Protein AF-0000000079912126 (afdb_homodimer)

Foldseek 3Di:
DPDPPPPPDDPCVVVVVVVVVVVLVVLLVLLLVLQLVCCQVPNQPDDLCNSCVSSVHDSVSVCVNAVDPVRSLLVSLVVLVVVLCVQQVVLLPPFAFQLVSLLSNLVSNLVVCVSRVRSVVCNAQNDPVPGDHDHPSSVVVLVVQLVSQLVLQQQLCCVQQVDSPCSNVLSNVLSVVLVVLVVVVSVDPPDPDDSVNSSVVSSVVNQCSVQVVCVVRPHDGDRNHTVVVRD/DDPPPPPPDDPCVVVVVVVVVVVLVVLLVLLLVLQLVCCQVPNQPDDLCNSCVSSVHDSVSVCVNAVDPVRSLLVSLVVLVVVLCVQQVVLLVPFAFQLVSLLSNLVSNLVVCVSRVRSVVCNAQNDPVPGDHDHPSSVVVLVVQLVSQLVLQQQLCCVQQVDSPCSNVLSNVLSVVLVVLVVVVSVDPPDPDDSVNSSVVSSVVNQCSVQVVCVVRPHDGDRRHTVVVRD

InterPro domains:
  IPR001647 DNA-binding HTH domain, TetR-type [PF00440] (31-72)
  IPR001647 DNA-binding HTH domain, TetR-type [PS50977] (25-84)
  IPR009057 Homedomain-like superfamily [SSF46689] (19-97)
  IPR036271 Tetracyclin repressor-like, C-terminal domain superfamily [SSF48498] (100-211)
  IPR050109 HTH-type, TetR-like transcriptional regulator [PTHR30055] (15-212)

Structure (mmCIF, N/CA/C/O backbone):
data_AF-0000000079912126-model_v1
#
loop_
_entity.id
_entity.type
_entity.pdbx_description
1 polymer 'TetR family transcriptional regulator'
#
loop_
_atom_site.group_PDB
_atom_site.id
_atom_site.type_symbol
_atom_site.label_atom_id
_atom_site.label_alt_id
_atom_site.label_comp_id
_atom_site.label_asym_id
_atom_site.label_entity_id
_atom_site.label_seq_id
_atom_site.pdbx_PDB_ins_code
_atom_site.Cartn_x
_atom_site.Cartn_y
_atom_site.Cartn_z
_atom_site.occupancy
_atom_site.B_iso_or_equiv
_atom_site.auth_seq_id
_atom_site.auth_comp_id
_atom_site.auth_asym_id
_atom_site.auth_atom_id
_atom_site.pdbx_PDB_model_num
ATOM 1 N N . MET A 1 1 ? -16.531 -3.465 70.875 1 31.91 1 MET A N 1
ATOM 2 C CA . MET A 1 1 ? -17.312 -2.463 70.125 1 31.91 1 MET A CA 1
ATOM 3 C C . MET A 1 1 ? -16.922 -2.428 68.625 1 31.91 1 MET A C 1
ATOM 5 O O . MET A 1 1 ? -15.734 -2.371 68.312 1 31.91 1 MET A O 1
ATOM 9 N N . PRO A 1 2 ? -17.766 -3.039 67.688 1 43.19 2 PRO A N 1
ATOM 10 C CA . PRO A 1 2 ? -17.469 -3.227 66.25 1 43.19 2 PRO A CA 1
ATOM 11 C C . PRO A 1 2 ? -17.156 -1.915 65.562 1 43.19 2 PRO A C 1
ATOM 13 O O . PRO A 1 2 ? -17.703 -0.868 65.938 1 43.19 2 PRO A O 1
ATOM 16 N N . ASP A 1 3 ? -15.922 -1.628 65.188 1 40.47 3 ASP A N 1
ATOM 17 C CA . ASP A 1 3 ? -15.414 -0.479 64.438 1 40.47 3 ASP A CA 1
ATOM 18 C C . ASP A 1 3 ? -16.219 -0.249 63.188 1 40.47 3 ASP A C 1
ATOM 20 O O . ASP A 1 3 ? -16.328 -1.142 62.344 1 40.47 3 ASP A O 1
ATOM 24 N N . LYS A 1 4 ? -17.312 0.62 63.219 1 42.56 4 LYS A N 1
ATOM 25 C CA . LYS A 1 4 ? -18.094 1.101 62.094 1 42.56 4 LYS A CA 1
ATOM 26 C C . LYS A 1 4 ? -17.188 1.58 60.969 1 42.56 4 LYS A C 1
ATOM 28 O O . LYS A 1 4 ? -16.453 2.547 61.125 1 42.56 4 LYS A O 1
ATOM 33 N N . VAL A 1 5 ? -16.703 0.705 60.125 1 44.16 5 VAL A N 1
ATOM 34 C CA . VAL A 1 5 ? -16.078 1.084 58.875 1 44.16 5 VAL A CA 1
ATOM 35 C C . VAL A 1 5 ? -16.984 2.074 58.125 1 44.16 5 VAL A C 1
ATOM 37 O O . VAL A 1 5 ? -18.141 1.774 57.844 1 44.16 5 VAL A O 1
ATOM 40 N N . ASP A 1 6 ? -16.859 3.387 58.344 1 41.72 6 ASP A N 1
ATOM 41 C CA . ASP A 1 6 ? -17.484 4.469 57.594 1 41.72 6 ASP A CA 1
ATOM 42 C C . ASP A 1 6 ? -17.375 4.227 56.094 1 41.72 6 ASP A C 1
ATOM 44 O O . ASP A 1 6 ? -16.266 4.133 55.562 1 41.72 6 ASP A O 1
ATOM 48 N N . THR A 1 7 ? -18.266 3.494 55.5 1 42.75 7 THR A N 1
ATOM 49 C CA . THR A 1 7 ? -18.453 3.393 54.031 1 42.75 7 THR A CA 1
ATOM 50 C C . THR A 1 7 ? -18.469 4.777 53.406 1 42.75 7 THR A C 1
ATOM 52 O O . THR A 1 7 ? -19.469 5.488 53.469 1 42.75 7 THR A O 1
ATOM 55 N N . ALA A 1 8 ? -17.406 5.547 53.5 1 41.88 8 ALA A N 1
ATOM 56 C CA . ALA A 1 8 ? -17.266 6.793 52.75 1 41.88 8 ALA A CA 1
ATOM 57 C C . ALA A 1 8 ? -17.859 6.66 51.344 1 41.88 8 ALA A C 1
ATOM 59 O O . ALA A 1 8 ? -17.5 5.762 50.594 1 41.88 8 ALA A O 1
ATOM 60 N N . THR A 1 9 ? -19.109 7.016 51.125 1 46.88 9 THR A N 1
ATOM 61 C CA . THR A 1 9 ? -19.766 7.207 49.844 1 46.88 9 THR A CA 1
ATOM 62 C C . THR A 1 9 ? -18.844 7.953 48.875 1 46.88 9 THR A C 1
ATOM 64 O O . THR A 1 9 ? -18.266 8.984 49.25 1 46.88 9 THR A O 1
ATOM 67 N N . SER A 1 10 ? -18.297 7.34 47.906 1 52 10 SER A N 1
ATOM 68 C CA . SER A 1 10 ? -17.516 7.969 46.875 1 52 10 SER A CA 1
ATOM 69 C C . SER A 1 10 ? -18.047 9.359 46.531 1 52 10 SER A C 1
ATOM 71 O O . SER A 1 10 ? -19.266 9.555 46.406 1 52 10 SER A O 1
ATOM 73 N N . PRO A 1 11 ? -17.438 10.5 46.719 1 52.47 11 PRO A N 1
ATOM 74 C CA . PRO A 1 11 ? -17.953 11.859 46.531 1 52.47 11 PRO A CA 1
ATOM 75 C C . PRO A 1 11 ? -18.719 12.031 45.25 1 52.47 11 PRO A C 1
ATOM 77 O O . PRO A 1 11 ? -18.453 11.32 44.25 1 52.47 11 PRO A O 1
ATOM 80 N N . PRO A 1 12 ? -19.938 12.625 45.062 1 52.56 12 PRO A N 1
ATOM 81 C CA . PRO A 1 12 ? -20.781 12.953 43.906 1 52.56 12 PRO A CA 1
ATOM 82 C C . PRO A 1 12 ? -19.984 13.492 42.75 1 52.56 12 PRO A C 1
ATOM 84 O O . PRO A 1 12 ? -20.516 13.648 41.625 1 52.56 12 PRO A O 1
ATOM 87 N N . GLY A 1 13 ? -18.75 13.953 42.812 1 55.78 13 GLY A N 1
ATOM 88 C CA . GLY A 1 13 ? -17.906 14.5 41.75 1 55.78 13 GLY A CA 1
ATOM 89 C C . GLY A 1 13 ? -17.641 13.5 40.656 1 55.78 13 GLY A C 1
ATOM 90 O O . GLY A 1 13 ? -17.531 13.883 39.469 1 55.78 13 GLY A O 1
ATOM 91 N N . ASP A 1 14 ? -17.594 12.25 41 1 62.38 14 ASP A N 1
ATOM 92 C CA . ASP A 1 14 ? -17.281 11.188 40.062 1 62.38 14 ASP A CA 1
ATOM 93 C C . ASP A 1 14 ? -18.453 10.953 39.094 1 62.38 14 ASP A C 1
ATOM 95 O O . ASP A 1 14 ? -18.25 10.734 37.906 1 62.38 14 ASP A O 1
ATOM 99 N N . GLY A 1 15 ? -19.641 11.164 39.531 1 63.97 15 GLY A N 1
ATOM 100 C CA . GLY A 1 15 ? -20.828 10.938 38.719 1 63.97 15 GLY A CA 1
ATOM 101 C C . GLY A 1 15 ? -21.031 11.984 37.656 1 63.97 15 GLY A C 1
ATOM 102 O O . GLY A 1 15 ? -21.375 11.656 36.531 1 63.97 15 GLY A O 1
ATOM 103 N N . ARG A 1 16 ? -20.844 13.242 38.094 1 67.06 16 ARG A N 1
ATOM 104 C CA . ARG A 1 16 ? -21 14.336 37.156 1 67.06 16 ARG A CA 1
ATOM 105 C C . ARG A 1 16 ? -19.969 14.242 36.031 1 67.06 16 ARG A C 1
ATOM 107 O O . ARG A 1 16 ? -20.281 14.461 34.875 1 67.06 16 ARG A O 1
ATOM 114 N N . ALA A 1 17 ? -18.734 13.961 36.469 1 71.69 17 ALA A N 1
ATOM 115 C CA . ALA A 1 17 ? -17.656 13.82 35.5 1 71.69 17 ALA A CA 1
ATOM 116 C C . ALA A 1 17 ? -17.938 12.672 34.531 1 71.69 17 ALA A C 1
ATOM 118 O O . ALA A 1 17 ? -17.688 12.797 33.344 1 71.69 17 ALA A O 1
ATOM 119 N N . THR A 1 18 ? -18.422 11.641 35.094 1 74.06 18 THR A N 1
ATOM 120 C CA . THR A 1 18 ? -18.75 10.484 34.25 1 74.06 18 THR A CA 1
ATOM 121 C C . THR A 1 18 ? -19.891 10.812 33.312 1 74.06 18 THR A C 1
ATOM 123 O O . THR A 1 18 ? -19.844 10.445 32.125 1 74.06 18 THR A O 1
ATOM 126 N N . ARG A 1 19 ? -20.828 11.531 33.844 1 75.44 19 ARG A N 1
ATOM 127 C CA . ARG A 1 19 ? -21.969 11.914 33 1 75.44 19 ARG A CA 1
ATOM 128 C C . ARG A 1 19 ? -21.547 12.867 31.891 1 75.44 19 ARG A C 1
ATOM 130 O O . ARG A 1 19 ? -22.016 12.758 30.766 1 75.44 19 ARG A O 1
ATOM 137 N N . TRP A 1 20 ? -20.703 13.844 32.281 1 76.12 20 TRP A N 1
ATOM 138 C CA . TRP A 1 20 ? -20.203 14.797 31.297 1 76.12 20 TRP A CA 1
ATOM 139 C C . TRP A 1 20 ? -19.391 14.094 30.219 1 76.12 20 TRP A C 1
ATOM 141 O O . TRP A 1 20 ? -19.578 14.359 29.031 1 76.12 20 TRP A O 1
ATOM 151 N N . GLU A 1 21 ? -18.562 13.172 30.625 1 78.5 21 GLU A N 1
ATOM 152 C CA . GLU A 1 21 ? -17.781 12.398 29.672 1 78.5 21 GLU A CA 1
ATOM 153 C C . GLU A 1 21 ? -18.672 11.57 28.75 1 78.5 21 GLU A C 1
ATOM 155 O O . GLU A 1 21 ? -18.391 11.422 27.562 1 78.5 21 GLU A O 1
ATOM 160 N N . ASP A 1 22 ? -19.672 11.078 29.344 1 79.62 22 ASP A N 1
ATOM 161 C CA . ASP A 1 22 ? -20.625 10.289 28.562 1 79.62 22 ASP A CA 1
ATOM 162 C C . ASP A 1 22 ? -21.344 11.156 27.531 1 79.62 22 ASP A C 1
ATOM 164 O O . ASP A 1 22 ? -21.547 10.742 26.391 1 79.62 22 ASP A O 1
ATOM 168 N N . HIS A 1 23 ? -21.719 12.297 27.969 1 82 23 HIS A N 1
ATOM 169 C CA . HIS A 1 23 ? -22.406 13.219 27.078 1 82 23 HIS A CA 1
ATOM 170 C C . HIS A 1 23 ? -21.484 13.664 25.938 1 82 23 HIS A C 1
ATOM 172 O O . HIS A 1 23 ? -21.922 13.758 24.781 1 82 23 HIS A O 1
ATOM 178 N N . LYS A 1 24 ? -20.281 13.891 26.312 1 84.69 24 LYS A N 1
ATOM 179 C CA . LYS A 1 24 ? -19.297 14.289 25.312 1 84.69 24 LYS A CA 1
ATOM 180 C C . LYS A 1 24 ? -19.062 13.18 24.281 1 84.69 24 LYS A C 1
ATOM 182 O O . LYS A 1 24 ? -18.969 13.438 23.078 1 84.69 24 LYS A O 1
ATOM 187 N N . ALA A 1 25 ? -19 12.055 24.812 1 88.19 25 ALA A N 1
ATOM 188 C CA . ALA A 1 25 ? -18.812 10.898 23.953 1 88.19 25 ALA A CA 1
ATOM 189 C C . ALA A 1 25 ? -20 10.688 23.016 1 88.19 25 ALA A C 1
ATOM 191 O O . ALA A 1 25 ? -19.828 10.336 21.844 1 88.19 25 ALA A O 1
ATOM 192 N N . GLU A 1 26 ? -21.094 10.906 23.562 1 90.62 26 GLU A N 1
ATOM 193 C CA . GLU A 1 26 ? -22.297 10.766 22.75 1 90.62 26 GLU A CA 1
ATOM 194 C C . GLU A 1 26 ? -22.359 11.828 21.656 1 90.62 26 GLU A C 1
ATOM 196 O O . GLU A 1 26 ? -22.719 11.523 20.516 1 90.62 26 GLU A O 1
ATOM 201 N N . ARG A 1 27 ? -22.031 13.031 22.047 1 92.19 27 ARG A N 1
ATOM 202 C CA . ARG A 1 27 ? -22.031 14.117 21.078 1 92.19 27 ARG A CA 1
ATOM 203 C C . ARG A 1 27 ? -20.969 13.867 20 1 92.19 27 ARG A C 1
ATOM 205 O O . ARG A 1 27 ? -21.219 14.102 18.812 1 92.19 27 ARG A O 1
ATOM 212 N N . ARG A 1 28 ? -19.859 13.438 20.422 1 95.56 28 ARG A N 1
ATOM 213 C CA . ARG A 1 28 ? -18.797 13.109 19.484 1 95.56 28 ARG A CA 1
ATOM 214 C C . ARG A 1 28 ? -19.266 12.062 18.484 1 95.56 28 ARG A C 1
ATOM 216 O O . ARG A 1 28 ? -19.062 12.234 17.266 1 95.56 28 ARG A O 1
ATOM 223 N N . SER A 1 29 ? -19.859 11.078 19 1 95.69 29 SER A N 1
ATOM 224 C CA . SER A 1 29 ? -20.359 10.008 18.125 1 95.69 29 SER A CA 1
ATOM 225 C C . SER A 1 29 ? -21.406 10.523 17.156 1 95.69 29 SER A C 1
ATOM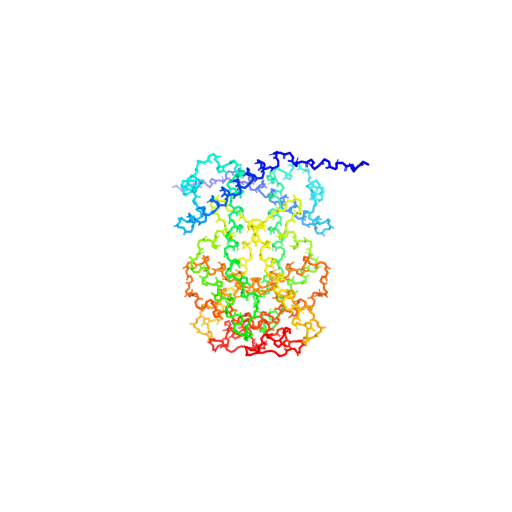 227 O O . SER A 1 29 ? -21.391 10.164 15.977 1 95.69 29 SER A O 1
ATOM 229 N N . ARG A 1 30 ? -22.219 11.383 17.609 1 96 30 ARG A N 1
ATOM 230 C CA . ARG A 1 30 ? -23.281 11.961 16.781 1 96 30 ARG A CA 1
ATOM 231 C C . ARG A 1 30 ? -22.688 12.781 15.641 1 96 30 ARG A C 1
ATOM 233 O O . ARG A 1 30 ? -23.141 12.688 14.5 1 96 30 ARG A O 1
ATOM 240 N N . ILE A 1 31 ? -21.75 13.523 15.945 1 97.44 31 ILE A N 1
ATOM 241 C CA . ILE A 1 31 ? -21.094 14.375 14.953 1 97.44 31 ILE A CA 1
ATOM 242 C C . ILE A 1 31 ? -20.375 13.508 13.922 1 97.44 31 ILE A C 1
ATOM 244 O O . ILE A 1 31 ? -20.469 13.766 12.719 1 97.44 31 ILE A O 1
ATOM 248 N N . LEU A 1 32 ? -19.703 12.508 14.375 1 97.44 32 LEU A N 1
ATOM 249 C CA . LEU A 1 32 ? -18.969 11.617 13.469 1 97.44 32 LEU A CA 1
ATOM 250 C C . LEU A 1 32 ? -19.938 10.859 12.562 1 97.44 32 LEU A C 1
ATOM 252 O O . LEU A 1 32 ? -19.672 10.68 11.375 1 97.44 32 LEU A O 1
ATOM 256 N N . ASP A 1 33 ? -21.062 10.461 13.117 1 97.44 33 ASP A N 1
ATOM 257 C CA . ASP A 1 33 ? -22.062 9.773 12.312 1 97.44 33 ASP A CA 1
ATOM 258 C C . ASP A 1 33 ? -22.656 10.711 11.25 1 97.44 33 ASP A C 1
ATOM 260 O O . ASP A 1 33 ? -22.844 10.312 10.102 1 97.44 33 ASP A O 1
ATOM 264 N N . ALA A 1 34 ? -22.859 11.914 11.625 1 97.75 34 ALA A N 1
ATOM 265 C CA . ALA A 1 34 ? -23.375 12.914 10.695 1 97.75 34 ALA A CA 1
ATOM 266 C C . ALA A 1 34 ? -22.359 13.211 9.594 1 97.75 34 ALA A C 1
ATOM 268 O O . ALA A 1 34 ? -22.719 13.359 8.43 1 97.75 34 ALA A O 1
ATOM 269 N N . ALA A 1 35 ? -21.172 13.32 10.016 1 96.69 35 ALA A N 1
ATOM 270 C CA . ALA A 1 35 ? -20.109 13.555 9.047 1 96.69 35 ALA A CA 1
ATOM 271 C C . ALA A 1 35 ? -20.016 12.414 8.039 1 96.69 35 ALA A C 1
ATOM 273 O O . ALA A 1 35 ? -19.875 12.656 6.836 1 96.69 35 ALA A O 1
ATOM 274 N N . MET A 1 36 ? -20.047 11.211 8.523 1 96.56 36 MET A N 1
ATOM 275 C CA . MET A 1 36 ? -20 10.039 7.656 1 96.56 36 MET A CA 1
ATOM 276 C C . MET A 1 36 ? -21.141 10.047 6.648 1 96.56 36 MET A C 1
ATOM 278 O O . MET A 1 36 ? -20.922 9.805 5.461 1 96.56 36 MET A O 1
ATOM 282 N N . ASP A 1 37 ? -22.297 10.391 7.121 1 96.88 37 ASP A N 1
ATOM 283 C CA . ASP A 1 37 ? -23.469 10.469 6.258 1 96.88 37 ASP A CA 1
ATOM 284 C C . ASP A 1 37 ? -23.328 11.578 5.219 1 96.88 37 ASP A C 1
ATOM 286 O O . ASP A 1 37 ? -23.672 11.391 4.051 1 96.88 37 ASP A O 1
ATOM 290 N N . ALA A 1 38 ? -22.844 12.656 5.66 1 96.25 38 ALA A N 1
ATOM 291 C CA . ALA A 1 38 ? -22.656 13.797 4.766 1 96.25 38 ALA A CA 1
ATOM 292 C C . ALA A 1 38 ? -21.656 13.469 3.66 1 96.25 38 ALA A C 1
ATOM 294 O O . ALA A 1 38 ? -21.906 13.766 2.486 1 96.25 38 ALA A O 1
ATOM 295 N N . ILE A 1 39 ? -20.609 12.859 3.998 1 94.12 39 ILE A N 1
ATOM 296 C CA . ILE A 1 39 ? -19.578 12.484 3.027 1 94.12 39 ILE A CA 1
ATOM 297 C C . ILE A 1 39 ? -20.141 11.445 2.057 1 94.12 39 ILE A C 1
ATOM 299 O O . ILE A 1 39 ? -19.906 11.523 0.85 1 94.12 39 ILE A O 1
ATOM 303 N N . ASN A 1 40 ? -20.828 10.5 2.621 1 94.81 40 ASN A N 1
ATOM 304 C CA . ASN A 1 40 ? -21.422 9.461 1.79 1 94.81 40 ASN A CA 1
ATOM 305 C C . ASN A 1 40 ? -22.391 10.039 0.761 1 94.81 40 ASN A C 1
ATOM 307 O O . ASN A 1 40 ? -22.438 9.578 -0.38 1 94.81 40 ASN A O 1
ATOM 311 N N . GLU A 1 41 ? -23.078 11.102 1.11 1 94.62 41 GLU A N 1
ATOM 312 C CA . GLU A 1 41 ? -24.125 11.664 0.262 1 94.62 41 GLU A CA 1
ATOM 313 C C . GLU A 1 41 ? -23.578 12.766 -0.635 1 94.62 41 GLU A C 1
ATOM 315 O O . GLU A 1 41 ? -23.938 12.844 -1.814 1 94.62 41 GLU A O 1
ATOM 320 N N . ASP A 1 42 ? -22.625 13.594 -0.053 1 92.31 42 ASP A N 1
ATOM 321 C CA . ASP A 1 42 ? -22.281 14.828 -0.748 1 92.31 42 ASP A CA 1
ATOM 322 C C . ASP A 1 42 ? -20.812 14.844 -1.159 1 92.31 42 ASP A C 1
ATOM 324 O O . ASP A 1 42 ? -20.359 15.75 -1.865 1 92.31 42 ASP A O 1
ATOM 328 N N . GLY A 1 43 ? -20.094 13.898 -0.718 1 89.06 43 GLY A N 1
ATOM 329 C CA . GLY A 1 43 ? -18.688 13.82 -1.111 1 89.06 43 GLY A CA 1
ATOM 330 C C . GLY A 1 43 ? -17.75 14.352 -0.05 1 89.06 43 GLY A C 1
ATOM 331 O O . GLY A 1 43 ? -18.188 14.852 0.987 1 89.06 43 GLY A O 1
ATOM 332 N N . PRO A 1 44 ? -16.516 14.266 -0.224 1 85.81 44 PRO A N 1
ATOM 333 C CA . PRO A 1 44 ? -15.492 14.516 0.793 1 85.81 44 PRO A CA 1
ATOM 334 C C . PRO A 1 44 ? -15.305 16 1.09 1 85.81 44 PRO A C 1
ATOM 336 O O . PRO A 1 44 ? -14.695 16.359 2.098 1 85.81 44 PRO A O 1
ATOM 339 N N . ASP A 1 45 ? -15.844 16.875 0.332 1 87 45 ASP A N 1
ATOM 340 C CA . ASP A 1 45 ? -15.578 18.297 0.496 1 87 45 ASP A CA 1
ATOM 341 C C . ASP A 1 45 ? -16.641 18.953 1.375 1 87 45 ASP A C 1
ATOM 343 O O . ASP A 1 45 ? -16.656 20.172 1.529 1 87 45 ASP A O 1
ATOM 347 N N . VAL A 1 46 ? -17.406 18.156 1.981 1 91.31 46 VAL A N 1
ATOM 348 C CA . VAL A 1 46 ? -18.438 18.688 2.863 1 91.31 46 VAL A CA 1
ATOM 349 C C . VAL A 1 46 ? -17.797 19.531 3.965 1 91.31 46 VAL A C 1
ATOM 351 O O . VAL A 1 46 ? -16.766 19.156 4.52 1 91.31 46 VAL A O 1
ATOM 354 N N . GLY A 1 47 ? -18.422 20.625 4.238 1 92.06 47 GLY A N 1
ATOM 355 C CA . GLY A 1 47 ? -17.891 21.547 5.23 1 92.06 47 GLY A CA 1
ATOM 356 C C . GLY A 1 47 ? -18.391 21.266 6.637 1 92.06 47 GLY A C 1
ATOM 357 O O . GLY A 1 47 ? -19.328 20.5 6.824 1 92.06 47 GLY A O 1
ATOM 358 N N . VAL A 1 48 ? -17.781 21.891 7.555 1 94 48 VAL A N 1
ATOM 359 C CA . VAL A 1 48 ? -18.109 21.688 8.961 1 94 48 VAL A CA 1
ATOM 360 C C . VAL A 1 48 ? -19.516 22.203 9.25 1 94 48 VAL A C 1
ATOM 362 O O . VAL A 1 48 ? -20.234 21.625 10.062 1 94 48 VAL A O 1
ATOM 365 N N . GLN A 1 49 ? -19.906 23.266 8.648 1 95.06 49 GLN A N 1
ATOM 366 C CA . GLN A 1 49 ? -21.234 23.812 8.867 1 95.06 49 GLN A CA 1
ATOM 367 C C . GLN A 1 49 ? -22.312 22.797 8.484 1 95.06 49 GLN A C 1
ATOM 369 O O . GLN A 1 49 ? -23.297 22.625 9.211 1 95.06 49 GLN A O 1
ATOM 374 N N . GLN A 1 50 ? -22.156 22.172 7.395 1 96 50 GLN A N 1
ATOM 375 C CA . GLN A 1 50 ? -23.109 21.156 6.934 1 96 50 GLN A CA 1
ATOM 376 C C . GLN A 1 50 ? -23.156 19.969 7.891 1 96 50 GLN A C 1
ATOM 378 O O . GLN A 1 50 ? -24.234 19.438 8.172 1 96 50 GLN A O 1
ATOM 383 N N . ILE A 1 51 ? -22.031 19.531 8.383 1 97 51 ILE A N 1
ATOM 384 C CA . ILE A 1 51 ? -21.922 18.422 9.328 1 97 51 ILE A CA 1
ATOM 385 C C . ILE A 1 51 ? -22.641 18.797 10.625 1 97 51 ILE A C 1
ATOM 387 O O . ILE A 1 51 ? -23.422 18 11.164 1 97 51 ILE A O 1
ATOM 391 N N . ALA A 1 52 ? -22.422 20.031 11.062 1 97.31 52 ALA A N 1
ATOM 392 C CA . ALA A 1 52 ? -23.062 20.516 12.289 1 97.31 52 ALA A CA 1
ATOM 393 C C . ALA A 1 52 ? -24.578 20.516 12.148 1 97.31 52 ALA A C 1
ATOM 395 O O . ALA A 1 52 ? -25.297 20.062 13.047 1 97.31 52 ALA A O 1
ATOM 396 N N . GLN A 1 53 ? -25.047 20.969 11.062 1 97.06 53 GLN A N 1
ATOM 397 C CA . GLN A 1 53 ? -26.484 21.016 10.789 1 97.06 53 GLN A CA 1
ATOM 398 C C . GLN A 1 53 ? -27.094 19.625 10.781 1 97.06 53 GLN A C 1
ATOM 400 O O . GLN A 1 53 ? -28.141 19.391 11.391 1 97.06 53 GLN A O 1
ATOM 405 N N . ARG A 1 54 ? -26.406 18.703 10.203 1 96.62 54 ARG A N 1
ATOM 406 C CA . ARG A 1 54 ? -26.875 17.328 10.117 1 96.62 54 ARG A CA 1
ATOM 407 C C . ARG A 1 54 ? -26.891 16.656 11.492 1 96.62 54 ARG A C 1
ATOM 409 O O . ARG A 1 54 ? -27.766 15.836 11.781 1 96.62 54 ARG A O 1
ATOM 416 N N . ALA A 1 55 ? -25.953 17.031 12.305 1 97.06 55 ALA A N 1
ATOM 417 C CA . ALA A 1 55 ? -25.844 16.469 13.648 1 97.06 55 ALA A CA 1
ATOM 418 C C . ALA A 1 55 ? -26.766 17.203 14.617 1 97.06 55 ALA A C 1
ATOM 420 O O . ALA A 1 55 ? -26.906 16.797 15.773 1 97.06 55 ALA A O 1
ATOM 421 N N . ASP A 1 56 ? -27.312 18.281 14.141 1 96.62 56 ASP A N 1
ATOM 422 C CA . ASP A 1 56 ? -28.188 19.109 14.953 1 96.62 56 ASP A CA 1
ATOM 423 C C . ASP A 1 56 ? -27.469 19.656 16.188 1 96.62 56 ASP A C 1
ATOM 425 O O . ASP A 1 56 ? -27.938 19.5 17.312 1 96.62 56 ASP A O 1
ATOM 429 N N . VAL A 1 57 ? -26.328 20.156 15.945 1 96.12 57 VAL A N 1
ATOM 430 C CA . VAL A 1 57 ? -25.547 20.844 16.984 1 96.12 57 VAL A CA 1
ATOM 431 C C . VAL A 1 57 ? -24.984 22.141 16.422 1 96.12 57 VAL A C 1
ATOM 433 O O . VAL A 1 57 ? -24.766 22.266 15.203 1 96.12 57 VAL A O 1
ATOM 436 N N . PRO A 1 58 ? -24.844 23.156 17.297 1 94.88 58 PRO A N 1
ATOM 437 C CA . PRO A 1 58 ? -24.156 24.359 16.844 1 94.88 58 PRO A CA 1
ATOM 438 C C . PRO A 1 58 ? -22.703 24.078 16.422 1 94.88 58 PRO A C 1
ATOM 440 O O . PRO A 1 58 ? -22.062 23.188 16.969 1 94.88 58 PRO A O 1
ATOM 443 N N . ARG A 1 59 ? -22.266 24.875 15.477 1 94.31 59 ARG A N 1
ATOM 444 C CA . ARG A 1 59 ? -20.906 24.734 14.969 1 94.31 59 ARG A CA 1
ATOM 445 C C . ARG A 1 59 ? -19.891 24.891 16.094 1 94.31 59 ARG A C 1
ATOM 447 O O . ARG A 1 59 ? -18.844 24.219 16.078 1 94.31 59 ARG A O 1
ATOM 454 N N . SER A 1 60 ? -20.172 25.625 17.125 1 94.25 60 SER A N 1
ATOM 455 C CA . SER A 1 60 ? -19.25 25.859 18.25 1 94.25 60 SER A CA 1
ATOM 456 C C . SER A 1 60 ? -19.031 24.578 19.047 1 94.25 60 SER A C 1
ATOM 458 O O . SER A 1 60 ? -17.953 24.375 19.609 1 94.25 60 SER A O 1
ATOM 460 N N . VAL A 1 61 ? -20 23.828 19.078 1 94.62 61 VAL A N 1
ATOM 461 C CA . VAL A 1 61 ? -19.922 22.562 19.797 1 94.62 61 VAL A CA 1
ATOM 462 C C . VAL A 1 61 ? -18.953 21.625 19.078 1 94.62 61 VAL A C 1
ATOM 464 O O . VAL A 1 61 ? -18.172 20.922 19.719 1 94.62 61 VAL A O 1
ATOM 467 N N . VAL A 1 62 ? -18.938 21.641 17.719 1 95.88 62 VAL A N 1
ATOM 468 C CA . VAL A 1 62 ? -18.031 20.812 16.922 1 95.88 62 VAL A CA 1
ATOM 469 C C . VAL A 1 62 ? -16.594 21.188 17.234 1 95.88 62 VAL A C 1
ATOM 471 O O . VAL A 1 62 ? -15.75 20.312 17.484 1 95.88 62 VAL A O 1
ATOM 474 N N . TYR A 1 63 ? -16.406 22.438 17.375 1 92.56 63 TYR A N 1
ATOM 475 C CA . TYR A 1 63 ? -15.031 22.906 17.531 1 92.56 63 TYR A CA 1
ATOM 476 C C . TYR A 1 63 ? -14.578 22.781 18.984 1 92.56 63 TYR A C 1
ATOM 478 O O . TYR A 1 63 ? -13.391 22.891 19.281 1 92.56 63 TYR A O 1
ATOM 486 N N . ARG A 1 64 ? -15.539 22.609 19.953 1 93.94 64 ARG A N 1
ATOM 487 C CA . ARG A 1 64 ? -15.188 22.281 21.328 1 93.94 64 ARG A CA 1
ATOM 488 C C . ARG A 1 64 ? -14.734 20.828 21.453 1 93.94 64 ARG A C 1
ATOM 490 O O . ARG A 1 64 ? -13.906 20.5 22.312 1 93.94 64 ARG A O 1
ATOM 497 N N . ILE A 1 65 ? -15.242 20.094 20.594 1 94.75 65 ILE A N 1
ATOM 498 C CA . ILE A 1 65 ? -14.992 18.656 20.672 1 94.75 65 ILE A CA 1
ATOM 499 C C . ILE A 1 65 ? -13.773 18.312 19.812 1 94.75 65 ILE A C 1
ATOM 501 O O . ILE A 1 65 ? -12.938 17.484 20.219 1 94.75 65 ILE A O 1
ATOM 505 N N . PHE A 1 66 ? -13.703 18.984 18.609 1 95.19 66 PHE A N 1
ATOM 506 C CA . PHE A 1 66 ? -12.586 18.75 17.703 1 95.19 66 PHE A CA 1
ATOM 507 C C . PHE A 1 66 ? -11.711 19.984 17.594 1 95.19 66 PHE A C 1
ATOM 509 O O . PHE A 1 66 ? -12.211 21.094 17.422 1 95.19 66 PHE A O 1
ATOM 516 N N . THR A 1 67 ? -10.438 19.781 17.625 1 92.06 67 THR A N 1
ATOM 517 C CA . THR A 1 67 ? -9.484 20.875 17.625 1 92.06 67 THR A CA 1
ATOM 518 C C . THR A 1 67 ? -9.555 21.672 16.328 1 92.06 67 THR A C 1
ATOM 520 O O . THR A 1 67 ? -9.453 22.891 16.328 1 92.06 67 THR A O 1
ATOM 523 N N . ASP A 1 68 ? -9.703 20.953 15.188 1 89.94 68 ASP A N 1
ATOM 524 C CA . ASP A 1 68 ? -9.828 21.531 13.859 1 89.94 68 ASP A CA 1
ATOM 525 C C . ASP A 1 68 ? -10.391 20.516 12.867 1 89.94 68 ASP A C 1
ATOM 527 O O . ASP A 1 68 ? -10.75 19.406 13.25 1 89.94 68 ASP A O 1
ATOM 531 N N . ARG A 1 69 ? -10.438 20.922 11.664 1 88.88 69 ARG A N 1
ATOM 532 C CA . ARG A 1 69 ? -11 20.047 10.641 1 88.88 69 ARG A CA 1
ATOM 533 C C . ARG A 1 69 ? -10.141 18.797 10.461 1 88.88 69 ARG A C 1
ATOM 535 O O . ARG A 1 69 ? -10.664 17.719 10.188 1 88.88 69 ARG A O 1
ATOM 542 N N . GLY A 1 70 ? -8.828 18.906 10.594 1 86.62 70 GLY A N 1
ATOM 543 C CA . GLY A 1 70 ? -7.941 17.766 10.508 1 86.62 70 GLY A CA 1
ATOM 544 C C . GLY A 1 70 ? -8.219 16.719 11.57 1 86.62 70 GLY A C 1
ATOM 545 O O . GLY A 1 70 ? -8.227 15.516 11.273 1 86.62 70 GLY A O 1
ATOM 546 N N . ASP A 1 71 ? -8.375 17.234 12.688 1 89.88 71 ASP A N 1
ATOM 547 C CA . ASP A 1 71 ? -8.703 16.344 13.797 1 89.88 71 ASP A CA 1
ATOM 548 C C . ASP A 1 71 ? -10.039 15.633 13.562 1 89.88 71 ASP A C 1
ATOM 550 O O . ASP A 1 71 ? -10.156 14.422 13.766 1 89.88 71 ASP A O 1
ATOM 554 N N . LEU A 1 72 ? -11.031 16.391 13.156 1 92.69 72 LEU A N 1
ATOM 555 C CA . LEU A 1 72 ? -12.328 15.82 12.828 1 92.69 72 LEU A CA 1
ATOM 556 C C . LEU A 1 72 ? -12.188 14.75 11.742 1 92.69 72 LEU A C 1
ATOM 558 O O . LEU A 1 72 ? -12.727 13.648 11.875 1 92.69 72 LEU A O 1
ATOM 562 N N . ASP A 1 73 ? -11.414 15.008 10.773 1 91.31 73 ASP A N 1
ATOM 563 C CA . ASP A 1 73 ? -11.227 14.086 9.656 1 91.31 73 ASP A CA 1
ATOM 564 C C . ASP A 1 73 ? -10.539 12.805 10.109 1 91.31 73 ASP A C 1
ATOM 566 O O . ASP A 1 73 ? -10.898 11.711 9.672 1 91.31 73 ASP A O 1
ATOM 570 N N . GLU A 1 74 ? -9.539 12.961 10.945 1 90.56 74 GLU A N 1
ATOM 571 C CA . GLU A 1 74 ? -8.82 11.789 11.43 1 90.56 74 GLU A CA 1
ATOM 572 C C . GLU A 1 74 ? -9.727 10.883 12.258 1 90.56 74 GLU A C 1
ATOM 574 O O . GLU A 1 74 ? -9.711 9.664 12.086 1 90.56 74 GLU A O 1
ATOM 579 N N . GLN A 1 75 ? -10.484 11.492 13.07 1 93.19 75 GLN A N 1
ATOM 580 C CA . GLN A 1 75 ? -11.406 10.695 13.883 1 93.19 75 GLN A CA 1
ATOM 581 C C . GLN A 1 75 ? -12.523 10.102 13.023 1 93.19 75 GLN A C 1
ATOM 583 O O . GLN A 1 75 ? -13.008 9 13.297 1 93.19 75 GLN A O 1
ATOM 588 N N . LEU A 1 76 ? -12.93 10.805 12.031 1 94.12 76 LEU A N 1
ATOM 589 C CA . LEU A 1 76 ? -13.906 10.289 11.078 1 94.12 76 LEU A CA 1
ATOM 590 C C . LEU A 1 76 ? -13.375 9.062 10.359 1 94.12 76 LEU A C 1
ATOM 592 O O . LEU A 1 76 ? -14.102 8.086 10.156 1 94.12 76 LEU A O 1
ATOM 596 N N . ARG A 1 77 ? -12.117 9.062 9.977 1 93.19 77 ARG A N 1
ATOM 597 C CA . ARG A 1 77 ? -11.508 7.883 9.383 1 93.19 77 ARG A CA 1
ATOM 598 C C . ARG A 1 77 ? -11.617 6.676 10.305 1 93.19 77 ARG A C 1
ATOM 600 O O . ARG A 1 77 ? -11.914 5.57 9.859 1 93.19 77 ARG A O 1
ATOM 607 N N . GLY A 1 78 ? -11.383 6.949 11.539 1 93.56 78 GLY A N 1
ATOM 608 C CA . GLY A 1 78 ? -11.547 5.883 12.508 1 93.56 78 GLY A CA 1
ATOM 609 C C . GLY A 1 78 ? -12.945 5.312 12.547 1 93.56 78 GLY A C 1
ATOM 610 O O . GLY A 1 78 ? -13.125 4.094 12.594 1 93.56 78 GLY A O 1
ATOM 611 N N . ARG A 1 79 ? -13.898 6.188 12.484 1 94.88 79 ARG A N 1
ATOM 612 C CA . ARG A 1 79 ? -15.297 5.773 12.5 1 94.88 79 ARG A CA 1
ATOM 613 C C . ARG A 1 79 ? -15.648 4.984 11.242 1 94.88 79 ARG A C 1
ATOM 615 O O . ARG A 1 79 ? -16.359 3.98 11.312 1 94.88 79 ARG A O 1
ATOM 622 N N . ILE A 1 80 ? -15.18 5.375 10.125 1 95.12 80 ILE A N 1
ATOM 623 C CA . ILE A 1 80 ? -15.414 4.688 8.859 1 95.12 80 ILE A CA 1
ATOM 624 C C . ILE A 1 80 ? -14.805 3.287 8.906 1 95.12 80 ILE A C 1
ATOM 626 O O . ILE A 1 80 ? -15.438 2.314 8.492 1 95.12 80 ILE A O 1
ATOM 630 N N . ILE A 1 81 ? -13.633 3.215 9.461 1 95.38 81 ILE A N 1
ATOM 631 C CA . ILE A 1 81 ? -12.938 1.938 9.578 1 95.38 81 ILE A CA 1
ATOM 632 C C . ILE A 1 81 ? -13.727 1.003 10.492 1 95.38 81 ILE A C 1
ATOM 634 O O . ILE A 1 81 ? -13.836 -0.197 10.227 1 95.38 81 ILE A O 1
ATOM 638 N N . GLU A 1 82 ? -14.242 1.562 11.531 1 95 82 GLU A N 1
ATOM 639 C CA . GLU A 1 82 ? -15.07 0.762 12.422 1 95 82 GLU A CA 1
ATOM 640 C C . GLU A 1 82 ? -16.25 0.153 11.68 1 95 82 GLU A C 1
ATOM 642 O O . GLU A 1 82 ? -16.594 -1.018 11.875 1 95 82 GLU A O 1
ATOM 647 N N . ARG A 1 83 ? -16.875 0.92 10.891 1 94.5 83 ARG A N 1
ATOM 648 C CA . ARG A 1 83 ? -18 0.439 10.102 1 94.5 83 ARG A CA 1
ATOM 649 C C . ARG A 1 83 ? -17.562 -0.64 9.117 1 94.5 83 ARG A C 1
ATOM 651 O O . ARG A 1 83 ? -18.234 -1.661 8.961 1 94.5 83 ARG A O 1
ATOM 658 N N . LEU A 1 84 ? -16.453 -0.464 8.469 1 95.25 84 LEU A N 1
ATOM 659 C CA . LEU A 1 84 ? -15.898 -1.448 7.543 1 95.25 84 LEU A CA 1
ATOM 660 C C . LEU A 1 84 ? -15.578 -2.752 8.266 1 95.25 84 LEU A C 1
ATOM 662 O O . LEU A 1 84 ? -15.961 -3.832 7.805 1 95.25 84 LEU A O 1
ATOM 666 N N . MET A 1 85 ? -14.953 -2.629 9.414 1 95.06 85 MET A N 1
ATOM 667 C CA . MET A 1 85 ? -14.484 -3.799 10.148 1 95.06 85 MET A CA 1
ATOM 668 C C . MET A 1 85 ? -15.656 -4.582 10.727 1 95.06 85 MET A C 1
ATOM 670 O O . MET A 1 85 ? -15.562 -5.797 10.914 1 95.06 85 MET A O 1
ATOM 674 N N . ALA A 1 86 ? -16.75 -3.861 10.992 1 94.94 86 ALA A N 1
ATOM 675 C CA . ALA A 1 86 ? -17.953 -4.555 11.445 1 94.94 86 ALA A CA 1
ATOM 676 C C . ALA A 1 86 ? -18.406 -5.602 10.43 1 94.94 86 ALA A C 1
ATOM 678 O O . ALA A 1 86 ? -18.875 -6.676 10.812 1 94.94 86 ALA A O 1
ATOM 679 N N . ASP A 1 87 ? -18.203 -5.367 9.156 1 95 87 ASP A N 1
ATOM 680 C CA . ASP A 1 87 ? -18.578 -6.285 8.086 1 95 87 ASP A CA 1
ATOM 681 C C . ASP A 1 87 ? -17.453 -7.254 7.762 1 95 87 ASP A C 1
ATOM 683 O O . ASP A 1 87 ? -17.688 -8.43 7.473 1 95 87 ASP A O 1
ATOM 687 N N . LEU A 1 88 ? -16.203 -6.801 7.887 1 95.06 88 LEU A N 1
ATOM 688 C CA . LEU A 1 88 ? -15.062 -7.555 7.371 1 95.06 88 LEU A CA 1
ATOM 689 C C . LEU A 1 88 ? -14.531 -8.516 8.43 1 95.06 88 LEU A C 1
ATOM 691 O O . LEU A 1 88 ? -14.07 -9.617 8.094 1 95.06 88 LEU A O 1
ATOM 695 N N . ALA A 1 89 ? -14.602 -8.172 9.703 1 92.94 89 ALA A N 1
ATOM 696 C CA . ALA A 1 89 ? -13.969 -8.914 10.789 1 92.94 89 ALA A CA 1
ATOM 697 C C . ALA A 1 89 ? -14.453 -10.359 10.828 1 92.94 89 ALA A C 1
ATOM 699 O O . ALA A 1 89 ? -13.648 -11.289 10.922 1 92.94 89 ALA A O 1
ATOM 700 N N . PRO A 1 90 ? -15.742 -10.578 10.648 1 93.06 90 PRO A N 1
ATOM 701 C CA . PRO A 1 90 ? -16.234 -11.961 10.68 1 93.06 90 PRO A CA 1
ATOM 702 C C . PRO A 1 90 ? -15.648 -12.82 9.562 1 93.06 90 PRO A C 1
ATOM 704 O O . PRO A 1 90 ? -15.539 -14.039 9.711 1 93.06 90 PRO A O 1
ATOM 707 N N . THR A 1 91 ? -15.297 -12.203 8.469 1 93.62 91 THR A N 1
ATOM 708 C CA . THR A 1 91 ? -14.773 -12.953 7.324 1 93.62 91 THR A CA 1
ATOM 709 C C . THR A 1 91 ? -13.312 -13.32 7.539 1 93.62 91 THR A C 1
ATOM 711 O O . THR A 1 91 ? -12.773 -14.18 6.836 1 93.62 91 THR A O 1
ATOM 714 N N . LEU A 1 92 ? -12.648 -12.672 8.531 1 90.31 92 LEU A N 1
ATOM 715 C CA . LEU A 1 92 ? -11.25 -12.953 8.82 1 90.31 92 LEU A CA 1
ATOM 716 C C . LEU A 1 92 ? -11.117 -14.117 9.797 1 90.31 92 LEU A C 1
ATOM 718 O O . LEU A 1 92 ? -10.008 -14.477 10.203 1 90.31 92 LEU A O 1
ATOM 722 N N . THR A 1 93 ? -12.148 -14.688 10.234 1 89.19 93 THR A N 1
ATOM 723 C CA . THR A 1 93 ? -12.242 -15.992 10.875 1 89.19 93 THR A CA 1
ATOM 724 C C . THR A 1 93 ? -12.844 -17.016 9.93 1 89.19 93 THR A C 1
ATOM 726 O O . THR A 1 93 ? -14.039 -17.312 10 1 89.19 93 THR A O 1
ATOM 729 N N . PRO A 1 94 ? -11.945 -17.547 9.148 1 86.5 94 PRO A N 1
ATOM 730 C CA . PRO A 1 94 ? -12.43 -18.297 7.984 1 86.5 94 PRO A CA 1
ATOM 731 C C . PRO A 1 94 ? -13.148 -19.578 8.375 1 86.5 94 PRO A C 1
ATOM 733 O O . PRO A 1 94 ? -12.766 -20.234 9.344 1 86.5 94 PRO A O 1
ATOM 736 N N . GLU A 1 95 ? -14.242 -19.797 7.625 1 90.69 95 GLU A N 1
ATOM 737 C CA . GLU A 1 95 ? -15.023 -21.031 7.703 1 90.69 95 GLU A CA 1
ATOM 738 C C . GLU A 1 95 ? -15.227 -21.641 6.32 1 90.69 95 GLU A C 1
ATOM 740 O O . GLU A 1 95 ? -14.969 -20.984 5.305 1 90.69 95 GLU A O 1
ATOM 745 N N . GLY A 1 96 ? -15.578 -22.875 6.34 1 95.06 96 GLY A N 1
ATOM 746 C CA . GLY A 1 96 ? -15.766 -23.562 5.066 1 95.06 96 GLY A CA 1
ATOM 747 C C . GLY A 1 96 ? -14.461 -23.984 4.418 1 95.06 96 GLY A C 1
ATOM 748 O O . GLY A 1 96 ? -13.539 -24.438 5.102 1 95.06 96 GLY A O 1
ATOM 749 N N . THR A 1 97 ? -14.445 -23.938 3.068 1 96.81 97 THR A N 1
ATOM 750 C CA . THR A 1 97 ? -13.234 -24.297 2.344 1 96.81 97 THR A CA 1
ATOM 751 C C . THR A 1 97 ? -12.336 -23.078 2.145 1 96.81 97 THR A C 1
ATOM 753 O O . THR A 1 97 ? -12.773 -21.953 2.344 1 96.81 97 THR A O 1
ATOM 756 N N . VAL A 1 98 ? -11.102 -23.344 1.785 1 95.75 98 VAL A N 1
ATOM 757 C CA . VAL A 1 98 ? -10.133 -22.281 1.519 1 95.75 98 VAL A CA 1
ATOM 758 C C . VAL A 1 98 ? -10.695 -21.328 0.462 1 95.75 98 VAL A C 1
ATOM 760 O O . VAL A 1 98 ? -10.664 -20.109 0.641 1 95.75 98 VAL A O 1
ATOM 763 N N . GLY A 1 99 ? -11.273 -21.859 -0.567 1 97.38 99 GLY A N 1
ATOM 764 C CA . GLY A 1 99 ? -11.859 -21.047 -1.624 1 97.38 99 GLY A CA 1
ATOM 765 C C . GLY A 1 99 ? -13.016 -20.188 -1.149 1 97.38 99 GLY A C 1
ATOM 766 O O . GLY A 1 99 ? -13.102 -19.016 -1.493 1 97.38 99 GLY A O 1
ATOM 767 N N . GLU A 1 100 ? -13.875 -20.766 -0.36 1 97.38 100 GLU A N 1
ATOM 768 C CA . GLU A 1 100 ? -15.031 -20.047 0.176 1 97.38 100 GLU A CA 1
ATOM 769 C C . GLU A 1 100 ? -14.594 -18.938 1.113 1 97.38 100 GLU A C 1
ATOM 771 O O . GLU A 1 100 ? -15.188 -17.859 1.117 1 97.38 100 GLU A O 1
ATOM 776 N N . ALA A 1 101 ? -13.594 -19.266 1.889 1 96.44 101 ALA A N 1
ATOM 777 C CA . ALA A 1 101 ? -13.086 -18.266 2.83 1 96.44 101 ALA A CA 1
ATOM 778 C C . ALA A 1 101 ? -12.523 -17.047 2.098 1 96.44 101 ALA A C 1
ATOM 780 O O . ALA A 1 101 ? -12.812 -15.906 2.463 1 96.44 101 ALA A O 1
ATOM 781 N N . ILE A 1 102 ? -11.75 -17.281 1.047 1 97.69 102 ILE A N 1
ATOM 782 C CA . ILE A 1 102 ? -11.18 -16.203 0.241 1 97.69 102 ILE A CA 1
ATOM 783 C C . ILE A 1 102 ? -12.297 -15.406 -0.421 1 97.69 102 ILE A C 1
ATOM 785 O O . ILE A 1 102 ? -12.32 -14.18 -0.343 1 97.69 102 ILE A O 1
ATOM 789 N N . ALA A 1 103 ? -13.25 -16.078 -0.995 1 98.06 103 ALA A N 1
ATOM 790 C CA . ALA A 1 103 ? -14.352 -15.422 -1.698 1 98.06 103 ALA A CA 1
ATOM 791 C C . ALA A 1 103 ? -15.18 -14.57 -0.744 1 98.06 103 ALA A C 1
ATOM 793 O O . ALA A 1 103 ? -15.539 -13.43 -1.064 1 98.06 103 ALA A O 1
ATOM 794 N N . ARG A 1 104 ? -15.461 -15.094 0.401 1 97.56 104 ARG A N 1
ATOM 795 C CA . ARG A 1 104 ? -16.281 -14.383 1.373 1 97.56 104 ARG A CA 1
ATOM 796 C C . ARG A 1 104 ? -15.625 -13.086 1.812 1 97.56 104 ARG A C 1
ATOM 798 O O . ARG A 1 104 ? -16.281 -12.039 1.884 1 97.56 104 ARG A O 1
ATOM 805 N N . ALA A 1 105 ? -14.352 -13.148 2.123 1 97.44 105 ALA A N 1
ATOM 806 C CA . ALA A 1 105 ? -13.625 -11.953 2.555 1 97.44 105 ALA A CA 1
ATOM 807 C C . ALA A 1 105 ? -13.594 -10.906 1.447 1 97.44 105 ALA A C 1
ATOM 809 O O . ALA A 1 105 ? -13.914 -9.742 1.678 1 97.44 105 ALA A O 1
ATOM 810 N N . VAL A 1 106 ? -13.281 -11.328 0.221 1 98.31 106 VAL A N 1
ATOM 811 C CA . VAL A 1 106 ? -13.141 -10.43 -0.917 1 98.31 106 VAL A CA 1
ATOM 812 C C . VAL A 1 106 ? -14.5 -9.828 -1.275 1 98.31 106 VAL A C 1
ATOM 814 O O . VAL A 1 106 ? -14.633 -8.617 -1.437 1 98.31 106 VAL A O 1
ATOM 817 N N . GLU A 1 107 ? -15.484 -10.633 -1.329 1 98 107 GLU A N 1
ATOM 818 C CA . GLU A 1 107 ? -16.812 -10.18 -1.74 1 98 107 GLU A CA 1
ATOM 819 C C . GLU A 1 107 ? -17.422 -9.25 -0.7 1 98 107 GLU A C 1
ATOM 821 O O . GLU A 1 107 ? -18.109 -8.281 -1.051 1 98 107 GLU A O 1
ATOM 826 N N . THR A 1 108 ? -17.219 -9.578 0.545 1 97.81 108 THR A N 1
ATOM 827 C CA . THR A 1 108 ? -17.703 -8.703 1.599 1 97.81 108 THR A CA 1
ATOM 828 C C . THR A 1 108 ? -17.078 -7.316 1.49 1 97.81 108 THR A C 1
ATOM 830 O O . THR A 1 108 ? -17.766 -6.301 1.564 1 97.81 108 THR A O 1
ATOM 833 N N . TYR A 1 109 ? -15.805 -7.285 1.295 1 97.62 109 TYR A N 1
ATOM 834 C CA . TYR A 1 109 ? -15.086 -6.023 1.177 1 97.62 109 TYR A CA 1
ATOM 835 C C . TYR A 1 109 ? -15.562 -5.23 -0.032 1 97.62 109 TYR A C 1
ATOM 837 O O . TYR A 1 109 ? -15.883 -4.043 0.081 1 97.62 109 TYR A O 1
ATOM 845 N N . LEU A 1 110 ? -15.688 -5.855 -1.175 1 97.31 110 LEU A N 1
ATOM 846 C CA . LEU A 1 110 ? -16.078 -5.16 -2.396 1 97.31 110 LEU A CA 1
ATOM 847 C C . LEU A 1 110 ? -17.531 -4.711 -2.328 1 97.31 110 LEU A C 1
ATOM 849 O O . LEU A 1 110 ? -17.891 -3.658 -2.861 1 97.31 110 LEU A O 1
ATOM 853 N N . ALA A 1 111 ? -18.375 -5.543 -1.723 1 97.19 111 ALA A N 1
ATOM 854 C CA . ALA A 1 111 ? -19.766 -5.129 -1.537 1 97.19 111 ALA A CA 1
ATOM 855 C C . ALA A 1 111 ? -19.844 -3.848 -0.714 1 97.19 111 ALA A C 1
ATOM 857 O O . ALA A 1 111 ? -20.641 -2.961 -1.017 1 97.19 111 ALA A O 1
ATOM 858 N N . TRP A 1 112 ? -19.016 -3.799 0.272 1 96.81 112 TRP A N 1
ATOM 859 C CA . TRP A 1 112 ? -18.969 -2.592 1.092 1 96.81 112 TRP A CA 1
ATOM 860 C C . TRP A 1 112 ? -18.5 -1.395 0.269 1 96.81 112 TRP A C 1
ATOM 862 O O . TRP A 1 112 ? -19.062 -0.301 0.387 1 96.81 112 TRP A O 1
ATOM 872 N N . ILE A 1 113 ? -17.562 -1.578 -0.541 1 94.62 113 ILE A N 1
ATOM 873 C CA . ILE A 1 113 ? -17 -0.51 -1.362 1 94.62 113 ILE A CA 1
ATOM 874 C C . ILE A 1 113 ? -18.062 -0.019 -2.355 1 94.62 113 ILE A C 1
ATOM 876 O O . ILE A 1 113 ? -18.188 1.186 -2.59 1 94.62 113 ILE A O 1
ATOM 880 N N . VAL A 1 114 ? -18.766 -0.946 -2.961 1 93.81 114 VAL A N 1
ATOM 881 C CA . VAL A 1 114 ? -19.812 -0.593 -3.914 1 93.81 114 VAL A CA 1
ATOM 882 C C . VAL A 1 114 ? -20.891 0.219 -3.211 1 93.81 114 VAL A C 1
ATOM 884 O O . VAL A 1 114 ? -21.422 1.179 -3.777 1 93.81 114 VAL A O 1
ATOM 887 N N . GLU A 1 115 ? -21.125 -0.123 -2.004 1 94.94 115 GLU A N 1
ATOM 888 C CA . GLU A 1 115 ? -22.156 0.564 -1.232 1 94.94 115 GLU A CA 1
ATOM 889 C C . GLU A 1 115 ? -21.656 1.925 -0.746 1 94.94 115 GLU A C 1
ATOM 891 O O . GLU A 1 115 ? -22.438 2.887 -0.696 1 94.94 115 GLU A O 1
ATOM 896 N N . PHE A 1 116 ? -20.359 2.006 -0.392 1 94.75 116 PHE A N 1
ATOM 897 C CA . PHE A 1 116 ? -19.844 3.219 0.219 1 94.75 116 PHE A CA 1
ATOM 898 C C . PHE A 1 116 ? -18.578 3.682 -0.5 1 94.75 116 PHE A C 1
ATOM 900 O O . PHE A 1 116 ? -17.531 3.873 0.127 1 94.75 116 PHE A O 1
ATOM 907 N N . PRO A 1 117 ? -18.594 3.959 -1.792 1 91.12 117 PRO A N 1
ATOM 908 C CA . PRO A 1 117 ? -17.391 4.324 -2.543 1 91.12 117 PRO A CA 1
ATOM 909 C C . PRO A 1 117 ? -16.781 5.641 -2.07 1 91.12 117 PRO A C 1
ATOM 911 O O . PRO A 1 117 ? -15.555 5.781 -2.045 1 91.12 117 PRO A O 1
ATOM 914 N N . ARG A 1 118 ? -17.578 6.562 -1.599 1 91.38 118 ARG A N 1
ATOM 915 C CA . ARG A 1 118 ? -17.078 7.871 -1.177 1 91.38 118 ARG A CA 1
ATOM 916 C C . ARG A 1 118 ? -16.391 7.785 0.179 1 91.38 118 ARG A C 1
ATOM 918 O O . ARG A 1 118 ? -15.414 8.5 0.432 1 91.38 118 ARG A O 1
ATOM 925 N N . LEU A 1 119 ? -16.891 6.914 1.015 1 93.56 119 LEU A N 1
ATOM 926 C CA . LEU A 1 119 ? -16.234 6.715 2.303 1 93.56 119 LEU A CA 1
ATOM 927 C C . LEU A 1 119 ? -14.867 6.07 2.121 1 93.56 119 LEU A C 1
ATOM 929 O O . LEU A 1 119 ? -13.906 6.445 2.797 1 93.56 119 LEU A O 1
ATOM 933 N N . HIS A 1 120 ? -14.82 5.129 1.22 1 91.5 120 HIS A N 1
ATOM 934 C CA . HIS A 1 120 ? -13.531 4.504 0.95 1 91.5 120 HIS A CA 1
ATOM 935 C C . HIS A 1 120 ? -12.547 5.508 0.362 1 91.5 120 HIS A C 1
ATOM 937 O O . HIS A 1 120 ? -11.367 5.508 0.721 1 91.5 120 HIS A O 1
ATOM 943 N N . GLN A 1 121 ? -13.023 6.309 -0.502 1 87 121 GLN A N 1
ATOM 944 C CA . GLN A 1 121 ? -12.18 7.34 -1.095 1 87 121 GLN A CA 1
ATOM 945 C C . GLN A 1 121 ? -11.656 8.305 -0.03 1 87 121 GLN A C 1
ATOM 947 O O . GLN A 1 121 ? -10.5 8.719 -0.079 1 87 121 GLN A O 1
ATOM 952 N N . PHE A 1 122 ? -12.477 8.617 0.89 1 89.56 122 PHE A N 1
ATOM 953 C CA . PHE A 1 122 ? -12.102 9.523 1.97 1 89.56 122 PHE A CA 1
ATOM 954 C C . PHE A 1 122 ? -11 8.922 2.83 1 89.56 122 PHE A C 1
ATOM 956 O O . PHE A 1 122 ? -10.133 9.641 3.328 1 89.56 122 PHE A O 1
ATOM 963 N N . LEU A 1 123 ? -10.922 7.57 3 1 88.31 123 LEU A N 1
ATOM 964 C CA . LEU A 1 123 ? -9.883 6.898 3.773 1 88.31 123 LEU A CA 1
ATOM 965 C C . LEU A 1 123 ? -8.516 7.113 3.145 1 88.31 123 LEU A C 1
ATOM 967 O O . LEU A 1 123 ? -7.516 7.27 3.854 1 88.31 123 LEU A O 1
ATOM 971 N N . GLY A 1 124 ? -8.406 7.141 1.881 1 77.25 124 GLY A N 1
ATOM 972 C CA . GLY A 1 124 ? -7.152 7.258 1.156 1 77.25 124 GLY A CA 1
ATOM 973 C C . GLY A 1 124 ? -6.699 8.695 0.974 1 77.25 124 GLY A C 1
ATOM 974 O O . GLY A 1 124 ? -5.738 9.133 1.613 1 77.25 124 GLY A O 1
ATOM 975 N N . THR A 1 125 ? -7.348 9.477 0.137 1 65.19 125 THR A N 1
ATOM 976 C CA . THR A 1 125 ? -6.891 10.773 -0.344 1 65.19 125 THR A CA 1
ATOM 977 C C . THR A 1 125 ? -7.48 11.898 0.5 1 65.19 125 THR A C 1
ATOM 979 O O . THR A 1 125 ? -6.98 13.023 0.472 1 65.19 125 THR A O 1
ATOM 982 N N . GLY A 1 126 ? -8.141 11.594 1.446 1 58.88 126 GLY A N 1
ATOM 983 C CA . GLY A 1 126 ? -8.82 12.664 2.164 1 58.88 126 GLY A CA 1
ATOM 984 C C . GLY A 1 126 ? -9.602 13.586 1.254 1 58.88 126 GLY A C 1
ATOM 985 O O . GLY A 1 126 ? -10.125 13.156 0.223 1 58.88 126 GLY A O 1
ATOM 986 N N . SER A 1 127 ? -9.859 14.766 1.787 1 57.12 127 SER A N 1
ATOM 987 C CA . SER A 1 127 ? -10.523 15.789 0.989 1 57.12 127 SER A CA 1
ATOM 988 C C . SER A 1 127 ? -9.539 16.469 0.034 1 57.12 127 SER A C 1
ATOM 990 O O . SER A 1 127 ? -8.391 16.719 0.39 1 57.12 127 SER A O 1
ATOM 992 N N . PRO A 1 128 ? -9.875 16.469 -1.158 1 51.97 128 PRO A N 1
ATOM 993 C CA . PRO A 1 128 ? -9.008 17.156 -2.111 1 51.97 128 PRO A CA 1
ATOM 994 C C . PRO A 1 128 ? -8.445 18.469 -1.558 1 51.97 128 PRO A C 1
ATOM 996 O O . PRO A 1 128 ? -7.289 18.812 -1.82 1 51.97 128 PRO A O 1
ATOM 999 N N . SER A 1 129 ? -9.281 19.188 -0.897 1 49.25 129 SER A N 1
ATOM 1000 C CA . SER A 1 129 ? -8.875 20.5 -0.412 1 49.25 129 SER A CA 1
ATOM 1001 C C . SER A 1 129 ? -7.902 20.375 0.757 1 49.25 129 SER A C 1
ATOM 1003 O O . SER A 1 129 ? -7.188 21.328 1.079 1 49.25 129 SER A O 1
ATOM 1005 N N . ARG A 1 130 ? -7.902 19.234 1.343 1 57.22 130 ARG A N 1
ATOM 1006 C CA . ARG A 1 130 ? -7.047 19.031 2.506 1 57.22 130 ARG A CA 1
ATOM 1007 C C . ARG A 1 130 ? -6.27 17.734 2.387 1 57.22 130 ARG A C 1
ATOM 1009 O O . ARG A 1 130 ? -6.102 17 3.371 1 57.22 130 ARG A O 1
ATOM 1016 N N . ARG A 1 131 ? -5.777 17.672 1.165 1 55.47 131 ARG A N 1
ATOM 1017 C CA . ARG A 1 131 ? -5.125 16.406 0.829 1 55.47 131 ARG A CA 1
ATOM 1018 C C . ARG A 1 131 ? -4.078 16.031 1.874 1 55.47 131 ARG A C 1
ATOM 1020 O O . ARG A 1 131 ? -3.268 16.875 2.271 1 55.47 131 ARG A O 1
ATOM 1027 N N . THR A 1 132 ? -4.504 15.258 2.785 1 55.84 132 THR A N 1
ATOM 1028 C CA . THR A 1 132 ? -3.525 14.656 3.682 1 55.84 132 THR A CA 1
ATOM 1029 C C . THR A 1 132 ? -2.943 13.383 3.068 1 55.84 132 THR A C 1
ATOM 1031 O O . THR A 1 132 ? -3.627 12.68 2.328 1 55.84 132 THR A O 1
ATOM 1034 N N . THR A 1 133 ? -1.615 13.586 2.613 1 55.91 133 THR A N 1
ATOM 1035 C CA . THR A 1 133 ? -0.945 12.359 2.182 1 55.91 133 THR A CA 1
ATOM 1036 C C . THR A 1 133 ? -0.667 11.445 3.373 1 55.91 133 THR A C 1
ATOM 1038 O O . THR A 1 133 ? 0.086 11.812 4.277 1 55.91 133 THR A O 1
ATOM 1041 N N . GLY A 1 134 ? -1.598 10.406 3.576 1 63.81 134 GLY A N 1
ATOM 1042 C CA . GLY A 1 134 ? -1.289 9.359 4.539 1 63.81 134 GLY A CA 1
ATOM 1043 C C . GLY A 1 134 ? -1.997 9.547 5.871 1 63.81 134 GLY A C 1
ATOM 1044 O O . GLY A 1 134 ? -2.264 10.68 6.281 1 63.81 134 GLY A O 1
ATOM 1045 N N . SER A 1 135 ? -2.828 8.82 6.367 1 77.56 135 SER A N 1
ATOM 1046 C CA . SER A 1 135 ? -3.52 8.734 7.652 1 77.56 135 SER A CA 1
ATOM 1047 C C . SER A 1 135 ? -2.912 7.648 8.539 1 77.56 135 SER A C 1
ATOM 1049 O O . SER A 1 135 ? -2.797 6.496 8.125 1 77.56 135 SER A O 1
ATOM 1051 N N . ARG A 1 136 ? -2.48 8.141 9.703 1 80.62 136 ARG A N 1
ATOM 1052 C CA . ARG A 1 136 ? -1.934 7.184 10.656 1 80.62 136 ARG A CA 1
ATOM 1053 C C . ARG A 1 136 ? -2.967 6.125 11.023 1 80.62 136 ARG A C 1
ATOM 1055 O O . ARG A 1 136 ? -2.625 4.957 11.219 1 80.62 136 ARG A O 1
ATOM 1062 N N . VAL A 1 137 ? -4.172 6.578 11.047 1 84.75 137 VAL A N 1
ATOM 1063 C CA . VAL A 1 137 ? -5.246 5.672 11.43 1 84.75 137 VAL A CA 1
ATOM 1064 C C . VAL A 1 137 ? -5.457 4.629 10.336 1 84.75 137 VAL A C 1
ATOM 1066 O O . VAL A 1 137 ? -5.605 3.438 10.625 1 84.75 137 VAL A O 1
ATOM 1069 N N . VAL A 1 138 ? -5.359 5.035 9.133 1 88.69 138 VAL A N 1
ATOM 1070 C CA . VAL A 1 138 ? -5.57 4.121 8.016 1 88.69 138 VAL A CA 1
ATOM 1071 C C . VAL A 1 138 ? -4.395 3.154 7.91 1 88.69 138 VAL A C 1
ATOM 1073 O O . VAL A 1 138 ? -4.59 1.941 7.797 1 88.69 138 VAL A O 1
ATOM 1076 N N . THR A 1 139 ? -3.227 3.709 7.996 1 87.31 139 THR A N 1
ATOM 1077 C CA . THR A 1 139 ? -2.029 2.875 7.938 1 87.31 139 THR A CA 1
ATOM 1078 C C . THR A 1 139 ? -2.01 1.877 9.094 1 87.31 139 THR A C 1
ATOM 1080 O O . THR A 1 139 ? -1.682 0.704 8.898 1 87.31 139 THR A O 1
ATOM 1083 N N . GLY A 1 140 ? -2.379 2.336 10.281 1 87.81 140 GLY A N 1
ATOM 1084 C CA . GLY A 1 140 ? -2.436 1.467 11.445 1 87.81 140 GLY A CA 1
ATOM 1085 C C . GLY A 1 140 ? -3.457 0.353 11.305 1 87.81 140 GLY A C 1
ATOM 1086 O O . GLY A 1 140 ? -3.211 -0.777 11.734 1 87.81 140 GLY A O 1
ATOM 1087 N N . THR A 1 141 ? -4.535 0.666 10.68 1 90.06 141 THR A N 1
ATOM 1088 C CA . THR A 1 141 ? -5.578 -0.334 10.492 1 90.06 141 THR A CA 1
ATOM 1089 C C . THR A 1 141 ? -5.148 -1.387 9.477 1 90.06 141 THR A C 1
ATOM 1091 O O . THR A 1 141 ? -5.371 -2.582 9.68 1 90.06 141 THR A O 1
ATOM 1094 N N . LYS A 1 142 ? -4.578 -0.987 8.383 1 93.12 142 LYS A N 1
ATOM 1095 C CA . LYS A 1 142 ? -4.055 -1.939 7.406 1 93.12 142 LYS A CA 1
ATOM 1096 C C . LYS A 1 142 ? -3.035 -2.877 8.047 1 93.12 142 LYS A C 1
ATOM 1098 O O . LYS A 1 142 ? -3.051 -4.082 7.801 1 93.12 142 LYS A O 1
ATOM 1103 N N . THR A 1 143 ? -2.246 -2.273 8.898 1 92.56 143 THR A N 1
ATOM 1104 C CA . THR A 1 143 ? -1.264 -3.068 9.633 1 92.56 143 THR A CA 1
ATOM 1105 C C . THR A 1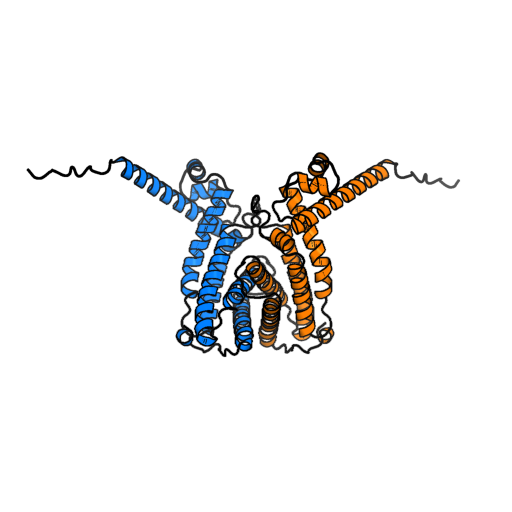 143 ? -1.956 -4.062 10.562 1 92.56 143 THR A C 1
ATOM 1107 O O . THR A 1 143 ? -1.573 -5.23 10.625 1 92.56 143 THR A O 1
ATOM 1110 N N . ALA A 1 144 ? -2.971 -3.592 11.211 1 92.19 144 ALA A N 1
ATOM 1111 C CA . ALA A 1 144 ? -3.695 -4.449 12.141 1 92.19 144 ALA A CA 1
ATOM 1112 C C . ALA A 1 144 ? -4.367 -5.609 11.414 1 92.19 144 ALA A C 1
ATOM 1114 O O . ALA A 1 144 ? -4.363 -6.742 11.898 1 92.19 144 ALA A O 1
ATOM 1115 N N . ILE A 1 145 ? -4.902 -5.332 10.258 1 94.88 145 ILE A N 1
ATOM 1116 C CA . ILE A 1 145 ? -5.527 -6.367 9.438 1 94.88 145 ILE A CA 1
ATOM 1117 C C . ILE A 1 145 ? -4.469 -7.375 8.992 1 94.88 145 ILE A C 1
ATOM 1119 O O . ILE A 1 145 ? -4.676 -8.586 9.094 1 94.88 145 ILE A O 1
ATOM 1123 N N . ALA A 1 146 ? -3.389 -6.891 8.555 1 96.75 146 ALA A N 1
ATOM 1124 C CA . ALA A 1 146 ? -2.303 -7.75 8.094 1 96.75 146 ALA A CA 1
ATOM 1125 C C . ALA A 1 146 ? -1.769 -8.617 9.234 1 96.75 146 ALA A C 1
ATOM 1127 O O . ALA A 1 146 ? -1.478 -9.797 9.039 1 96.75 146 ALA A O 1
ATOM 1128 N N . LEU A 1 147 ? -1.67 -8.023 10.414 1 94.62 147 LEU A N 1
ATOM 1129 C CA . LEU A 1 147 ? -1.18 -8.773 11.562 1 94.62 147 LEU A CA 1
ATOM 1130 C C . LEU A 1 147 ? -2.182 -9.844 11.984 1 94.62 147 LEU A C 1
ATOM 1132 O O . LEU A 1 147 ? -1.792 -10.938 12.391 1 94.62 147 LEU A O 1
ATOM 1136 N N . GLN A 1 148 ? -3.43 -9.492 11.945 1 94.12 148 GLN A N 1
ATOM 1137 C CA . GLN A 1 148 ? -4.449 -10.5 12.227 1 94.12 148 GLN A CA 1
ATOM 1138 C C . GLN A 1 148 ? -4.363 -11.664 11.242 1 94.12 148 GLN A C 1
ATOM 1140 O O . GLN A 1 148 ? -4.406 -12.828 11.641 1 94.12 148 GLN A O 1
ATOM 1145 N N . LEU A 1 149 ? -4.266 -11.367 9.984 1 96.19 149 LEU A N 1
ATOM 1146 C CA . LEU A 1 149 ? -4.125 -12.391 8.953 1 96.19 149 LEU A CA 1
ATOM 1147 C C . LEU A 1 149 ? -2.84 -13.188 9.148 1 96.19 149 LEU A C 1
ATOM 1149 O O . LEU A 1 149 ? -2.83 -14.406 8.984 1 96.19 149 LEU A O 1
ATOM 1153 N N . ALA A 1 150 ? -1.783 -12.5 9.539 1 96.31 150 ALA A N 1
ATOM 1154 C CA . ALA A 1 150 ? -0.511 -13.164 9.797 1 96.31 150 ALA A CA 1
ATOM 1155 C C . ALA A 1 150 ? -0.648 -14.172 10.938 1 96.31 150 ALA A C 1
ATOM 1157 O O . ALA A 1 150 ? -0.069 -15.266 10.875 1 96.31 150 ALA A O 1
ATOM 1158 N N . GLY A 1 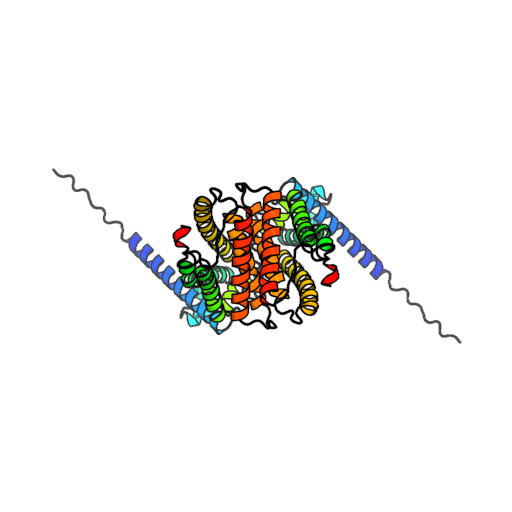151 ? -1.345 -13.75 11.969 1 94.75 151 GLY A N 1
ATOM 1159 C CA . GLY A 1 151 ? -1.593 -14.68 13.062 1 94.75 151 GLY A CA 1
ATOM 1160 C C . GLY A 1 151 ? -2.33 -15.93 12.625 1 94.75 151 GLY A C 1
ATOM 1161 O O . GLY A 1 151 ? -1.965 -17.031 13.023 1 94.75 151 GLY A O 1
ATOM 1162 N N . LEU A 1 152 ? -3.314 -15.789 11.797 1 93.31 152 LEU A N 1
ATOM 1163 C CA . LEU A 1 152 ? -4.078 -16.906 11.266 1 93.31 152 LEU A CA 1
ATOM 1164 C C . LEU A 1 152 ? -3.191 -17.812 10.422 1 93.31 152 LEU A C 1
ATOM 1166 O O . LEU A 1 152 ? -3.207 -19.031 10.586 1 93.31 152 LEU A O 1
ATOM 1170 N N . LEU A 1 153 ? -2.432 -17.266 9.555 1 95.06 153 LEU A N 1
ATOM 1171 C CA . LEU A 1 153 ? -1.557 -18.031 8.672 1 95.06 153 LEU A CA 1
ATOM 1172 C C . LEU A 1 153 ? -0.453 -18.719 9.461 1 95.06 153 LEU A C 1
ATOM 1174 O O . LEU A 1 153 ? -0.056 -19.844 9.125 1 95.06 153 LEU A O 1
ATOM 1178 N N . ALA A 1 154 ? 0.016 -18.016 10.492 1 95.12 154 ALA A N 1
ATOM 1179 C CA . ALA A 1 154 ? 1.051 -18.609 11.336 1 95.12 154 ALA A CA 1
ATOM 1180 C C . ALA A 1 154 ? 0.544 -19.875 12.023 1 95.12 154 ALA A C 1
ATOM 1182 O O . ALA A 1 154 ? 1.258 -20.891 12.094 1 95.12 154 ALA A O 1
ATOM 1183 N N . ALA A 1 155 ? -0.639 -19.828 12.531 1 92.62 155 ALA A N 1
ATOM 1184 C CA . ALA A 1 155 ? -1.235 -21 13.172 1 92.62 155 ALA A CA 1
ATOM 1185 C C . ALA A 1 155 ? -1.354 -22.156 12.188 1 92.62 155 ALA A C 1
ATOM 1187 O O . ALA A 1 155 ? -1.033 -23.297 12.531 1 92.62 155 ALA A O 1
ATOM 1188 N N . VAL A 1 156 ? -1.726 -21.844 10.992 1 91.44 156 VAL A N 1
ATOM 1189 C CA . VAL A 1 156 ? -1.887 -22.875 9.961 1 91.44 156 VAL A CA 1
ATOM 1190 C C . VAL A 1 156 ? -0.522 -23.438 9.578 1 91.44 156 VAL A C 1
ATOM 1192 O O . VAL A 1 156 ? -0.338 -24.656 9.547 1 91.44 156 VAL A O 1
ATOM 1195 N N . LEU A 1 157 ? 0.435 -22.594 9.367 1 94.06 157 LEU A N 1
ATOM 1196 C CA . LEU A 1 157 ? 1.751 -23 8.891 1 94.06 157 LEU A CA 1
ATOM 1197 C C . LEU A 1 157 ? 2.5 -23.781 9.961 1 94.06 157 LEU A C 1
ATOM 1199 O O . LEU A 1 157 ? 3.248 -24.719 9.641 1 94.06 157 LEU A O 1
ATOM 1203 N N . GLU A 1 158 ? 2.279 -23.391 11.164 1 93.88 158 GLU A N 1
ATOM 1204 C CA . GLU A 1 158 ? 2.879 -24.156 12.25 1 93.88 158 GLU A CA 1
ATOM 1205 C C . GLU A 1 158 ? 2.348 -25.594 12.281 1 93.88 158 GLU A C 1
ATOM 1207 O O . GLU A 1 158 ? 3.104 -26.531 12.516 1 93.88 158 GLU A O 1
ATOM 1212 N N . LYS A 1 159 ? 1.153 -25.719 12.023 1 91.25 159 LYS A N 1
ATOM 1213 C CA . LYS A 1 159 ? 0.5 -27.031 12.055 1 91.25 159 LYS A CA 1
ATOM 1214 C C . LYS A 1 159 ? 0.91 -27.875 10.859 1 91.25 159 LYS A C 1
ATOM 1216 O O . LYS A 1 159 ? 1.203 -29.062 11.008 1 91.25 159 LYS A O 1
ATOM 1221 N N . VAL A 1 160 ? 1.076 -27.297 9.711 1 89.88 160 VAL A N 1
ATOM 1222 C CA . VAL A 1 160 ? 1.186 -28.109 8.5 1 89.88 160 VAL A CA 1
ATOM 1223 C C . VAL A 1 160 ? 2.643 -28.156 8.047 1 89.88 160 VAL A C 1
ATOM 1225 O O . VAL A 1 160 ? 3.027 -29.047 7.285 1 89.88 160 VAL A O 1
ATOM 1228 N N . ALA A 1 161 ? 3.451 -27.203 8.453 1 91.31 161 ALA A N 1
ATOM 1229 C CA . ALA A 1 161 ? 4.824 -27.141 7.957 1 91.31 161 ALA A CA 1
ATOM 1230 C C . ALA A 1 161 ? 5.816 -26.969 9.102 1 91.31 161 ALA A C 1
ATOM 1232 O O . ALA A 1 161 ? 7.031 -26.984 8.891 1 91.31 161 ALA A O 1
ATOM 1233 N N . ASP A 1 162 ? 5.383 -26.766 10.258 1 92.12 162 ASP A N 1
ATOM 1234 C CA . ASP A 1 162 ? 6.203 -26.516 11.445 1 92.12 162 ASP A CA 1
ATOM 1235 C C . ASP A 1 162 ? 7.152 -25.344 11.227 1 92.12 162 ASP A C 1
ATOM 1237 O O . ASP A 1 162 ? 8.32 -25.406 11.602 1 92.12 162 ASP A O 1
ATOM 1241 N N . ASN A 1 163 ? 6.68 -24.422 10.445 1 92.06 163 ASN A N 1
ATOM 1242 C CA . ASN A 1 163 ? 7.445 -23.219 10.117 1 92.06 163 ASN A CA 1
ATOM 1243 C C . ASN A 1 163 ? 6.531 -22.062 9.727 1 92.06 163 ASN A C 1
ATOM 1245 O O . ASN A 1 163 ? 5.914 -22.094 8.664 1 92.06 163 ASN A O 1
ATOM 1249 N N . ALA A 1 164 ? 6.516 -21 10.531 1 93.12 164 ALA A N 1
ATOM 1250 C CA . ALA A 1 164 ? 5.57 -19.906 10.312 1 93.12 164 ALA A CA 1
ATOM 1251 C C . ALA A 1 164 ? 6.258 -18.719 9.672 1 93.12 164 ALA A C 1
ATOM 1253 O O . ALA A 1 164 ? 5.695 -17.609 9.625 1 93.12 164 ALA A O 1
ATOM 1254 N N . ASP A 1 165 ? 7.422 -18.938 9.07 1 92.94 165 ASP A N 1
ATOM 1255 C CA . ASP A 1 165 ? 8.25 -17.844 8.586 1 92.94 165 ASP A CA 1
ATOM 1256 C C . ASP A 1 165 ? 7.543 -17.062 7.484 1 92.94 165 ASP A C 1
ATOM 1258 O O . ASP A 1 165 ? 7.703 -15.844 7.379 1 92.94 165 ASP A O 1
ATOM 1262 N N . LEU A 1 166 ? 6.695 -17.75 6.73 1 95.06 166 LEU A N 1
ATOM 1263 C CA . LEU A 1 166 ? 6.086 -17.125 5.562 1 95.06 166 LEU A CA 1
ATOM 1264 C C . LEU A 1 166 ? 4.793 -16.406 5.941 1 95.06 166 LEU A C 1
ATOM 1266 O O . LEU A 1 166 ? 4.199 -15.703 5.117 1 95.06 166 LEU A O 1
ATOM 1270 N N . ALA A 1 167 ? 4.352 -16.516 7.219 1 95.94 167 ALA A N 1
ATOM 1271 C CA . ALA A 1 167 ? 3.045 -16.016 7.617 1 95.94 167 ALA A CA 1
ATOM 1272 C C . ALA A 1 167 ? 2.959 -14.5 7.41 1 95.94 167 ALA A C 1
ATOM 1274 O O . ALA A 1 167 ? 2.01 -14 6.797 1 95.94 167 ALA A O 1
ATOM 1275 N N . GLU A 1 168 ? 3.939 -13.797 7.852 1 95.88 168 GLU A N 1
ATOM 1276 C CA . GLU A 1 168 ? 3.883 -12.344 7.789 1 95.88 168 GLU A CA 1
ATOM 1277 C C . GLU A 1 168 ? 4.062 -11.844 6.359 1 95.88 168 GLU A C 1
ATOM 1279 O O . GLU A 1 168 ? 3.289 -11.008 5.883 1 95.88 168 GLU A O 1
ATOM 1284 N N . PRO A 1 169 ? 5.055 -12.375 5.598 1 96.75 169 PRO A N 1
ATOM 1285 C CA . PRO A 1 169 ? 5.152 -11.953 4.199 1 96.75 169 PRO A CA 1
ATOM 1286 C C . PRO A 1 169 ? 3.871 -12.219 3.412 1 96.75 169 PRO A C 1
ATOM 1288 O O . PRO A 1 169 ? 3.438 -11.375 2.623 1 96.75 169 PRO A O 1
ATOM 1291 N N . LEU A 1 170 ? 3.266 -13.328 3.674 1 97.81 170 LEU A N 1
ATOM 1292 C CA . LEU A 1 170 ? 2.016 -13.656 3.002 1 97.81 170 LEU A CA 1
ATOM 1293 C C . LEU A 1 170 ? 0.918 -12.672 3.371 1 97.81 170 LEU A C 1
ATOM 1295 O O . LEU A 1 170 ? 0.261 -12.109 2.492 1 97.81 170 LEU A O 1
ATOM 1299 N N . ALA A 1 171 ? 0.763 -12.469 4.652 1 98 171 ALA A N 1
ATOM 1300 C CA . ALA A 1 171 ? -0.314 -11.609 5.141 1 98 171 ALA A CA 1
ATOM 1301 C C . ALA A 1 171 ? -0.162 -10.188 4.613 1 98 171 ALA A C 1
ATOM 1303 O O . ALA A 1 171 ? -1.099 -9.625 4.039 1 98 171 ALA A O 1
ATOM 1304 N N . PHE A 1 172 ? 1.036 -9.609 4.746 1 97.69 172 PHE A N 1
ATOM 1305 C CA . PHE A 1 172 ? 1.271 -8.234 4.332 1 97.69 172 PHE A CA 1
ATOM 1306 C C . PHE A 1 172 ? 1.251 -8.117 2.811 1 97.69 172 PHE A C 1
ATOM 1308 O O . PHE A 1 172 ? 0.702 -7.156 2.264 1 97.69 172 PHE A O 1
ATOM 1315 N N . GLY A 1 173 ? 1.826 -9.086 2.137 1 98.5 173 GLY A N 1
ATOM 1316 C CA . GLY A 1 173 ? 1.771 -9.086 0.684 1 98.5 173 GLY A CA 1
ATOM 1317 C C . GLY A 1 173 ? 0.356 -9.125 0.14 1 98.5 173 GLY A C 1
ATOM 1318 O O . GLY A 1 173 ? 0.025 -8.383 -0.791 1 98.5 173 GLY A O 1
ATOM 1319 N N . LEU A 1 174 ? -0.491 -9.938 0.736 1 98.62 174 LEU A N 1
ATOM 1320 C CA . LEU A 1 174 ? -1.875 -10.07 0.292 1 98.62 174 LEU A CA 1
ATOM 1321 C C . LEU A 1 174 ? -2.658 -8.789 0.571 1 98.62 174 LEU A C 1
ATOM 1323 O O . LEU A 1 174 ? -3.416 -8.32 -0.282 1 98.62 174 LEU A O 1
ATOM 1327 N N . VAL A 1 175 ? -2.475 -8.242 1.723 1 98 175 VAL A N 1
ATOM 1328 C CA . VAL A 1 175 ? -3.156 -6.996 2.064 1 98 175 VAL A CA 1
ATOM 1329 C C . VAL A 1 175 ? -2.688 -5.879 1.138 1 98 175 VAL A C 1
ATOM 1331 O O . VAL A 1 175 ? -3.496 -5.074 0.668 1 98 175 VAL A O 1
ATOM 1334 N N . GLY A 1 176 ? -1.36 -5.836 0.837 1 97.75 176 GLY A N 1
ATOM 1335 C CA . GLY A 1 176 ? -0.832 -4.852 -0.094 1 97.75 176 GLY A CA 1
ATOM 1336 C C . GLY A 1 176 ? -1.396 -4.996 -1.495 1 97.75 176 GLY A C 1
ATOM 1337 O O . GLY A 1 176 ? -1.742 -3.998 -2.135 1 97.75 176 GLY A O 1
ATOM 1338 N N . LEU A 1 177 ? -1.495 -6.195 -1.95 1 98.5 177 LEU A N 1
ATOM 1339 C CA . LEU A 1 177 ? -2.062 -6.504 -3.26 1 98.5 177 LEU A CA 1
ATOM 1340 C C . LEU A 1 177 ? -3.498 -6 -3.361 1 98.5 177 LEU A C 1
ATOM 1342 O O . LEU A 1 177 ? -3.85 -5.305 -4.316 1 98.5 177 LEU A O 1
ATOM 1346 N N . VAL A 1 178 ? -4.305 -6.309 -2.375 1 98.19 178 VAL A N 1
ATOM 1347 C CA . VAL A 1 178 ? -5.719 -5.938 -2.365 1 98.19 178 VAL A CA 1
ATOM 1348 C C . VAL A 1 178 ? -5.848 -4.418 -2.291 1 98.19 178 VAL A C 1
ATOM 1350 O O . VAL A 1 178 ? -6.598 -3.814 -3.062 1 98.19 178 VAL A O 1
ATOM 1353 N N . ASP A 1 179 ? -5.09 -3.859 -1.425 1 95.62 179 ASP A N 1
ATOM 1354 C CA . ASP A 1 179 ? -5.164 -2.42 -1.198 1 95.62 179 ASP A CA 1
ATOM 1355 C C . ASP A 1 179 ? -4.836 -1.646 -2.473 1 95.62 179 ASP A C 1
ATOM 1357 O O . ASP A 1 179 ? -5.621 -0.802 -2.91 1 95.62 179 ASP A O 1
ATOM 1361 N N . ALA A 1 180 ? -3.732 -1.923 -3.102 1 95.75 180 ALA A N 1
ATOM 1362 C CA . ALA A 1 180 ? -3.283 -1.182 -4.277 1 95.75 180 ALA A CA 1
ATOM 1363 C C . ALA A 1 180 ? -4.227 -1.402 -5.457 1 95.75 180 ALA A C 1
ATOM 1365 O O . ALA A 1 180 ? -4.539 -0.463 -6.191 1 95.75 180 ALA A O 1
ATOM 1366 N N . SER A 1 181 ? -4.719 -2.611 -5.652 1 96.69 181 SER A N 1
ATOM 1367 C CA . SER A 1 181 ? -5.617 -2.924 -6.762 1 96.69 181 SER A CA 1
ATOM 1368 C C . SER A 1 181 ? -6.953 -2.203 -6.609 1 96.69 181 SER A C 1
ATOM 1370 O O . SER A 1 181 ? -7.449 -1.604 -7.566 1 96.69 181 SER A O 1
ATOM 1372 N N . VAL A 1 182 ? -7.48 -2.219 -5.438 1 95.25 182 VAL A N 1
ATOM 1373 C CA . VAL A 1 182 ? -8.797 -1.641 -5.195 1 95.25 182 VAL A CA 1
ATOM 1374 C C . VAL A 1 182 ? -8.719 -0.118 -5.273 1 95.25 182 VAL A C 1
ATOM 1376 O O . VAL A 1 182 ? -9.594 0.526 -5.855 1 95.25 182 VAL A O 1
ATOM 1379 N N . ASN A 1 183 ? -7.656 0.423 -4.699 1 92.31 183 ASN A N 1
ATOM 1380 C CA . ASN A 1 183 ? -7.492 1.871 -4.773 1 92.31 183 ASN A CA 1
ATOM 1381 C C . ASN A 1 183 ? -7.359 2.346 -6.215 1 92.31 183 ASN A C 1
ATOM 1383 O O . ASN A 1 183 ? -7.918 3.381 -6.586 1 92.31 183 ASN A O 1
ATOM 1387 N N . ARG A 1 184 ? -6.633 1.594 -6.965 1 93.44 184 ARG A N 1
ATOM 1388 C CA . ARG A 1 184 ? -6.5 1.974 -8.367 1 93.44 184 ARG A CA 1
ATOM 1389 C C . ARG A 1 184 ? -7.84 1.864 -9.094 1 93.44 184 ARG A C 1
ATOM 1391 O O . ARG A 1 184 ? -8.203 2.75 -9.867 1 93.44 184 ARG A O 1
ATOM 1398 N N . TRP A 1 185 ? -8.547 0.788 -8.828 1 93.88 185 TRP A N 1
ATOM 1399 C CA . TRP A 1 185 ? -9.859 0.571 -9.422 1 93.88 185 TRP A CA 1
ATOM 1400 C C . TRP A 1 185 ? -10.797 1.732 -9.109 1 93.88 185 TRP A C 1
ATOM 1402 O O . TRP A 1 185 ? -11.461 2.264 -10 1 93.88 185 TRP A O 1
ATOM 1412 N N . LEU A 1 186 ? -10.797 2.205 -7.93 1 89.69 186 LEU A N 1
ATOM 1413 C CA . LEU A 1 186 ? -11.703 3.262 -7.484 1 89.69 186 LEU A CA 1
ATOM 1414 C C . LEU A 1 186 ? -11.266 4.617 -8.023 1 89.69 186 LEU A C 1
ATOM 1416 O O . LEU A 1 186 ? -12.094 5.504 -8.234 1 89.69 186 LEU A O 1
ATOM 1420 N N . SER A 1 187 ? -10 4.766 -8.242 1 86.38 187 SER A N 1
ATOM 1421 C CA . SER A 1 187 ? -9.469 6.066 -8.648 1 86.38 187 SER A CA 1
ATOM 1422 C C . SER A 1 187 ? -9.539 6.246 -10.164 1 86.38 187 SER A C 1
ATOM 1424 O O . SER A 1 187 ? -9.344 7.352 -10.672 1 86.38 187 SER A O 1
ATOM 1426 N N . ASN A 1 188 ? -9.75 5.18 -10.812 1 85.25 188 ASN A N 1
ATOM 1427 C CA . ASN A 1 188 ? -9.773 5.242 -12.273 1 85.25 188 ASN A CA 1
ATOM 1428 C C . ASN A 1 188 ? -11.195 5.262 -12.812 1 85.25 188 ASN A C 1
ATOM 1430 O O . ASN A 1 188 ? -11.82 4.211 -12.984 1 85.25 188 ASN A O 1
ATOM 1434 N N . PRO A 1 189 ? -11.672 6.352 -13.18 1 77 189 PRO A N 1
ATOM 1435 C CA . PRO A 1 189 ? -13.039 6.445 -13.688 1 77 189 PRO A CA 1
ATOM 1436 C C . PRO A 1 189 ? -13.227 5.723 -15.016 1 77 189 PRO A C 1
ATOM 1438 O O . PRO A 1 189 ? -14.359 5.398 -15.391 1 77 189 PRO A O 1
ATOM 1441 N N . GLN A 1 190 ? -12.141 5.477 -15.656 1 75.62 190 GLN A N 1
ATOM 1442 C CA . GLN A 1 190 ? -12.234 4.871 -16.984 1 75.62 190 GLN A CA 1
ATOM 1443 C C . GLN A 1 190 ? -12.086 3.355 -16.906 1 75.62 190 GLN A C 1
ATOM 1445 O O . GLN A 1 190 ? -12.055 2.676 -17.938 1 75.62 190 GLN A O 1
ATOM 1450 N N . SER A 1 191 ? -12.055 2.934 -15.68 1 81.06 191 SER A N 1
ATOM 1451 C CA . SER A 1 191 ? -11.898 1.485 -15.578 1 81.06 191 SER A CA 1
ATOM 1452 C C . SER A 1 191 ? -13.086 0.757 -16.203 1 81.06 191 SER A C 1
ATOM 1454 O O . SER A 1 191 ? -14.242 1.136 -15.977 1 81.06 191 SER A O 1
ATOM 1456 N N . THR A 1 192 ? -12.773 -0.258 -16.969 1 81.62 192 THR A N 1
ATOM 1457 C CA . THR A 1 192 ? -13.805 -1.057 -17.609 1 81.62 192 THR A CA 1
ATOM 1458 C C . THR A 1 192 ? -14.203 -2.248 -16.75 1 81.62 192 THR A C 1
ATOM 1460 O O . THR A 1 192 ? -15.156 -2.959 -17.062 1 81.62 192 THR A O 1
ATOM 1463 N N . LEU A 1 193 ? -13.531 -2.344 -15.68 1 91.44 193 LEU A N 1
ATOM 1464 C CA . LEU A 1 193 ? -13.812 -3.516 -14.852 1 91.44 193 LEU A CA 1
ATOM 1465 C C . LEU A 1 193 ? -14.906 -3.217 -13.844 1 91.44 193 LEU A C 1
ATOM 1467 O O . LEU A 1 193 ? -14.852 -2.207 -13.133 1 91.44 193 LEU A O 1
ATOM 1471 N N . GLY A 1 194 ? -15.922 -4.121 -13.828 1 93.5 194 GLY A N 1
ATOM 1472 C CA . GLY A 1 194 ? -16.906 -4.09 -12.758 1 93.5 194 GLY A CA 1
ATOM 1473 C C . GLY A 1 194 ? -16.406 -4.742 -11.477 1 93.5 194 GLY A C 1
ATOM 1474 O O . GLY A 1 194 ? -15.32 -5.324 -11.445 1 93.5 194 GLY A O 1
ATOM 1475 N N . SER A 1 195 ? -17.234 -4.629 -10.469 1 94.38 195 SER A N 1
ATOM 1476 C CA . SER A 1 195 ? -16.875 -5.156 -9.164 1 94.38 195 SER A CA 1
ATOM 1477 C C . SER A 1 195 ? -16.688 -6.668 -9.211 1 94.38 195 SER A C 1
ATOM 1479 O O . SER A 1 195 ? -15.82 -7.215 -8.516 1 94.38 195 SER A O 1
ATOM 1481 N N . ASP A 1 196 ? -17.422 -7.34 -10.062 1 95.75 196 ASP A N 1
ATOM 1482 C CA . ASP A 1 196 ? -17.297 -8.789 -10.18 1 95.75 196 ASP A CA 1
ATOM 1483 C C . ASP A 1 196 ? -15.945 -9.195 -10.758 1 95.75 196 ASP A C 1
ATOM 1485 O O . ASP A 1 196 ? -15.336 -10.164 -10.305 1 95.75 196 ASP A O 1
ATOM 1489 N N . ALA A 1 197 ? -15.539 -8.461 -11.734 1 95.69 197 ALA A N 1
ATOM 1490 C CA . ALA A 1 197 ? -14.242 -8.742 -12.352 1 95.69 197 ALA A CA 1
ATOM 1491 C C . ALA A 1 197 ? -13.102 -8.477 -11.383 1 95.69 197 ALA A C 1
ATOM 1493 O O . ALA A 1 197 ? -12.117 -9.219 -11.352 1 95.69 197 ALA A O 1
ATOM 1494 N N . VAL A 1 198 ? -13.242 -7.445 -10.602 1 97.12 198 VAL A N 1
ATOM 1495 C CA . VAL A 1 198 ? -12.227 -7.129 -9.594 1 97.12 198 VAL A CA 1
ATOM 1496 C C . VAL A 1 198 ? -12.188 -8.227 -8.539 1 97.12 198 VAL A C 1
ATOM 1498 O O . VAL A 1 198 ? -11.109 -8.656 -8.117 1 97.12 198 VAL A O 1
ATOM 1501 N N . ALA A 1 199 ? -13.367 -8.695 -8.18 1 98 199 ALA A N 1
ATOM 1502 C CA . ALA A 1 199 ? -13.438 -9.781 -7.207 1 98 199 ALA A CA 1
ATOM 1503 C C . ALA A 1 199 ? -12.734 -11.031 -7.73 1 98 199 ALA A C 1
ATOM 1505 O O . ALA A 1 199 ? -11.953 -11.656 -7.012 1 98 199 ALA A O 1
ATOM 1506 N N . GLN A 1 200 ? -13.023 -11.344 -8.906 1 97.5 200 GLN A N 1
ATOM 1507 C CA . GLN A 1 200 ? -12.414 -12.523 -9.516 1 97.5 200 GLN A CA 1
ATOM 1508 C C . GLN A 1 200 ? -10.891 -12.391 -9.562 1 97.5 200 GLN A C 1
ATOM 1510 O O . GLN A 1 200 ? -10.172 -13.328 -9.234 1 97.5 200 GLN A O 1
ATOM 1515 N N . PHE A 1 201 ? -10.445 -11.258 -9.953 1 98 201 PHE A N 1
ATOM 1516 C CA . PHE A 1 201 ? -9.008 -10.992 -9.992 1 98 201 PHE A CA 1
ATOM 1517 C C . PHE A 1 201 ? -8.375 -11.195 -8.625 1 98 201 PHE A C 1
ATOM 1519 O O . PHE A 1 201 ? -7.348 -11.859 -8.5 1 98 201 PHE A O 1
ATOM 1526 N N . LEU A 1 202 ? -8.992 -10.57 -7.625 1 98.75 202 LEU A N 1
ATOM 1527 C CA . LEU A 1 202 ? -8.438 -10.633 -6.273 1 98.75 202 LEU A CA 1
ATOM 1528 C C . LEU A 1 202 ? -8.461 -12.062 -5.746 1 98.75 202 LEU A C 1
ATOM 1530 O O . LEU A 1 202 ? -7.488 -12.531 -5.148 1 98.75 202 LEU A O 1
ATOM 1534 N N . GLU A 1 203 ? -9.562 -12.758 -5.953 1 98.62 203 GLU A N 1
ATOM 1535 C CA . GLU A 1 203 ? -9.695 -14.125 -5.465 1 98.62 203 GLU A CA 1
ATOM 1536 C C . GLU A 1 203 ? -8.648 -15.039 -6.098 1 98.62 203 GLU A C 1
ATOM 1538 O O . GLU A 1 203 ? -7.996 -15.82 -5.402 1 98.62 203 GLU A O 1
ATOM 1543 N N . VAL A 1 204 ? -8.492 -14.906 -7.406 1 98.44 204 VAL A N 1
ATOM 1544 C CA . VAL A 1 204 ? -7.492 -15.703 -8.117 1 98.44 204 VAL A CA 1
ATOM 1545 C C . VAL A 1 204 ? -6.098 -15.352 -7.609 1 98.44 204 VAL A C 1
ATOM 1547 O O . VAL A 1 204 ? -5.293 -16.234 -7.32 1 98.44 204 VAL A O 1
ATOM 1550 N N . SER A 1 205 ? -5.773 -14.094 -7.461 1 98.75 205 SER A N 1
ATOM 1551 C CA . SER A 1 205 ? -4.449 -13.633 -7.059 1 98.75 205 SER A CA 1
ATOM 1552 C C . SER A 1 205 ? -4.109 -14.086 -5.645 1 98.75 205 SER A C 1
ATOM 1554 O O . SER A 1 205 ? -3 -14.555 -5.387 1 98.75 205 SER A O 1
ATOM 1556 N N . ILE A 1 206 ? -5.09 -13.906 -4.719 1 98.69 206 ILE A N 1
ATOM 1557 C CA . ILE A 1 206 ? -4.891 -14.32 -3.33 1 98.69 206 ILE A CA 1
ATOM 1558 C C . ILE A 1 206 ? -4.598 -15.812 -3.27 1 98.69 206 ILE A C 1
ATOM 1560 O O . ILE A 1 206 ? -3.633 -16.234 -2.631 1 98.69 206 ILE A O 1
ATOM 1564 N N . TRP A 1 207 ? -5.375 -16.578 -3.98 1 98.19 207 TRP A N 1
ATOM 1565 C CA . TRP A 1 207 ? -5.188 -18.016 -4.004 1 98.19 207 TRP A CA 1
ATOM 1566 C C . TRP A 1 207 ? -3.822 -18.391 -4.578 1 98.19 207 TRP A C 1
ATOM 1568 O O . TRP A 1 207 ? -3.111 -19.219 -4.02 1 98.19 207 TRP A O 1
ATOM 1578 N N . GLN A 1 208 ? -3.494 -17.766 -5.664 1 97.81 208 GLN A N 1
ATOM 1579 C CA . GLN A 1 208 ? -2.248 -18.094 -6.348 1 97.81 208 GLN A CA 1
ATOM 1580 C C . GLN A 1 208 ? -1.04 -17.781 -5.473 1 97.81 208 GLN A C 1
ATOM 1582 O O . GLN A 1 208 ? -0.07 -18.547 -5.441 1 97.81 208 GLN A O 1
ATOM 1587 N N . VAL A 1 209 ? -1.065 -16.672 -4.762 1 98.5 209 VAL A N 1
ATOM 1588 C CA . VAL A 1 209 ? 0.028 -16.312 -3.861 1 98.5 209 VAL A CA 1
ATOM 1589 C C . VAL A 1 209 ? 0.136 -17.344 -2.744 1 98.5 209 VAL A C 1
ATOM 1591 O O . VAL A 1 209 ? 1.229 -17.828 -2.439 1 98.5 209 VAL A O 1
ATOM 1594 N N . LEU A 1 210 ? -1.03 -17.719 -2.154 1 97.25 210 LEU A N 1
ATOM 1595 C CA . LEU A 1 210 ? -1.033 -18.734 -1.095 1 97.25 210 LEU A CA 1
ATOM 1596 C C . LEU A 1 210 ? -0.54 -20.078 -1.62 1 97.25 210 LEU A C 1
ATOM 1598 O O . LEU A 1 210 ? 0.41 -20.641 -1.08 1 97.25 210 LEU A O 1
ATOM 1602 N N . HIS A 1 211 ? -1.134 -20.5 -2.686 1 95.88 211 HIS A N 1
ATOM 1603 C CA . HIS A 1 211 ? -0.844 -21.812 -3.242 1 95.88 211 HIS A CA 1
ATOM 1604 C C . HIS A 1 211 ? 0.615 -21.922 -3.674 1 95.88 211 HIS A C 1
ATOM 1606 O O . HIS A 1 211 ? 1.303 -22.875 -3.318 1 95.88 211 HIS A O 1
ATOM 1612 N N . GLY A 1 212 ? 1.092 -20.938 -4.383 1 96.06 212 GLY A N 1
ATOM 1613 C CA . GLY A 1 212 ? 2.453 -20.984 -4.895 1 96.06 212 GLY A CA 1
ATOM 1614 C C . GLY A 1 212 ? 3.502 -21.031 -3.799 1 96.06 212 GLY A C 1
ATOM 1615 O O . GLY A 1 212 ? 4.473 -21.781 -3.887 1 96.06 212 GLY A O 1
ATOM 1616 N N . ASN A 1 213 ? 3.322 -20.203 -2.811 1 96.94 213 ASN A N 1
ATOM 1617 C CA . ASN A 1 213 ? 4.316 -20.141 -1.742 1 96.94 213 ASN A CA 1
ATOM 1618 C C . ASN A 1 213 ? 4.223 -21.359 -0.816 1 96.94 213 ASN A C 1
ATOM 1620 O O . ASN A 1 213 ? 5.242 -21.859 -0.345 1 96.94 213 ASN A O 1
ATOM 1624 N N . LEU A 1 214 ? 3.025 -21.891 -0.576 1 94.69 214 LEU A N 1
ATOM 1625 C CA . LEU A 1 214 ? 2.859 -23.062 0.284 1 94.69 214 LEU A CA 1
ATOM 1626 C C . LEU A 1 214 ? 3.389 -24.312 -0.397 1 94.69 214 LEU A C 1
ATOM 1628 O O . LEU A 1 214 ? 4.008 -25.156 0.248 1 94.69 214 LEU A O 1
ATOM 1632 N N . GLN A 1 215 ? 3.199 -24.391 -1.687 1 93.81 215 GLN A N 1
ATOM 1633 C CA . GLN A 1 215 ? 3.76 -25.5 -2.438 1 93.81 215 GLN A CA 1
ATOM 1634 C C . GLN A 1 215 ? 5.281 -25.516 -2.346 1 93.81 215 GLN A C 1
ATOM 1636 O O . GLN A 1 215 ? 5.895 -26.594 -2.287 1 93.81 215 GLN A O 1
ATOM 1641 N N . GLY A 1 216 ? 5.848 -24.375 -2.305 1 92.12 216 GLY A N 1
ATOM 1642 C CA . GLY A 1 216 ? 7.297 -24.25 -2.252 1 92.12 216 GLY A CA 1
ATOM 1643 C C . GLY A 1 216 ? 7.898 -24.797 -0.971 1 92.12 216 GLY A C 1
ATOM 1644 O O . GLY A 1 216 ? 9.086 -25.125 -0.926 1 92.12 216 GLY A O 1
ATOM 1645 N N . ILE A 1 217 ? 7.07 -24.938 0.047 1 92.75 217 ILE A N 1
ATOM 1646 C CA . ILE A 1 217 ? 7.586 -25.453 1.312 1 92.75 217 ILE A CA 1
ATOM 1647 C C . ILE A 1 217 ? 6.949 -26.797 1.621 1 92.75 217 ILE A C 1
ATOM 1649 O O . ILE A 1 217 ? 6.941 -27.25 2.773 1 92.75 217 ILE A O 1
ATOM 1653 N N . GLY A 1 218 ? 6.305 -27.406 0.643 1 92.06 218 GLY A N 1
ATOM 1654 C CA . GLY A 1 218 ? 5.824 -28.781 0.734 1 92.06 218 GLY A CA 1
ATOM 1655 C C . GLY A 1 218 ? 4.418 -28.875 1.294 1 92.06 218 GLY A C 1
ATOM 1656 O O . GLY A 1 218 ? 3.975 -29.953 1.682 1 92.06 218 GLY A O 1
ATOM 1657 N N . VAL A 1 219 ? 3.744 -27.766 1.396 1 91.81 219 VAL A N 1
ATOM 1658 C CA . VAL A 1 219 ? 2.367 -27.781 1.88 1 91.81 219 VAL A CA 1
ATOM 1659 C C . VAL A 1 219 ? 1.403 -27.812 0.696 1 91.81 219 VAL A C 1
ATOM 1661 O O . VAL A 1 219 ? 1.457 -26.953 -0.187 1 91.81 219 VAL A O 1
ATOM 1664 N N . HIS A 1 220 ? 0.587 -28.812 0.76 1 91 220 HIS A N 1
ATOM 1665 C CA . HIS A 1 220 ? -0.348 -28.984 -0.345 1 91 220 HIS A CA 1
ATOM 1666 C C . HIS A 1 220 ? -1.784 -28.734 0.103 1 91 220 HIS A C 1
ATOM 1668 O O . HIS A 1 220 ? -2.352 -29.531 0.855 1 91 220 HIS A O 1
ATOM 1674 N N . ILE A 1 221 ? -2.285 -27.594 -0.285 1 90.5 221 ILE A N 1
ATOM 1675 C CA . ILE A 1 221 ? -3.686 -27.266 -0.052 1 90.5 221 ILE A CA 1
ATOM 1676 C C . ILE A 1 221 ? -4.348 -26.875 -1.372 1 90.5 221 ILE A C 1
ATOM 1678 O O . ILE A 1 221 ? -3.676 -26.453 -2.312 1 90.5 221 ILE A O 1
ATOM 1682 N N . ASP A 1 222 ? -5.664 -27.141 -1.392 1 93.19 222 ASP A N 1
ATOM 1683 C CA . ASP A 1 222 ? -6.418 -26.688 -2.559 1 93.19 222 ASP A CA 1
ATOM 1684 C C . ASP A 1 222 ? -7.668 -25.906 -2.143 1 93.19 222 ASP A C 1
ATOM 1686 O O . ASP A 1 222 ? -7.895 -25.688 -0.954 1 93.19 222 ASP A O 1
ATOM 1690 N N . LEU A 1 223 ? -8.398 -25.469 -3.131 1 94.62 223 LEU A N 1
ATOM 1691 C CA . LEU A 1 223 ? -9.531 -24.578 -2.898 1 94.62 223 LEU A CA 1
ATOM 1692 C C . LEU A 1 223 ? -10.641 -25.297 -2.137 1 94.62 223 LEU A C 1
ATOM 1694 O O . LEU A 1 223 ? -11.469 -24.656 -1.483 1 94.62 223 LEU A O 1
ATOM 1698 N N . THR A 1 224 ? -10.664 -26.609 -2.188 1 95.31 224 THR A N 1
ATOM 1699 C CA . THR A 1 224 ? -11.727 -27.391 -1.561 1 95.31 224 THR A CA 1
ATOM 1700 C C . THR A 1 224 ? -11.305 -27.859 -0.172 1 95.31 224 THR A C 1
ATOM 1702 O O . THR A 1 224 ? -12.109 -28.422 0.572 1 95.31 224 THR A O 1
ATOM 1705 N N . THR A 1 225 ? -10.07 -27.641 0.231 1 93.81 225 THR A N 1
ATOM 1706 C CA . THR A 1 225 ? -9.594 -28 1.562 1 93.81 225 THR A CA 1
ATOM 1707 C C . THR A 1 225 ? -10.391 -27.266 2.637 1 93.81 225 THR A C 1
ATOM 1709 O O . THR A 1 225 ? -10.516 -26.047 2.604 1 93.81 225 THR A O 1
ATOM 1712 N N . PRO A 1 226 ? -10.984 -28.016 3.6 1 93.62 226 PRO A N 1
ATOM 1713 C CA . PRO A 1 226 ? -11.68 -27.359 4.703 1 93.62 226 PRO A CA 1
ATOM 1714 C C . PRO A 1 226 ? -10.734 -26.562 5.605 1 93.62 226 PRO A C 1
ATOM 1716 O O . PRO A 1 226 ? -9.664 -27.062 5.977 1 93.62 226 PRO A O 1
ATOM 1719 N N . VAL A 1 227 ? -11.109 -25.406 5.969 1 91.56 227 VAL A N 1
ATOM 1720 C CA . VAL A 1 227 ? -10.297 -24.562 6.84 1 91.56 227 VAL A CA 1
ATOM 1721 C C . VAL A 1 227 ? -10.133 -25.234 8.203 1 91.56 227 VAL A C 1
ATOM 1723 O O . VAL A 1 227 ? -9.102 -25.078 8.852 1 91.56 227 VAL A O 1
ATOM 1726 N N . SER A 1 228 ? -11.094 -26.031 8.594 1 88.19 228 SER A N 1
ATOM 1727 C CA . SER A 1 228 ? -11.078 -26.719 9.875 1 88.19 228 SER A CA 1
ATOM 1728 C C . SER A 1 228 ? -9.914 -27.719 9.945 1 88.19 228 SER A C 1
ATOM 1730 O O . SER A 1 228 ? -9.438 -28.031 11.039 1 88.19 228 SER A O 1
ATOM 1732 N N . GLU A 1 229 ? -9.422 -28.203 8.82 1 87.5 229 GLU A N 1
ATOM 1733 C CA . GLU A 1 229 ? -8.297 -29.141 8.773 1 87.5 229 GLU A CA 1
ATOM 1734 C C . GLU A 1 229 ? -6.969 -28.406 8.961 1 87.5 229 GLU A C 1
ATOM 1736 O O . GLU A 1 229 ? -5.945 -29.047 9.234 1 87.5 229 GLU A O 1
ATOM 1741 N N . LEU A 1 230 ? -7.062 -27.125 8.828 1 84.19 230 LEU A N 1
ATOM 1742 C CA . LEU A 1 230 ? -5.84 -26.328 8.859 1 84.19 230 LEU A CA 1
ATOM 1743 C C . LEU A 1 230 ? -5.684 -25.625 10.195 1 84.19 230 LEU A C 1
ATOM 1745 O O . LEU A 1 230 ? -4.633 -25.031 10.477 1 84.19 230 LEU A O 1
ATOM 1749 N N . GLN A 1 231 ? -6.711 -25.5 10.938 1 76.06 231 GLN A N 1
ATOM 1750 C CA . GLN A 1 231 ? -6.699 -24.828 12.234 1 76.06 231 GLN A CA 1
ATOM 1751 C C . GLN A 1 231 ? -6.441 -25.812 13.367 1 76.06 231 GLN A C 1
ATOM 1753 O O . GLN A 1 231 ? -6.785 -27 13.258 1 76.06 231 GLN A O 1
ATOM 1758 N N . MET B 1 1 ? 18.953 49.094 -51.375 1 31.12 1 MET B N 1
ATOM 1759 C CA . MET B 1 1 ? 19.688 49.281 -50.125 1 31.12 1 MET B CA 1
ATOM 1760 C C . MET B 1 1 ? 19.266 48.219 -49.094 1 31.12 1 MET B C 1
ATOM 1762 O O . MET B 1 1 ? 18.078 48.062 -48.812 1 31.12 1 MET B O 1
ATOM 1766 N N . PRO B 1 2 ? 20.078 47.094 -48.875 1 44.03 2 PRO B N 1
ATOM 1767 C CA . PRO B 1 2 ? 19.75 45.938 -48.031 1 44.03 2 PRO B CA 1
ATOM 1768 C C . PRO B 1 2 ? 19.469 46.312 -46.594 1 44.03 2 PRO B C 1
ATOM 1770 O O . PRO B 1 2 ? 20.078 47.219 -46.062 1 44.03 2 PRO B O 1
ATOM 1773 N N . ASP B 1 3 ? 18.25 46.25 -46.094 1 40.34 3 ASP B N 1
ATOM 1774 C CA . ASP B 1 3 ? 17.766 46.531 -44.719 1 40.34 3 ASP B CA 1
ATOM 1775 C C . ASP B 1 3 ? 18.547 45.688 -43.688 1 40.34 3 ASP B C 1
ATOM 1777 O O . ASP B 1 3 ? 18.594 44.469 -43.781 1 40.34 3 ASP B O 1
ATOM 1781 N N . LYS B 1 4 ? 19.609 46.281 -43.031 1 42.81 4 LYS B N 1
ATOM 1782 C CA . LYS B 1 4 ? 20.375 45.75 -41.906 1 42.81 4 LYS B CA 1
ATOM 1783 C C . LYS B 1 4 ? 19.469 45.25 -40.781 1 42.81 4 LYS B C 1
ATOM 1785 O O . LYS B 1 4 ? 18.75 46.062 -40.188 1 42.81 4 LYS B O 1
ATOM 1790 N N . VAL B 1 5 ? 18.922 44.062 -40.844 1 44.62 5 VAL B N 1
ATOM 1791 C CA . VAL B 1 5 ? 18.266 43.438 -39.719 1 44.62 5 VAL B CA 1
ATOM 1792 C C . VAL B 1 5 ? 19.188 43.5 -38.5 1 44.62 5 VAL B C 1
ATOM 1794 O O . VAL B 1 5 ? 20.312 43.031 -38.531 1 44.62 5 VAL B O 1
ATOM 1797 N N . ASP B 1 6 ? 19.094 44.531 -37.625 1 41.5 6 ASP B N 1
ATOM 1798 C CA . ASP B 1 6 ? 19.734 44.688 -36.312 1 41.5 6 ASP B CA 1
ATOM 1799 C C . ASP B 1 6 ? 19.578 43.406 -35.5 1 41.5 6 ASP B C 1
ATOM 1801 O O . ASP B 1 6 ? 18.469 43 -35.188 1 41.5 6 ASP B O 1
ATOM 1805 N N . THR B 1 7 ? 20.438 42.406 -35.562 1 42.47 7 THR B N 1
ATOM 1806 C CA . THR B 1 7 ? 20.578 41.281 -34.688 1 42.47 7 THR B CA 1
ATOM 1807 C C . THR B 1 7 ? 20.625 41.719 -33.219 1 42.47 7 THR B C 1
ATOM 1809 O O . THR B 1 7 ? 21.672 42.219 -32.75 1 42.47 7 THR B O 1
ATOM 1812 N N . ALA B 1 8 ? 19.609 42.375 -32.688 1 42.03 8 ALA B N 1
ATOM 1813 C CA . ALA B 1 8 ? 19.484 42.656 -31.25 1 42.03 8 ALA B CA 1
ATOM 1814 C C . ALA B 1 8 ? 20.031 41.5 -30.406 1 42.03 8 ALA B C 1
ATOM 1816 O O . ALA B 1 8 ? 19.594 40.344 -30.547 1 42.03 8 ALA B O 1
ATOM 1817 N N . THR B 1 9 ? 21.281 41.5 -29.969 1 46.62 9 THR B N 1
ATOM 1818 C CA . THR B 1 9 ? 21.906 40.656 -28.969 1 46.62 9 THR B CA 1
ATOM 1819 C C . THR B 1 9 ? 21 40.5 -27.75 1 46.62 9 THR B C 1
ATOM 1821 O O . THR B 1 9 ? 20.484 41.5 -27.219 1 46.62 9 THR B O 1
ATOM 1824 N N . SER B 1 10 ? 20.422 39.406 -27.547 1 51.81 10 SER B N 1
ATOM 1825 C CA . SER B 1 10 ? 19.641 39.094 -26.344 1 51.81 10 SER B CA 1
ATOM 1826 C C . SER B 1 10 ? 20.219 39.781 -25.109 1 51.81 10 SER B C 1
ATOM 1828 O O . SER B 1 10 ? 21.438 39.781 -24.906 1 51.81 10 SER B O 1
ATOM 1830 N N . PRO B 1 11 ? 19.656 40.688 -24.391 1 52.34 11 PRO B N 1
ATOM 1831 C CA . PRO B 1 11 ? 20.219 41.469 -23.281 1 52.34 11 PRO B CA 1
ATOM 1832 C C . PRO B 1 11 ? 20.969 40.594 -22.266 1 52.34 11 PRO B C 1
ATOM 1834 O O . PRO B 1 11 ? 20.656 39.406 -22.125 1 52.34 11 PRO B O 1
ATOM 1837 N N . PRO B 1 12 ? 22.203 40.812 -21.734 1 52.41 12 PRO B N 1
ATOM 1838 C CA . PRO B 1 12 ? 23.047 40.156 -20.734 1 52.41 12 PRO B CA 1
ATOM 1839 C C . PRO B 1 12 ? 22.25 39.688 -19.516 1 52.41 12 PRO B C 1
ATOM 1841 O O . PRO B 1 12 ? 22.781 38.969 -18.672 1 52.41 12 PRO B O 1
ATOM 1844 N N . GLY B 1 13 ? 21.031 40.125 -19.188 1 55.38 13 GLY B N 1
ATOM 1845 C CA . GLY B 1 13 ? 20.203 39.75 -18.047 1 55.38 13 GLY B CA 1
ATOM 1846 C C . GLY B 1 13 ? 19.859 38.25 -18.016 1 55.38 13 GLY B C 1
ATOM 1847 O O . GLY B 1 13 ? 19.75 37.656 -16.953 1 55.38 13 GLY B O 1
ATOM 1848 N N . ASP B 1 14 ? 19.766 37.688 -19.172 1 62.5 14 ASP B N 1
ATOM 1849 C CA . ASP B 1 14 ? 19.391 36.281 -19.312 1 62.5 14 ASP B CA 1
ATOM 1850 C C . ASP B 1 14 ? 20.516 35.344 -18.859 1 62.5 14 ASP B C 1
ATOM 1852 O O . ASP B 1 14 ? 20.281 34.344 -18.203 1 62.5 14 ASP B O 1
ATOM 1856 N N . GLY B 1 15 ? 21.719 35.75 -19.016 1 64.44 15 GLY B N 1
ATOM 1857 C CA . GLY B 1 15 ? 22.875 34.938 -18.672 1 64.44 15 GLY B CA 1
ATOM 1858 C C . GLY B 1 15 ? 23.109 34.844 -17.188 1 64.44 15 GLY B C 1
ATOM 1859 O O . GLY B 1 15 ? 23.406 33.781 -16.672 1 64.44 15 GLY B O 1
ATOM 1860 N N . ARG B 1 16 ? 23 36.062 -16.547 1 66.88 16 ARG B N 1
ATOM 1861 C CA . ARG B 1 16 ? 23.188 36.062 -15.094 1 66.88 16 ARG B CA 1
ATOM 1862 C C . ARG B 1 16 ? 22.109 35.25 -14.391 1 66.88 16 ARG B C 1
ATOM 1864 O O . ARG B 1 16 ? 22.422 34.5 -13.453 1 66.88 16 ARG B O 1
ATOM 1871 N N . ALA B 1 17 ? 20.891 35.438 -14.867 1 71.88 17 ALA B N 1
ATOM 1872 C CA . ALA B 1 17 ? 19.781 34.688 -14.297 1 71.88 17 ALA B CA 1
ATOM 1873 C C . ALA B 1 17 ? 19.969 33.188 -14.492 1 71.88 17 ALA B C 1
ATOM 1875 O O . ALA B 1 17 ? 19.703 32.375 -13.594 1 71.88 17 ALA B O 1
ATOM 1876 N N . THR B 1 18 ? 20.438 32.875 -15.648 1 74.25 18 THR B N 1
ATOM 1877 C CA . THR B 1 18 ? 20.688 31.469 -15.945 1 74.25 18 THR B CA 1
ATOM 1878 C C . THR B 1 18 ? 21.812 30.922 -15.078 1 74.25 18 THR B C 1
ATOM 1880 O O . THR B 1 18 ? 21.719 29.812 -14.562 1 74.25 18 THR B O 1
ATOM 1883 N N . ARG B 1 19 ? 22.812 31.734 -14.922 1 75.56 19 ARG B N 1
ATOM 1884 C CA . ARG B 1 19 ? 23.953 31.328 -14.109 1 75.56 19 ARG B CA 1
ATOM 1885 C C . ARG B 1 19 ? 23.547 31.172 -12.648 1 75.56 19 ARG B C 1
ATOM 1887 O O . ARG B 1 19 ? 23.984 30.234 -11.969 1 75.56 19 ARG B O 1
ATOM 1894 N N . TRP B 1 20 ? 22.75 32.156 -12.164 1 76.12 20 TRP B N 1
ATOM 1895 C CA . TRP B 1 20 ? 22.281 32.094 -10.789 1 76.12 20 TRP B CA 1
ATOM 1896 C C . TRP B 1 20 ? 21.406 30.859 -10.562 1 76.12 20 TRP B C 1
ATOM 1898 O O . TRP B 1 20 ? 21.578 30.156 -9.57 1 76.12 20 TRP B O 1
ATOM 1908 N N . GLU B 1 21 ? 20.547 30.594 -11.5 1 78.44 21 GLU B N 1
ATOM 1909 C CA . GLU B 1 21 ? 19.703 29.406 -11.414 1 78.44 21 GLU B CA 1
ATOM 1910 C C . GLU B 1 21 ? 20.531 28.125 -11.43 1 78.44 21 GLU B C 1
ATOM 1912 O O . GLU B 1 21 ? 20.219 27.172 -10.734 1 78.44 21 GLU B O 1
ATOM 1917 N N . ASP B 1 22 ? 21.516 28.188 -12.219 1 79.75 22 ASP B N 1
ATOM 1918 C CA . ASP B 1 22 ? 22.406 27.031 -12.297 1 79.75 22 ASP B CA 1
ATOM 1919 C C . ASP B 1 22 ? 23.141 26.812 -10.977 1 79.75 22 ASP B C 1
ATOM 1921 O O . ASP B 1 22 ? 23.297 25.688 -10.516 1 79.75 22 ASP B O 1
ATOM 1925 N N . HIS B 1 23 ? 23.594 27.875 -10.438 1 82 23 HIS B N 1
ATOM 1926 C CA . HIS B 1 23 ? 24.297 27.797 -9.164 1 82 23 HIS B CA 1
ATOM 1927 C C . HIS B 1 23 ? 23.375 27.312 -8.055 1 82 23 HIS B C 1
ATOM 1929 O O . HIS B 1 23 ? 23.781 26.5 -7.219 1 82 23 HIS B O 1
ATOM 1935 N N . LYS B 1 24 ? 22.188 27.797 -8.109 1 84.62 24 LYS B N 1
ATOM 1936 C CA . LYS B 1 24 ? 21.203 27.375 -7.117 1 84.62 24 LYS B CA 1
ATOM 1937 C C . LYS B 1 24 ? 20.891 25.891 -7.246 1 84.62 24 LYS B C 1
ATOM 1939 O O . LYS B 1 24 ? 20.781 25.172 -6.242 1 84.62 24 LYS B O 1
ATOM 1944 N N . ALA B 1 25 ? 20.797 25.531 -8.43 1 88.06 25 ALA B N 1
ATOM 1945 C CA . ALA B 1 25 ? 20.516 24.125 -8.703 1 88.06 25 ALA B CA 1
ATOM 1946 C C . ALA B 1 25 ? 21.672 23.234 -8.25 1 88.06 25 ALA B C 1
ATOM 1948 O O . ALA B 1 25 ? 21.469 22.156 -7.719 1 88.06 25 ALA B O 1
ATOM 1949 N N . GLU B 1 26 ? 22.797 23.719 -8.461 1 90.62 26 GLU B N 1
ATOM 1950 C CA . GLU B 1 26 ? 23.984 22.969 -8.055 1 90.62 26 GLU B CA 1
ATOM 1951 C C . GLU B 1 26 ? 24.062 22.875 -6.531 1 90.62 26 GLU B C 1
ATOM 1953 O O . GLU B 1 26 ? 24.375 21.812 -5.992 1 90.62 26 GLU B O 1
ATOM 1958 N N . ARG B 1 27 ? 23.797 23.984 -5.902 1 92.19 27 ARG B N 1
ATOM 1959 C CA . ARG B 1 27 ? 23.828 23.984 -4.441 1 92.19 27 ARG B CA 1
ATOM 1960 C C . ARG B 1 27 ? 22.734 23.094 -3.879 1 92.19 27 ARG B C 1
ATOM 1962 O O . ARG B 1 27 ? 22.953 22.359 -2.912 1 92.19 27 ARG B O 1
ATOM 1969 N N . ARG B 1 28 ? 21.609 23.172 -4.465 1 95.5 28 ARG B N 1
ATOM 1970 C CA . ARG B 1 28 ? 20.516 22.312 -4.059 1 95.5 28 ARG B CA 1
ATOM 1971 C C . ARG B 1 28 ? 20.891 20.844 -4.152 1 95.5 28 ARG B C 1
ATOM 1973 O O . ARG B 1 28 ? 20.672 20.078 -3.213 1 95.5 28 ARG B O 1
ATOM 1980 N N . SER B 1 29 ? 21.469 20.531 -5.246 1 95.62 29 SER B N 1
ATOM 1981 C CA . SER B 1 29 ? 21.875 19.156 -5.461 1 95.62 29 SER B CA 1
ATOM 1982 C C . SER B 1 29 ? 22.938 18.719 -4.445 1 95.62 29 SER B C 1
ATOM 1984 O O . SER B 1 29 ? 22.875 17.609 -3.912 1 95.62 29 SER B O 1
ATOM 1986 N N . ARG B 1 30 ? 23.797 19.594 -4.129 1 95.94 30 ARG B N 1
ATOM 1987 C CA . ARG B 1 30 ? 24.859 19.312 -3.164 1 95.94 30 ARG B CA 1
ATOM 1988 C C . ARG B 1 30 ? 24.281 19.047 -1.776 1 95.94 30 ARG B C 1
ATOM 1990 O O . ARG B 1 30 ? 24.703 18.125 -1.085 1 95.94 30 ARG B O 1
ATOM 1997 N N . ILE B 1 31 ? 23.391 19.828 -1.417 1 97.38 31 ILE B N 1
ATOM 1998 C CA . ILE B 1 31 ? 22.766 19.703 -0.103 1 97.38 31 ILE B CA 1
ATOM 1999 C C . ILE B 1 31 ? 21.969 18.391 -0.029 1 97.38 31 ILE B C 1
ATOM 2001 O O . ILE B 1 31 ? 22.047 17.672 0.97 1 97.38 31 ILE B O 1
ATOM 2005 N N . LEU B 1 32 ? 21.266 18.078 -1.065 1 97.44 32 LEU B N 1
ATOM 2006 C CA . LEU B 1 32 ? 20.469 16.859 -1.095 1 97.44 32 LEU B CA 1
ATOM 2007 C C . LEU B 1 32 ? 21.375 15.625 -1.066 1 97.44 32 LEU B C 1
ATOM 2009 O O . LEU B 1 32 ? 21.062 14.641 -0.391 1 97.44 32 LEU B O 1
ATOM 2013 N N . ASP B 1 33 ? 22.484 15.711 -1.757 1 97.44 33 ASP B N 1
ATOM 2014 C CA . ASP B 1 33 ? 23.438 14.602 -1.738 1 97.44 33 ASP B CA 1
ATOM 2015 C C . ASP B 1 33 ? 24.047 14.422 -0.348 1 97.44 33 ASP B C 1
ATOM 2017 O O . ASP B 1 33 ? 24.188 13.297 0.134 1 97.44 33 ASP B O 1
ATOM 2021 N N . ALA B 1 34 ? 24.328 15.492 0.279 1 97.75 34 ALA B N 1
ATOM 2022 C CA . ALA B 1 34 ? 24.859 15.453 1.638 1 97.75 34 ALA B CA 1
ATOM 2023 C C . ALA B 1 34 ? 23.828 14.891 2.617 1 97.75 34 ALA B C 1
ATOM 2025 O O . ALA B 1 34 ? 24.172 14.109 3.504 1 97.75 34 ALA B O 1
ATOM 2026 N N . ALA B 1 35 ? 22.672 15.336 2.436 1 96.69 35 ALA B N 1
ATOM 2027 C CA . ALA B 1 35 ? 21.594 14.836 3.283 1 96.69 35 ALA B CA 1
ATOM 2028 C C . ALA B 1 35 ? 21.422 13.328 3.125 1 96.69 35 ALA B C 1
ATOM 2030 O O . ALA B 1 35 ? 21.25 12.609 4.113 1 96.69 35 ALA B O 1
ATOM 2031 N N . MET B 1 36 ? 21.406 12.883 1.91 1 96.56 36 MET B N 1
ATOM 2032 C CA . MET B 1 36 ? 21.266 11.453 1.627 1 96.56 36 MET B CA 1
ATOM 2033 C C . MET B 1 36 ? 22.391 10.656 2.289 1 96.56 36 MET B C 1
ATOM 2035 O O . MET B 1 36 ? 22.141 9.625 2.918 1 96.56 36 MET B O 1
ATOM 2039 N N . ASP B 1 37 ? 23.578 11.18 2.201 1 96.88 37 ASP B N 1
ATOM 2040 C CA . ASP B 1 37 ? 24.734 10.531 2.812 1 96.88 37 ASP B CA 1
ATOM 2041 C C . ASP B 1 37 ? 24.609 10.516 4.336 1 96.88 37 ASP B C 1
ATOM 2043 O O . ASP B 1 37 ? 24.922 9.508 4.977 1 96.88 37 ASP B O 1
ATOM 2047 N N . ALA B 1 38 ? 24.203 11.586 4.852 1 96.25 38 ALA B N 1
ATOM 2048 C CA . ALA B 1 38 ? 24.047 11.703 6.301 1 96.25 38 ALA B CA 1
ATOM 2049 C C . ALA B 1 38 ? 23 10.719 6.824 1 96.25 38 ALA B C 1
ATOM 2051 O O . ALA B 1 38 ? 23.234 10.039 7.828 1 96.25 38 ALA B O 1
ATOM 2052 N N . ILE B 1 39 ? 21.938 10.609 6.16 1 94.12 39 ILE B N 1
ATOM 2053 C CA . ILE B 1 39 ? 20.875 9.695 6.559 1 94.12 39 ILE B CA 1
ATOM 2054 C C . ILE B 1 39 ? 21.359 8.258 6.438 1 94.12 39 ILE B C 1
ATOM 2056 O O . ILE B 1 39 ? 21.094 7.43 7.316 1 94.12 39 ILE B O 1
ATOM 2060 N N . ASN B 1 40 ? 22.016 8 5.344 1 94.81 40 ASN B N 1
ATOM 2061 C CA . ASN B 1 40 ? 22.516 6.652 5.121 1 94.81 40 ASN B CA 1
ATOM 2062 C C . ASN B 1 40 ? 23.5 6.234 6.223 1 94.81 40 ASN B C 1
ATOM 2064 O O . ASN B 1 40 ? 23.5 5.082 6.652 1 94.81 40 ASN B O 1
ATOM 2068 N N . GLU B 1 41 ? 24.25 7.172 6.75 1 94.69 41 GLU B N 1
ATOM 2069 C CA . GLU B 1 41 ? 25.297 6.871 7.715 1 94.69 41 GLU B CA 1
ATOM 2070 C C . GLU B 1 41 ? 24.781 6.977 9.148 1 94.69 41 GLU B C 1
ATOM 2072 O O . GLU B 1 41 ? 25.109 6.141 9.992 1 94.69 41 GLU B O 1
ATOM 2077 N N . ASP B 1 42 ? 23.891 8.008 9.391 1 92.31 42 ASP B N 1
ATOM 2078 C CA . ASP B 1 42 ? 23.594 8.344 10.781 1 92.31 42 ASP B CA 1
ATOM 2079 C C . ASP B 1 42 ? 22.109 8.125 11.094 1 92.31 42 ASP B C 1
ATOM 2081 O O . ASP B 1 42 ? 21.688 8.234 12.25 1 92.31 42 ASP B O 1
ATOM 2085 N N . GLY B 1 43 ? 21.344 7.859 10.117 1 89 43 GLY B N 1
ATOM 2086 C CA . GLY B 1 43 ? 19.938 7.594 10.352 1 89 43 GLY B CA 1
ATOM 2087 C C . GLY B 1 43 ? 19.047 8.781 10.047 1 89 43 GLY B C 1
ATOM 2088 O O . GLY B 1 43 ? 19.531 9.859 9.711 1 89 43 GLY B O 1
ATOM 2089 N N . PRO B 1 44 ? 17.797 8.656 10.133 1 85.88 44 PRO B N 1
ATOM 2090 C CA . PRO B 1 44 ? 16.812 9.625 9.656 1 85.88 44 PRO B CA 1
ATOM 2091 C C . PRO B 1 44 ? 16.719 10.859 10.555 1 85.88 44 PRO B C 1
ATOM 2093 O O . PRO B 1 44 ? 16.141 11.875 10.156 1 85.88 44 PRO B O 1
ATOM 2096 N N . ASP B 1 45 ? 17.281 10.852 11.688 1 86.94 45 ASP B N 1
ATOM 2097 C CA . ASP B 1 45 ? 17.094 11.945 12.633 1 86.94 45 ASP B CA 1
ATOM 2098 C C . ASP B 1 45 ? 18.219 12.977 12.5 1 86.94 45 ASP B C 1
ATOM 2100 O O . ASP B 1 45 ? 18.297 13.914 13.297 1 86.94 45 ASP B O 1
ATOM 2104 N N . VAL B 1 46 ? 18.953 12.859 11.5 1 91.38 46 VAL B N 1
ATOM 2105 C CA . VAL B 1 46 ? 20.031 13.812 11.273 1 91.38 46 VAL B CA 1
ATOM 2106 C C . VAL B 1 46 ? 19.469 15.227 11.172 1 91.38 46 VAL B C 1
ATOM 2108 O O . VAL B 1 46 ? 18.422 15.438 10.531 1 91.38 46 VAL B O 1
ATOM 2111 N N . GLY B 1 47 ? 20.172 16.125 11.773 1 92.12 47 GLY B N 1
ATOM 2112 C CA . GLY B 1 47 ? 19.703 17.5 11.797 1 92.12 47 GLY B CA 1
ATOM 2113 C C . GLY B 1 47 ? 20.219 18.328 10.641 1 92.12 47 GLY B C 1
ATOM 2114 O O . GLY B 1 47 ? 21.125 17.891 9.922 1 92.12 47 GLY B O 1
ATOM 2115 N N . VAL B 1 48 ? 19.672 19.453 10.5 1 94 48 VAL B N 1
ATOM 2116 C CA . VAL B 1 48 ? 20.016 20.344 9.398 1 94 48 VAL B CA 1
ATOM 2117 C C . VAL B 1 48 ? 21.453 20.828 9.555 1 94 48 VAL B C 1
ATOM 2119 O O . VAL B 1 48 ? 22.172 21 8.562 1 94 48 VAL B O 1
ATOM 2122 N N . GLN B 1 49 ? 21.875 21.078 10.727 1 95.06 49 GLN B N 1
ATOM 2123 C CA . GLN B 1 49 ? 23.25 21.531 10.961 1 95.06 49 GLN B CA 1
ATOM 2124 C C . GLN B 1 49 ? 24.266 20.516 10.445 1 95.06 49 GLN B C 1
ATOM 2126 O O . GLN B 1 49 ? 25.25 20.891 9.797 1 95.06 49 GLN B O 1
ATOM 2131 N N . GLN B 1 50 ? 24.047 19.297 10.719 1 96.06 50 GLN B N 1
ATOM 2132 C CA . GLN B 1 50 ? 24.938 18.234 10.266 1 96.06 50 GLN B CA 1
ATOM 2133 C C . GLN B 1 50 ? 24.938 18.141 8.742 1 96.06 50 GLN B C 1
ATOM 2135 O O . GLN B 1 50 ? 25.984 17.922 8.133 1 96.06 50 GLN B O 1
ATOM 2140 N N . ILE B 1 51 ? 23.812 18.281 8.102 1 97.06 51 ILE B N 1
ATOM 2141 C CA . ILE B 1 51 ? 23.672 18.234 6.652 1 97.06 51 ILE B CA 1
ATOM 2142 C C . ILE B 1 51 ? 24.438 19.406 6.031 1 97.06 51 ILE B C 1
ATOM 2144 O O . ILE B 1 51 ? 25.188 19.219 5.062 1 97.06 51 ILE B O 1
ATOM 2148 N N . ALA B 1 52 ? 24.281 20.562 6.652 1 97.31 52 ALA B N 1
ATOM 2149 C CA . ALA B 1 52 ? 24.969 21.766 6.176 1 97.31 52 ALA B CA 1
ATOM 2150 C C . ALA B 1 52 ? 26.484 21.578 6.238 1 97.31 52 ALA B C 1
ATOM 2152 O O . ALA B 1 52 ? 27.203 21.906 5.281 1 97.31 52 ALA B O 1
ATOM 2153 N N . GLN B 1 53 ? 26.953 21.062 7.285 1 97.06 53 GLN B N 1
ATOM 2154 C CA . GLN B 1 53 ? 28.375 20.812 7.473 1 97.06 53 GLN B CA 1
ATOM 2155 C C . GLN B 1 53 ? 28.922 19.844 6.434 1 97.06 53 GLN B C 1
ATOM 2157 O O . GLN B 1 53 ? 29.969 20.078 5.824 1 97.06 53 GLN B O 1
ATOM 2162 N N . ARG B 1 54 ? 28.156 18.828 6.16 1 96.69 54 ARG B N 1
ATOM 2163 C CA . ARG B 1 54 ? 28.562 17.812 5.191 1 96.69 54 ARG B CA 1
ATOM 2164 C C . ARG B 1 54 ? 28.578 18.391 3.775 1 96.69 54 ARG B C 1
ATOM 2166 O O . ARG B 1 54 ? 29.406 18 2.953 1 96.69 54 ARG B O 1
ATOM 2173 N N . ALA B 1 55 ? 27.672 19.281 3.525 1 97.12 55 ALA B N 1
ATOM 2174 C CA . ALA B 1 55 ? 27.578 19.906 2.211 1 97.12 55 ALA B CA 1
ATOM 2175 C C . ALA B 1 55 ? 28.562 21.062 2.074 1 97.12 55 ALA B C 1
ATOM 2177 O O . ALA B 1 55 ? 28.719 21.641 0.995 1 97.12 55 ALA B O 1
ATOM 2178 N N . ASP B 1 56 ? 29.141 21.406 3.189 1 96.62 56 ASP B N 1
ATOM 2179 C CA . ASP B 1 56 ? 30.094 22.516 3.242 1 96.62 56 ASP B CA 1
ATOM 2180 C C . ASP B 1 56 ? 29.422 23.828 2.83 1 96.62 56 ASP B C 1
ATOM 2182 O O . ASP B 1 56 ? 29.922 24.547 1.955 1 96.62 56 ASP B O 1
ATOM 2186 N N . VAL B 1 57 ? 28.297 24.062 3.373 1 96.12 57 VAL B N 1
ATOM 2187 C CA . VAL B 1 57 ? 27.594 25.312 3.203 1 96.12 57 VAL B CA 1
ATOM 2188 C C . VAL B 1 57 ? 27.078 25.812 4.555 1 96.12 57 VAL B C 1
ATOM 2190 O O . VAL B 1 57 ? 26.828 25 5.461 1 96.12 57 VAL B O 1
ATOM 2193 N N . PRO B 1 58 ? 27.016 27.156 4.695 1 94.88 58 PRO B N 1
ATOM 2194 C CA . PRO B 1 58 ? 26.375 27.656 5.914 1 94.88 58 PRO B CA 1
ATOM 2195 C C . PRO B 1 58 ? 24.906 27.234 6.027 1 94.88 58 PRO B C 1
ATOM 2197 O O . PRO B 1 58 ? 24.219 27.078 5.012 1 94.88 58 PRO B O 1
ATOM 2200 N N . ARG B 1 59 ? 24.484 27.094 7.254 1 94.31 59 ARG B N 1
ATOM 2201 C CA . ARG B 1 59 ? 23.109 26.703 7.523 1 94.31 59 ARG B CA 1
ATOM 2202 C C . ARG B 1 59 ? 22.125 27.688 6.895 1 94.31 59 ARG B C 1
ATOM 2204 O O . ARG B 1 59 ? 21.047 27.281 6.434 1 94.31 59 ARG B O 1
ATOM 2211 N N . SER B 1 60 ? 22.469 28.938 6.742 1 94.25 60 SER B N 1
ATOM 2212 C CA . SER B 1 60 ? 21.594 29.953 6.18 1 94.25 60 SER B CA 1
ATOM 2213 C C . SER B 1 60 ? 21.328 29.703 4.699 1 94.25 60 SER B C 1
ATOM 2215 O O . SER B 1 60 ? 20.25 30.031 4.191 1 94.25 60 SER B O 1
ATOM 2217 N N . VAL B 1 61 ? 22.266 29.172 4.098 1 94.5 61 VAL B N 1
ATOM 2218 C CA . VAL B 1 61 ? 22.125 28.859 2.678 1 94.5 61 VAL B CA 1
ATOM 2219 C C . VAL B 1 61 ? 21.094 27.734 2.496 1 94.5 61 VAL B C 1
ATOM 2221 O O . VAL B 1 61 ? 20.297 27.781 1.562 1 94.5 61 VAL B O 1
ATOM 2224 N N . VAL B 1 62 ? 21.047 26.75 3.445 1 95.88 62 VAL B N 1
ATOM 2225 C CA . VAL B 1 62 ? 20.078 25.656 3.379 1 95.88 62 VAL B CA 1
ATOM 2226 C C . VAL B 1 62 ? 18.656 26.219 3.475 1 95.88 62 VAL B C 1
ATOM 2228 O O . VAL B 1 62 ? 17.781 25.844 2.688 1 95.88 62 VAL B O 1
ATOM 2231 N N . TYR B 1 63 ? 18.562 27.156 4.309 1 92.5 63 TYR B N 1
ATOM 2232 C CA . TYR B 1 63 ? 17.219 27.656 4.57 1 92.5 63 TYR B CA 1
ATOM 2233 C C . TYR B 1 63 ? 16.797 28.672 3.514 1 92.5 63 TYR B C 1
ATOM 2235 O O . TYR B 1 63 ? 15.617 29.016 3.408 1 92.5 63 TYR B O 1
ATOM 2243 N N . ARG B 1 64 ? 17.75 29.219 2.719 1 93.81 64 ARG B N 1
ATOM 2244 C CA . ARG B 1 64 ? 17.422 30.031 1.559 1 93.81 64 ARG B CA 1
ATOM 2245 C C . ARG B 1 64 ? 16.906 29.188 0.411 1 93.81 64 ARG B C 1
ATOM 2247 O O . ARG B 1 64 ? 16.078 29.625 -0.386 1 93.81 64 ARG B O 1
ATOM 2254 N N . ILE B 1 65 ? 17.344 28 0.429 1 94.69 65 ILE B N 1
ATOM 2255 C CA . ILE B 1 65 ? 17.016 27.109 -0.676 1 94.69 65 ILE B CA 1
ATOM 2256 C C . ILE B 1 65 ? 15.766 26.312 -0.334 1 94.69 65 ILE B C 1
ATOM 2258 O O . ILE B 1 65 ? 14.898 26.094 -1.189 1 94.69 65 ILE B O 1
ATOM 2262 N N . PHE B 1 66 ? 15.695 25.891 0.977 1 95.19 66 PHE B N 1
ATOM 2263 C CA . PHE B 1 66 ? 14.555 25.109 1.444 1 95.19 66 PHE B CA 1
ATOM 2264 C C . PHE B 1 66 ? 13.734 25.906 2.451 1 95.19 66 PHE B C 1
ATOM 2266 O O . PHE B 1 66 ? 14.289 26.516 3.373 1 95.19 66 PHE B O 1
ATOM 2273 N N . THR B 1 67 ? 12.453 25.844 2.291 1 92 67 THR B N 1
ATOM 2274 C CA . THR B 1 67 ? 11.555 26.641 3.123 1 92 67 THR B CA 1
ATOM 2275 C C . THR B 1 67 ? 11.641 26.203 4.582 1 92 67 THR B C 1
ATOM 2277 O O . THR B 1 67 ? 11.594 27.031 5.488 1 92 67 THR B O 1
ATOM 2280 N N . ASP B 1 68 ? 11.719 24.875 4.809 1 90 68 ASP B N 1
ATOM 2281 C CA . ASP B 1 68 ? 11.844 24.281 6.133 1 90 68 ASP B CA 1
ATOM 2282 C C . ASP B 1 68 ? 12.328 22.844 6.039 1 90 68 ASP B C 1
ATOM 2284 O O . ASP B 1 68 ? 12.648 22.359 4.949 1 90 68 ASP B O 1
ATOM 2288 N N . ARG B 1 69 ? 12.375 22.234 7.156 1 89 69 ARG B N 1
ATOM 2289 C CA . ARG B 1 69 ? 12.867 20.859 7.184 1 89 69 ARG B CA 1
ATOM 2290 C C . ARG B 1 69 ? 11.938 19.922 6.406 1 89 69 ARG B C 1
ATOM 2292 O O . ARG B 1 69 ? 12.398 18.969 5.777 1 89 69 ARG B O 1
ATOM 2299 N N . GLY B 1 70 ? 10.641 20.172 6.43 1 86.62 70 GLY B N 1
ATOM 2300 C CA . GLY B 1 70 ? 9.688 19.375 5.656 1 86.62 70 GLY B CA 1
ATOM 2301 C C . GLY B 1 70 ? 9.938 19.438 4.16 1 86.62 70 GLY B C 1
ATOM 2302 O O . GLY B 1 70 ? 9.883 18.422 3.473 1 86.62 70 GLY B O 1
ATOM 2303 N N . ASP B 1 71 ? 10.148 20.609 3.785 1 89.88 71 ASP B N 1
ATOM 2304 C CA . ASP B 1 71 ? 10.461 20.812 2.373 1 89.88 71 ASP B CA 1
ATOM 2305 C C . ASP B 1 71 ? 11.75 20.094 1.987 1 89.88 71 ASP B C 1
ATOM 2307 O O . ASP B 1 71 ? 11.812 19.422 0.955 1 89.88 71 ASP B O 1
ATOM 2311 N N . LEU B 1 72 ? 12.766 20.25 2.795 1 92.69 72 LEU B N 1
ATOM 2312 C CA . LEU B 1 72 ? 14.023 19.562 2.564 1 92.69 72 LEU B CA 1
ATOM 2313 C C . LEU B 1 72 ? 13.805 18.047 2.51 1 92.69 72 LEU B C 1
ATOM 2315 O O . LEU B 1 72 ? 14.297 17.375 1.595 1 92.69 72 LEU B O 1
ATOM 2319 N N . ASP B 1 73 ? 13.031 17.547 3.365 1 91.31 73 ASP B N 1
ATOM 2320 C CA . ASP B 1 73 ? 12.766 16.109 3.445 1 91.31 73 ASP B CA 1
ATOM 2321 C C . ASP B 1 73 ? 12.023 15.609 2.207 1 91.31 73 ASP B C 1
ATOM 2323 O O . ASP B 1 73 ? 12.32 14.531 1.688 1 91.31 73 ASP B O 1
ATOM 2327 N N . GLU B 1 74 ? 11.055 16.391 1.785 1 90.5 74 GLU B N 1
ATOM 2328 C CA . GLU B 1 74 ? 10.289 15.992 0.608 1 90.5 74 GLU B CA 1
ATOM 2329 C C . GLU B 1 74 ? 11.172 15.945 -0.637 1 90.5 74 GLU B C 1
ATOM 2331 O O . GLU B 1 74 ? 11.094 15 -1.424 1 90.5 74 GLU B O 1
ATOM 2336 N N . GLN B 1 75 ? 11.977 16.922 -0.752 1 93.12 75 GLN B N 1
ATOM 2337 C CA . GLN B 1 75 ? 12.875 16.938 -1.901 1 93.12 75 GLN B CA 1
ATOM 2338 C C . GLN B 1 75 ? 13.938 15.844 -1.785 1 93.12 75 GLN B C 1
ATOM 2340 O O . GLN B 1 75 ? 14.375 15.281 -2.793 1 93.12 75 GLN B O 1
ATOM 2345 N N . LEU B 1 76 ? 14.352 15.555 -0.604 1 94.19 76 LEU B N 1
ATOM 2346 C CA . LEU B 1 76 ? 15.281 14.461 -0.362 1 94.19 76 LEU B CA 1
ATOM 2347 C C . LEU B 1 76 ? 14.672 13.125 -0.773 1 94.19 76 LEU B C 1
ATOM 2349 O O . LEU B 1 76 ? 15.344 12.289 -1.371 1 94.19 76 LEU B O 1
ATOM 2353 N N . ARG B 1 77 ? 13.414 12.922 -0.497 1 93.19 77 ARG B N 1
ATOM 2354 C CA . ARG B 1 77 ? 12.727 11.719 -0.952 1 93.19 77 ARG B CA 1
ATOM 2355 C C . ARG B 1 77 ? 12.805 11.586 -2.469 1 93.19 77 ARG B C 1
ATOM 2357 O O . ARG B 1 77 ? 13.039 10.492 -2.992 1 93.19 77 ARG B O 1
ATOM 2364 N N . GLY B 1 78 ? 12.609 12.688 -3.094 1 93.5 78 GLY B N 1
ATOM 2365 C CA . GLY B 1 78 ? 12.734 12.68 -4.543 1 93.5 78 GLY B CA 1
ATOM 2366 C C . GLY B 1 78 ? 14.109 12.25 -5.016 1 93.5 78 GLY B C 1
ATOM 2367 O O . GLY B 1 78 ? 14.234 11.453 -5.949 1 93.5 78 GLY B O 1
ATOM 2368 N N . ARG B 1 79 ? 15.094 12.742 -4.344 1 94.81 79 ARG B N 1
ATOM 2369 C CA . ARG B 1 79 ? 16.469 12.398 -4.688 1 94.81 79 ARG B CA 1
ATOM 2370 C C . ARG B 1 79 ? 16.75 10.922 -4.438 1 94.81 79 ARG B C 1
ATOM 2372 O O . ARG B 1 79 ? 17.406 10.266 -5.238 1 94.81 79 ARG B O 1
ATOM 2379 N N . ILE B 1 80 ? 16.281 10.383 -3.387 1 95.19 80 ILE B N 1
ATOM 2380 C CA . ILE B 1 80 ? 16.438 8.977 -3.045 1 95.19 80 ILE B CA 1
ATOM 2381 C C . ILE B 1 80 ? 15.773 8.109 -4.105 1 95.19 80 ILE B C 1
ATOM 2383 O O . ILE B 1 80 ? 16.344 7.113 -4.555 1 95.19 80 ILE B O 1
ATOM 2387 N N . ILE B 1 81 ? 14.617 8.531 -4.504 1 95.38 81 ILE B N 1
ATOM 2388 C CA . ILE B 1 81 ? 13.859 7.797 -5.516 1 95.38 81 ILE B CA 1
ATOM 2389 C C . ILE B 1 81 ? 14.625 7.801 -6.836 1 95.38 81 ILE B C 1
ATOM 2391 O O . ILE B 1 81 ? 14.664 6.793 -7.543 1 95.38 81 ILE B O 1
ATOM 2395 N N . GLU B 1 82 ? 15.188 8.922 -7.137 1 95 82 GLU B N 1
ATOM 2396 C CA . GLU B 1 82 ? 16 9 -8.344 1 95 82 GLU B CA 1
ATOM 2397 C C . GLU B 1 82 ? 17.141 7.973 -8.312 1 95 82 GLU B C 1
ATOM 2399 O O . GLU B 1 82 ? 17.406 7.316 -9.32 1 95 82 GLU B O 1
ATOM 2404 N N . ARG B 1 83 ? 17.766 7.875 -7.23 1 94.5 83 ARG B N 1
ATOM 2405 C CA . ARG B 1 83 ? 18.844 6.91 -7.074 1 94.5 83 ARG B CA 1
ATOM 2406 C C . ARG B 1 83 ? 18.328 5.48 -7.203 1 94.5 83 ARG B C 1
ATOM 2408 O O . ARG B 1 83 ? 18.953 4.648 -7.871 1 94.5 83 ARG B O 1
ATOM 2415 N N . LEU B 1 84 ? 17.219 5.176 -6.613 1 95.25 84 LEU B N 1
ATOM 2416 C CA . LEU B 1 84 ? 16.594 3.859 -6.707 1 95.25 84 LEU B CA 1
ATOM 2417 C C . LEU B 1 84 ? 16.234 3.533 -8.148 1 95.25 84 LEU B C 1
ATOM 2419 O O . LEU B 1 84 ? 16.547 2.449 -8.648 1 95.25 84 LEU B O 1
ATOM 2423 N N . MET B 1 85 ? 15.641 4.496 -8.812 1 95.06 85 MET B N 1
ATOM 2424 C CA . MET B 1 85 ? 15.125 4.277 -10.164 1 95.06 85 MET B CA 1
ATOM 2425 C C . MET B 1 85 ? 16.266 4.125 -11.164 1 95.06 85 MET B C 1
ATOM 2427 O O . MET B 1 85 ? 16.125 3.453 -12.188 1 95.06 85 MET B O 1
ATOM 2431 N N . ALA B 1 86 ? 17.406 4.742 -10.836 1 94.94 86 ALA B N 1
ATOM 2432 C CA . ALA B 1 86 ? 18.578 4.555 -11.68 1 94.94 86 ALA B CA 1
ATOM 2433 C C . ALA B 1 86 ? 18.953 3.078 -11.781 1 94.94 86 ALA B C 1
ATOM 2435 O O . ALA B 1 86 ? 19.375 2.611 -12.836 1 94.94 86 ALA B O 1
ATOM 2436 N N . ASP B 1 87 ? 18.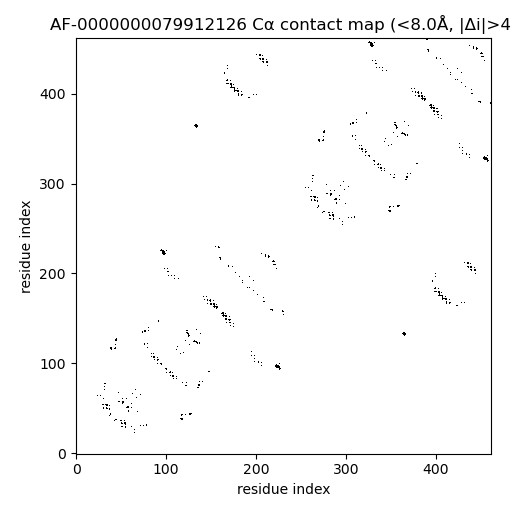734 2.305 -10.734 1 95.06 87 ASP B N 1
ATOM 2437 C CA . ASP B 1 87 ? 19.047 0.878 -10.703 1 95.06 87 ASP B CA 1
ATOM 2438 C C . ASP B 1 87 ? 17.844 0.048 -11.172 1 95.06 87 ASP B C 1
ATOM 2440 O O . ASP B 1 87 ? 18.016 -0.967 -11.852 1 95.06 87 ASP B O 1
ATOM 2444 N N . LEU B 1 88 ? 16.641 0.5 -10.898 1 95.12 88 LEU B N 1
ATOM 2445 C CA . LEU B 1 88 ? 15.445 -0.33 -11.078 1 95.12 88 LEU B CA 1
ATOM 2446 C C . LEU B 1 88 ? 14.883 -0.167 -12.484 1 95.12 88 LEU B C 1
ATOM 2448 O O . LEU B 1 88 ? 14.367 -1.124 -13.07 1 95.12 88 LEU B O 1
ATOM 2452 N N . ALA B 1 89 ? 15 1.007 -13.094 1 92.94 89 ALA B N 1
ATOM 2453 C CA . ALA B 1 89 ? 14.344 1.345 -14.352 1 92.94 89 ALA B CA 1
ATOM 2454 C C . ALA B 1 89 ? 14.758 0.378 -15.461 1 92.94 89 ALA B C 1
ATOM 2456 O O . ALA B 1 89 ? 13.906 -0.135 -16.188 1 92.94 89 ALA B O 1
ATOM 2457 N N . PRO B 1 90 ? 16.031 0.037 -15.531 1 93.06 90 PRO B N 1
ATOM 2458 C CA . PRO B 1 90 ? 16.453 -0.886 -16.594 1 93.06 90 PRO B CA 1
ATOM 2459 C C . PRO B 1 90 ? 15.797 -2.262 -16.469 1 93.06 90 PRO B C 1
ATOM 2461 O O . PRO B 1 90 ? 15.625 -2.963 -17.469 1 93.06 90 PRO B O 1
ATOM 2464 N N . THR B 1 91 ? 15.453 -2.65 -15.266 1 93.69 91 THR B N 1
ATOM 2465 C CA . THR B 1 91 ? 14.867 -3.969 -15.039 1 93.69 91 THR B CA 1
ATOM 2466 C C . THR B 1 91 ? 13.391 -3.982 -15.422 1 93.69 91 THR B C 1
ATOM 2468 O O . THR B 1 91 ? 12.797 -5.051 -15.57 1 93.69 91 THR B O 1
ATOM 2471 N N . LEU B 1 92 ? 12.789 -2.781 -15.602 1 90.38 92 LEU B N 1
ATOM 2472 C CA . LEU B 1 92 ? 11.383 -2.678 -15.969 1 90.38 92 LEU B CA 1
ATOM 2473 C C . LEU B 1 92 ? 11.211 -2.721 -17.484 1 90.38 92 LEU B C 1
ATOM 2475 O O . LEU B 1 92 ? 10.094 -2.594 -18 1 90.38 92 LEU B O 1
ATOM 2479 N N . THR B 1 93 ? 12.219 -2.838 -18.219 1 89.31 93 THR B N 1
ATOM 2480 C CA . THR B 1 93 ? 12.258 -3.236 -19.625 1 89.31 93 THR B CA 1
ATOM 2481 C C . THR B 1 93 ? 12.789 -4.66 -19.766 1 89.31 93 THR B C 1
ATOM 2483 O O . THR B 1 93 ? 13.969 -4.859 -20.062 1 89.31 93 THR B O 1
ATOM 2486 N N . PRO B 1 94 ? 11.852 -5.543 -19.594 1 86.38 94 PRO B N 1
ATOM 2487 C CA . PRO B 1 94 ? 12.281 -6.93 -19.375 1 86.38 94 PRO B CA 1
ATOM 2488 C C . PRO B 1 94 ? 12.93 -7.547 -20.609 1 86.38 94 PRO B C 1
ATOM 2490 O O . PRO B 1 94 ? 12.523 -7.254 -21.734 1 86.38 94 PRO B O 1
ATOM 2493 N N . GLU B 1 95 ? 14 -8.305 -20.297 1 90.69 95 GLU B N 1
ATOM 2494 C CA . GLU B 1 95 ? 14.711 -9.117 -21.281 1 90.69 95 GLU B CA 1
ATOM 2495 C C . GLU B 1 95 ? 14.852 -10.555 -20.812 1 90.69 95 GLU B C 1
ATOM 2497 O O . GLU B 1 95 ? 14.609 -10.859 -19.641 1 90.69 95 GLU B O 1
ATOM 2502 N N . GLY B 1 96 ? 15.141 -11.398 -21.75 1 95.06 96 GLY B N 1
ATOM 2503 C CA . GLY B 1 96 ? 15.273 -12.797 -21.391 1 95.06 96 GLY B CA 1
ATOM 2504 C C . GLY B 1 96 ? 13.938 -13.5 -21.234 1 95.06 96 GLY B C 1
ATOM 2505 O O . GLY B 1 96 ? 13 -13.25 -22 1 95.06 96 GLY B O 1
ATOM 2506 N N . THR B 1 97 ? 13.898 -14.469 -20.281 1 96.81 97 THR B N 1
ATOM 2507 C CA . THR B 1 97 ? 12.656 -15.188 -20.047 1 96.81 97 THR B CA 1
ATOM 2508 C C . THR B 1 97 ? 11.812 -14.477 -18.984 1 96.81 97 THR B C 1
ATOM 2510 O O . THR B 1 97 ? 12.312 -13.586 -18.281 1 96.81 97 THR B O 1
ATOM 2513 N N . VAL B 1 98 ? 10.555 -14.852 -18.906 1 95.81 98 VAL B N 1
ATOM 2514 C CA . VAL B 1 98 ? 9.641 -14.289 -17.922 1 95.81 98 VAL B CA 1
ATOM 2515 C C . VAL B 1 98 ? 10.219 -14.453 -16.516 1 95.81 98 VAL B C 1
ATOM 2517 O O . VAL B 1 98 ? 10.258 -13.5 -15.734 1 95.81 98 VAL B O 1
ATOM 2520 N N . GLY B 1 99 ? 10.766 -15.609 -16.25 1 97.38 99 GLY B N 1
ATOM 2521 C CA . GLY B 1 99 ? 11.359 -15.867 -14.945 1 97.38 99 GLY B CA 1
ATOM 2522 C C . GLY B 1 99 ? 12.57 -15 -14.656 1 97.38 99 GLY B C 1
ATOM 2523 O O . GLY B 1 99 ? 12.711 -14.461 -13.555 1 97.38 99 GLY B O 1
ATOM 2524 N N . GLU B 1 100 ? 13.414 -14.844 -15.633 1 97.38 100 GLU B N 1
ATOM 2525 C CA . GLU B 1 100 ? 14.617 -14.023 -15.492 1 97.38 100 GLU B CA 1
ATOM 2526 C C . GLU B 1 100 ? 14.258 -12.555 -15.281 1 97.38 100 GLU B C 1
ATOM 2528 O O . GLU B 1 100 ? 14.906 -11.852 -14.5 1 97.38 100 GLU B O 1
ATOM 2533 N N . ALA B 1 101 ? 13.258 -12.156 -16.016 1 96.5 101 ALA B N 1
ATOM 2534 C CA . ALA B 1 101 ? 12.82 -10.766 -15.906 1 96.5 101 ALA B CA 1
ATOM 2535 C C . ALA B 1 101 ? 12.305 -10.469 -14.5 1 96.5 101 ALA B C 1
ATOM 2537 O O . ALA B 1 101 ? 12.664 -9.445 -13.906 1 96.5 101 ALA B O 1
ATOM 2538 N N . ILE B 1 102 ? 11.5 -11.352 -13.945 1 97.69 102 ILE B N 1
ATOM 2539 C CA . ILE B 1 102 ? 10.969 -11.203 -12.594 1 97.69 102 ILE B CA 1
ATOM 2540 C C . ILE B 1 102 ? 12.109 -11.211 -11.586 1 97.69 102 ILE B C 1
ATOM 2542 O O . ILE B 1 102 ? 12.195 -10.328 -10.727 1 97.69 102 ILE B O 1
ATOM 2546 N N . ALA B 1 103 ? 13.008 -12.125 -11.711 1 98.06 103 ALA B N 1
ATOM 2547 C CA . ALA B 1 103 ? 14.125 -12.266 -10.781 1 98.06 103 ALA B CA 1
ATOM 2548 C C . ALA B 1 103 ? 15.023 -11.031 -10.812 1 98.06 103 ALA B C 1
ATOM 2550 O O . ALA B 1 103 ? 15.43 -10.523 -9.766 1 98.06 103 ALA B O 1
ATOM 2551 N N . ARG B 1 104 ? 15.297 -10.547 -11.977 1 97.56 104 ARG B N 1
ATOM 2552 C CA . ARG B 1 104 ? 16.188 -9.398 -12.125 1 97.56 104 ARG B CA 1
ATOM 2553 C C . ARG B 1 104 ? 15.594 -8.164 -11.445 1 97.56 104 ARG B C 1
ATOM 2555 O O . ARG B 1 104 ? 16.297 -7.441 -10.742 1 97.56 104 ARG B O 1
ATOM 2562 N N . ALA B 1 105 ? 14.32 -7.922 -11.672 1 97.44 105 ALA B N 1
ATOM 2563 C CA . ALA B 1 105 ? 13.664 -6.766 -11.062 1 97.44 105 ALA B CA 1
ATOM 2564 C C . ALA B 1 105 ? 13.656 -6.875 -9.547 1 97.44 105 ALA B C 1
ATOM 2566 O O . ALA B 1 105 ? 14.047 -5.938 -8.844 1 97.44 105 ALA B O 1
ATOM 2567 N N . VAL B 1 106 ? 13.312 -8.047 -9.023 1 98.25 106 VAL B N 1
ATOM 2568 C CA . VAL B 1 106 ? 13.188 -8.281 -7.59 1 98.25 106 VAL B CA 1
ATOM 2569 C C . VAL B 1 106 ? 14.57 -8.211 -6.941 1 98.25 106 VAL B C 1
ATOM 2571 O O . VAL B 1 106 ? 14.758 -7.52 -5.934 1 98.25 106 VAL B O 1
ATOM 2574 N N . GLU B 1 107 ? 15.516 -8.836 -7.516 1 98 107 GLU B N 1
ATOM 2575 C CA . GLU B 1 107 ? 16.859 -8.898 -6.941 1 98 107 GLU B CA 1
ATOM 2576 C C . GLU B 1 107 ? 17.531 -7.535 -6.965 1 98 107 GLU B C 1
ATOM 2578 O O . GLU B 1 107 ? 18.25 -7.176 -6.023 1 98 107 GLU B O 1
ATOM 2583 N N . THR B 1 108 ? 17.344 -6.832 -8.047 1 97.81 108 THR B N 1
ATOM 2584 C CA . THR B 1 108 ? 17.891 -5.484 -8.117 1 97.81 108 THR B CA 1
ATOM 2585 C C . THR B 1 108 ? 17.328 -4.605 -7.008 1 97.81 108 THR B C 1
ATOM 2587 O O . THR B 1 108 ? 18.078 -3.9 -6.324 1 97.81 108 THR B O 1
ATOM 2590 N N . TYR B 1 109 ? 16.047 -4.668 -6.824 1 97.62 109 TYR B N 1
ATOM 2591 C CA . TYR B 1 109 ? 15.391 -3.871 -5.797 1 97.62 109 TYR B CA 1
ATOM 2592 C C . TYR B 1 109 ? 15.891 -4.254 -4.406 1 97.62 109 TYR B C 1
ATOM 2594 O O . TYR B 1 109 ? 16.266 -3.385 -3.615 1 97.62 109 TYR B O 1
ATOM 2602 N N . LEU B 1 110 ? 15.953 -5.523 -4.094 1 97.25 110 LEU B N 1
ATOM 2603 C CA . LEU B 1 110 ? 16.344 -5.977 -2.764 1 97.25 110 LEU B CA 1
ATOM 2604 C C . LEU B 1 110 ? 17.828 -5.703 -2.514 1 97.25 110 LEU B C 1
ATOM 2606 O O . LEU B 1 110 ? 18.219 -5.406 -1.384 1 97.25 110 LEU B O 1
ATOM 2610 N N . ALA B 1 111 ? 18.641 -5.852 -3.557 1 97.19 111 ALA B N 1
ATOM 2611 C CA . ALA B 1 111 ? 20.047 -5.508 -3.406 1 97.19 111 ALA B CA 1
ATOM 2612 C C . ALA B 1 111 ? 20.219 -4.043 -3.016 1 97.19 111 ALA B C 1
ATOM 2614 O O . ALA B 1 111 ? 21.062 -3.709 -2.176 1 97.19 111 ALA B O 1
ATOM 2615 N N . TRP B 1 112 ? 19.406 -3.244 -3.617 1 96.75 112 TRP B N 1
ATOM 2616 C CA . TRP B 1 112 ? 19.438 -1.826 -3.277 1 96.75 112 TRP B CA 1
ATOM 2617 C C . TRP B 1 112 ? 19.031 -1.605 -1.827 1 96.75 112 TRP B C 1
ATOM 2619 O O . TRP B 1 112 ? 19.641 -0.813 -1.111 1 96.75 112 TRP B O 1
ATOM 2629 N N . ILE B 1 113 ? 18.062 -2.275 -1.403 1 94.5 113 ILE B N 1
ATOM 2630 C CA . ILE B 1 113 ? 17.547 -2.137 -0.049 1 94.5 113 ILE B CA 1
ATOM 2631 C C . ILE B 1 113 ? 18.594 -2.594 0.96 1 94.5 113 ILE B C 1
ATOM 2633 O O . ILE B 1 113 ? 18.781 -1.965 2.006 1 94.5 113 ILE B O 1
ATOM 2637 N N . VAL B 1 114 ? 19.234 -3.703 0.661 1 93.75 114 VAL B N 1
ATOM 2638 C CA . VAL B 1 114 ? 20.266 -4.227 1.542 1 93.75 114 VAL B CA 1
ATOM 2639 C C . VAL B 1 114 ? 21.406 -3.217 1.647 1 93.75 114 VAL B C 1
ATOM 2641 O O . VAL B 1 114 ? 21.969 -3.018 2.727 1 93.75 114 VAL B O 1
ATOM 2644 N N . GLU B 1 115 ? 21.641 -2.566 0.581 1 94.88 115 GLU B N 1
ATOM 2645 C CA . GLU B 1 115 ? 22.734 -1.589 0.548 1 94.88 115 GLU B CA 1
ATOM 2646 C C . GLU B 1 115 ? 22.328 -0.29 1.237 1 94.88 115 GLU B C 1
ATOM 2648 O O . GLU B 1 115 ? 23.141 0.351 1.898 1 94.88 115 GLU B O 1
ATOM 2653 N N . PHE B 1 116 ? 21.047 0.087 1.095 1 94.75 116 PHE B N 1
ATOM 2654 C CA . PHE B 1 116 ? 20.594 1.381 1.595 1 94.75 116 PHE B CA 1
ATOM 2655 C C . PHE B 1 116 ? 19.344 1.225 2.449 1 94.75 116 PHE B C 1
ATOM 2657 O O . PHE B 1 116 ? 18.312 1.87 2.191 1 94.75 116 PHE B O 1
ATOM 2664 N N . PRO B 1 117 ? 19.344 0.462 3.523 1 91.06 117 PRO B N 1
ATOM 2665 C CA . PRO B 1 117 ? 18.141 0.216 4.328 1 91.06 117 PRO B CA 1
ATOM 2666 C C . PRO B 1 117 ? 17.609 1.481 4.996 1 91.06 117 PRO B C 1
ATOM 2668 O O . PRO B 1 117 ? 16.391 1.659 5.109 1 91.06 117 PRO B O 1
ATOM 2671 N N . ARG B 1 118 ? 18.453 2.412 5.336 1 91.31 118 ARG B N 1
ATOM 2672 C CA . ARG B 1 118 ? 18.047 3.629 6.027 1 91.31 118 ARG B CA 1
ATOM 2673 C C . ARG B 1 118 ? 17.391 4.605 5.062 1 91.31 118 ARG B C 1
ATOM 2675 O O . ARG B 1 118 ? 16.453 5.32 5.438 1 91.31 118 ARG B O 1
ATOM 2682 N N . LEU B 1 119 ? 17.859 4.613 3.852 1 93.5 119 LEU B N 1
ATOM 2683 C CA . LEU B 1 119 ? 17.234 5.461 2.848 1 93.5 119 LEU B CA 1
ATOM 2684 C C . LEU B 1 119 ? 15.828 4.965 2.521 1 93.5 119 LEU B C 1
ATOM 2686 O O . LEU B 1 119 ? 14.898 5.766 2.363 1 93.5 119 LEU B O 1
ATOM 2690 N N . HIS B 1 120 ? 15.703 3.67 2.434 1 91.5 120 HIS B N 1
ATOM 2691 C CA . HIS B 1 120 ? 14.375 3.115 2.18 1 91.5 120 HIS B CA 1
ATOM 2692 C C . HIS B 1 120 ? 13.43 3.406 3.338 1 91.5 120 HIS B C 1
ATOM 2694 O O . HIS B 1 120 ? 12.258 3.734 3.119 1 91.5 120 HIS B O 1
ATOM 2700 N N . GLN B 1 121 ? 13.938 3.279 4.5 1 86.94 121 GLN B N 1
ATOM 2701 C CA . GLN B 1 121 ? 13.125 3.576 5.68 1 86.94 121 GLN B CA 1
ATOM 2702 C C . GLN B 1 121 ? 12.68 5.035 5.684 1 86.94 121 GLN B C 1
ATOM 2704 O O . GLN B 1 121 ? 11.539 5.34 6.051 1 86.94 121 GLN B O 1
ATOM 2709 N N . PHE B 1 122 ? 13.531 5.887 5.289 1 89.5 122 PHE B N 1
ATOM 2710 C CA . PHE B 1 122 ? 13.234 7.312 5.238 1 89.5 122 PHE B CA 1
ATOM 2711 C C . PHE B 1 122 ? 12.125 7.598 4.234 1 89.5 122 PHE B C 1
ATOM 2713 O O . PHE B 1 122 ? 11.297 8.492 4.449 1 89.5 122 PHE B O 1
ATOM 2720 N N . LEU B 1 123 ? 11.984 6.82 3.133 1 88.38 123 LEU B N 1
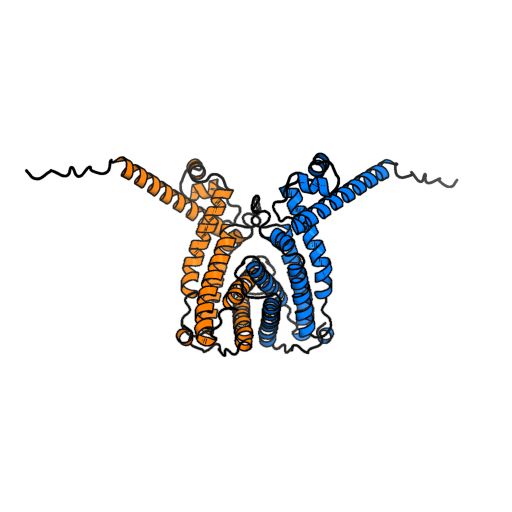ATOM 2721 C CA . LEU B 1 123 ? 10.938 6.996 2.135 1 88.38 123 LEU B CA 1
ATOM 2722 C C . LEU B 1 123 ? 9.562 6.75 2.744 1 88.38 123 LEU B C 1
ATOM 2724 O O . LEU B 1 123 ? 8.594 7.434 2.4 1 88.38 123 LEU B O 1
ATOM 2728 N N . GLY B 1 124 ? 9.422 5.836 3.615 1 77 124 GLY B N 1
ATOM 2729 C CA . GLY B 1 124 ? 8.148 5.445 4.211 1 77 124 GLY B CA 1
ATOM 2730 C C . GLY B 1 124 ? 7.766 6.293 5.406 1 77 124 GLY B C 1
ATOM 2731 O O . GLY B 1 124 ? 6.832 7.098 5.332 1 77 124 GLY B O 1
ATOM 2732 N N . THR B 1 125 ? 8.438 6.172 6.535 1 65.12 125 THR B N 1
ATOM 2733 C CA . THR B 1 125 ? 8.039 6.707 7.832 1 65.12 125 THR B CA 1
ATOM 2734 C C . THR B 1 125 ? 8.703 8.055 8.086 1 65.12 125 THR B C 1
ATOM 2736 O O . THR B 1 125 ? 8.258 8.82 8.953 1 65.12 125 THR B O 1
ATOM 2739 N N . GLY B 1 126 ? 9.367 8.516 7.195 1 58.62 126 GLY B N 1
ATOM 2740 C CA . GLY B 1 126 ? 10.109 9.734 7.488 1 58.62 126 GLY B CA 1
ATOM 2741 C C . GLY B 1 126 ? 10.914 9.648 8.773 1 58.62 126 GLY B C 1
ATOM 2742 O O . GLY B 1 126 ? 11.391 8.57 9.141 1 58.62 126 GLY B O 1
ATOM 2743 N N . SER B 1 127 ? 11.227 10.812 9.289 1 56.62 127 SER B N 1
ATOM 2744 C CA . SER B 1 127 ? 11.922 10.875 10.57 1 56.62 127 SER B CA 1
ATOM 2745 C C . SER B 1 127 ? 10.953 10.664 11.727 1 56.62 127 SER B C 1
ATOM 2747 O O . SER B 1 127 ? 9.82 11.148 11.695 1 56.62 127 SER B O 1
ATOM 2749 N N . PRO B 1 128 ? 11.266 9.773 12.523 1 51.75 128 PRO B N 1
ATOM 2750 C CA . PRO B 1 128 ? 10.414 9.578 13.695 1 51.75 128 PRO B CA 1
ATOM 2751 C C . PRO B 1 128 ? 9.93 10.898 14.305 1 51.75 128 PRO B C 1
ATOM 2753 O O . PRO B 1 128 ? 8.781 10.984 14.758 1 51.75 128 PRO B O 1
ATOM 2756 N N . SER B 1 129 ? 10.812 11.82 14.391 1 48.88 129 SER B N 1
ATOM 2757 C CA . SER B 1 129 ? 10.477 13.086 15.039 1 48.88 129 SER B CA 1
ATOM 2758 C C . SER B 1 129 ? 9.539 13.914 14.18 1 48.88 129 SER B C 1
ATOM 2760 O O . SER B 1 129 ? 8.875 14.836 14.672 1 48.88 129 SER B O 1
ATOM 2762 N N . ARG B 1 130 ? 9.508 13.594 12.953 1 57.06 130 ARG B N 1
ATOM 2763 C CA . ARG B 1 130 ? 8.68 14.352 12.023 1 57.06 130 ARG B CA 1
ATOM 2764 C C . ARG B 1 130 ? 7.855 13.422 11.141 1 57.06 130 ARG B C 1
ATOM 2766 O O . ARG B 1 130 ? 7.84 13.57 9.914 1 57.06 130 ARG B O 1
ATOM 2773 N N . ARG B 1 131 ? 7.289 12.516 11.922 1 55.28 131 ARG B N 1
ATOM 2774 C CA . ARG B 1 131 ? 6.578 11.453 11.211 1 55.28 131 ARG B CA 1
ATOM 2775 C C . ARG B 1 131 ? 5.543 12.039 10.258 1 55.28 131 ARG B C 1
ATOM 2777 O O . ARG B 1 131 ? 4.785 12.938 10.625 1 55.28 131 ARG B O 1
ATOM 2784 N N . THR B 1 132 ? 5.957 12.164 9.055 1 55.44 132 THR B N 1
ATOM 2785 C CA . THR B 1 132 ? 4.969 12.469 8.031 1 55.44 132 THR B CA 1
ATOM 2786 C C . THR B 1 132 ? 4.309 11.195 7.512 1 55.44 132 THR B C 1
ATOM 2788 O O . THR B 1 132 ? 4.938 10.141 7.473 1 55.44 132 THR B O 1
ATOM 2791 N N . THR B 1 133 ? 2.986 11.055 7.984 1 55.84 133 THR B N 1
ATOM 2792 C CA . THR B 1 133 ? 2.25 9.953 7.375 1 55.84 133 THR B CA 1
ATOM 2793 C C . THR B 1 133 ? 1.935 10.25 5.914 1 55.84 133 THR B C 1
ATOM 2795 O O . THR B 1 133 ? 1.221 11.211 5.613 1 55.84 133 THR B O 1
ATOM 2798 N N . GLY B 1 134 ? 2.793 9.664 4.973 1 63.69 134 GLY B N 1
ATOM 2799 C CA . GLY B 1 134 ? 2.428 9.703 3.564 1 63.69 134 GLY B CA 1
ATOM 2800 C C . GLY B 1 134 ? 3.184 10.766 2.785 1 63.69 134 GLY B C 1
ATOM 2801 O O . GLY B 1 134 ? 3.518 11.82 3.326 1 63.69 134 GLY B O 1
ATOM 2802 N N . SER B 1 135 ? 4.027 10.578 1.936 1 77.31 135 SER B N 1
ATOM 2803 C CA . SER B 1 135 ? 4.754 11.422 0.99 1 77.31 135 SER B CA 1
ATOM 2804 C C . SER B 1 135 ? 4.113 11.375 -0.394 1 77.31 135 SER B C 1
ATOM 2806 O O . SER B 1 135 ? 3.926 10.297 -0.961 1 77.31 135 SER B O 1
ATOM 2808 N N . ARG B 1 136 ? 3.732 12.586 -0.802 1 80.44 136 ARG B N 1
ATOM 2809 C CA . ARG B 1 136 ? 3.164 12.68 -2.143 1 80.44 136 ARG B CA 1
ATOM 2810 C C . ARG B 1 136 ? 4.152 12.18 -3.193 1 80.44 136 ARG B C 1
ATOM 2812 O O . ARG B 1 136 ? 3.758 11.562 -4.18 1 80.44 136 ARG B O 1
ATOM 2819 N N . VAL B 1 137 ? 5.379 12.445 -2.9 1 84.5 137 VAL B N 1
ATOM 2820 C CA . VAL B 1 137 ? 6.414 12.055 -3.85 1 84.5 137 VAL B CA 1
ATOM 2821 C C . VAL B 1 137 ? 6.543 10.539 -3.883 1 84.5 137 VAL B C 1
ATOM 2823 O O . VAL B 1 137 ? 6.637 9.938 -4.957 1 84.5 137 VAL B O 1
ATOM 2826 N N . VAL B 1 138 ? 6.434 9.93 -2.762 1 88.56 138 VAL B N 1
ATOM 2827 C CA . VAL B 1 138 ? 6.566 8.477 -2.684 1 88.56 138 VAL B CA 1
ATOM 2828 C C . VAL B 1 138 ? 5.34 7.809 -3.301 1 88.56 138 VAL B C 1
ATOM 2830 O O . VAL B 1 138 ? 5.473 6.898 -4.125 1 88.56 138 VAL B O 1
ATOM 2833 N N . THR B 1 139 ? 4.215 8.305 -2.934 1 87.12 139 THR B N 1
ATOM 2834 C CA . THR B 1 139 ? 2.977 7.766 -3.486 1 87.12 139 THR B CA 1
ATOM 2835 C C . THR B 1 139 ? 2.936 7.945 -5 1 87.12 139 THR B C 1
ATOM 2837 O O . THR B 1 139 ? 2.543 7.035 -5.73 1 87.12 139 THR B O 1
ATOM 2840 N N . GLY B 1 140 ? 3.357 9.117 -5.461 1 87.69 140 GLY B N 1
ATOM 2841 C CA . GLY B 1 140 ? 3.402 9.391 -6.891 1 87.69 140 GLY B CA 1
ATOM 2842 C C . GLY B 1 140 ? 4.359 8.484 -7.641 1 87.69 140 GLY B C 1
ATOM 2843 O O . GLY B 1 140 ? 4.066 8.047 -8.758 1 87.69 140 GLY B O 1
ATOM 2844 N N . THR B 1 141 ? 5.438 8.172 -7.012 1 90.12 141 THR B N 1
ATOM 2845 C CA . THR B 1 141 ? 6.426 7.309 -7.648 1 90.12 141 THR B CA 1
ATOM 2846 C C . THR B 1 141 ? 5.914 5.871 -7.727 1 90.12 141 THR B C 1
ATOM 2848 O O . THR B 1 141 ? 6.078 5.207 -8.75 1 90.12 141 THR B O 1
ATOM 2851 N N . LYS B 1 142 ? 5.336 5.367 -6.68 1 93.06 142 LYS B N 1
ATOM 2852 C CA . LYS B 1 142 ? 4.738 4.035 -6.715 1 93.06 142 LYS B CA 1
ATOM 2853 C C . LYS B 1 142 ? 3.688 3.93 -7.816 1 93.06 142 LYS B C 1
ATOM 2855 O O . LYS B 1 142 ? 3.637 2.936 -8.539 1 93.06 142 LYS B O 1
ATOM 2860 N N . THR B 1 143 ? 2.953 5.004 -7.934 1 92.69 143 THR B N 1
ATOM 2861 C CA . THR B 1 143 ? 1.948 5.059 -8.992 1 92.69 143 THR B CA 1
ATOM 2862 C C . THR B 1 143 ? 2.609 5.043 -10.367 1 92.69 143 THR B C 1
ATOM 2864 O O . THR B 1 143 ? 2.166 4.324 -11.266 1 92.69 143 THR B O 1
ATOM 2867 N N . ALA B 1 144 ? 3.664 5.785 -10.484 1 92.12 144 ALA B N 1
ATOM 2868 C CA . ALA B 1 144 ? 4.367 5.855 -11.758 1 92.12 144 ALA B CA 1
ATOM 2869 C C . ALA B 1 144 ? 4.961 4.5 -12.141 1 92.12 144 ALA B C 1
ATOM 2871 O O . ALA B 1 144 ? 4.91 4.094 -13.305 1 92.12 144 ALA B O 1
ATOM 2872 N N . ILE B 1 145 ? 5.48 3.811 -11.164 1 94.88 145 ILE B N 1
ATOM 2873 C CA . ILE B 1 145 ? 6.031 2.479 -11.391 1 94.88 145 ILE B CA 1
ATOM 2874 C C . ILE B 1 145 ? 4.914 1.525 -11.805 1 94.88 145 ILE B C 1
ATOM 2876 O O . ILE B 1 145 ? 5.059 0.775 -12.773 1 94.88 145 ILE B O 1
ATOM 2880 N N . ALA B 1 146 ? 3.846 1.584 -11.133 1 96.75 146 ALA B N 1
ATOM 2881 C CA . ALA B 1 146 ? 2.703 0.723 -11.438 1 96.75 146 ALA B CA 1
ATOM 2882 C C . ALA B 1 146 ? 2.154 1.008 -12.836 1 96.75 146 ALA B C 1
ATOM 2884 O O . ALA B 1 146 ? 1.801 0.083 -13.57 1 96.75 146 ALA B O 1
ATOM 2885 N N . LEU B 1 147 ? 2.117 2.289 -13.188 1 94.56 147 LEU B N 1
ATOM 2886 C CA . LEU B 1 147 ? 1.615 2.662 -14.508 1 94.56 147 LEU B CA 1
ATOM 2887 C C . LEU B 1 147 ? 2.57 2.203 -15.602 1 94.56 147 LEU B C 1
ATOM 2889 O O . LEU B 1 147 ? 2.135 1.787 -16.672 1 94.56 147 LEU B O 1
ATOM 2893 N N . GLN B 1 148 ? 3.838 2.344 -15.352 1 94.06 148 GLN B N 1
ATOM 2894 C CA . GLN B 1 148 ? 4.809 1.823 -16.312 1 94.06 148 GLN B CA 1
ATOM 2895 C C . GLN B 1 148 ? 4.641 0.319 -16.5 1 94.06 148 GLN B C 1
ATOM 2897 O O . GLN B 1 148 ? 4.637 -0.171 -17.625 1 94.06 148 GLN B O 1
ATOM 2902 N N . LEU B 1 149 ? 4.531 -0.41 -15.43 1 96.19 149 LEU B N 1
ATOM 2903 C CA . LEU B 1 149 ? 4.309 -1.851 -15.484 1 96.19 149 LEU B CA 1
ATOM 2904 C C . LEU B 1 149 ? 2.99 -2.172 -16.188 1 96.19 149 LEU B C 1
ATOM 2906 O O . LEU B 1 149 ? 2.914 -3.117 -16.969 1 96.19 149 LEU B O 1
ATOM 2910 N N . ALA B 1 150 ? 1.979 -1.373 -15.906 1 96.31 150 ALA B N 1
ATOM 2911 C CA . ALA B 1 150 ? 0.681 -1.559 -16.547 1 96.31 150 ALA B CA 1
ATOM 2912 C C . ALA B 1 150 ? 0.792 -1.405 -18.062 1 96.31 150 ALA B C 1
ATOM 2914 O O . ALA B 1 150 ? 0.156 -2.148 -18.812 1 96.31 150 ALA B O 1
ATOM 2915 N N . GLY B 1 151 ? 1.534 -0.39 -18.453 1 94.75 151 GLY B N 1
ATOM 2916 C CA . GLY B 1 151 ? 1.759 -0.217 -19.891 1 94.75 151 GLY B CA 1
ATOM 2917 C C . GLY B 1 1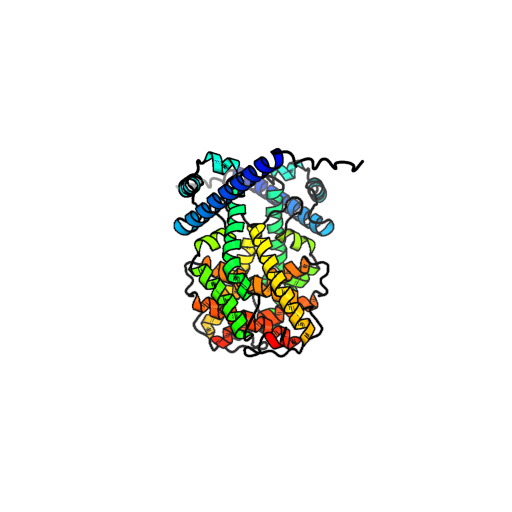51 ? 2.42 -1.417 -20.531 1 94.75 151 GLY B C 1
ATOM 2918 O O . GLY B 1 151 ? 2.006 -1.854 -21.609 1 94.75 151 GLY B O 1
ATOM 2919 N N . LEU B 1 152 ? 3.396 -1.986 -19.891 1 93.38 152 LEU B N 1
ATOM 2920 C CA . LEU B 1 152 ? 4.09 -3.176 -20.391 1 93.38 152 LEU B CA 1
ATOM 2921 C C . LEU B 1 152 ? 3.135 -4.363 -20.469 1 93.38 152 LEU B C 1
ATOM 2923 O O . LEU B 1 152 ? 3.09 -5.059 -21.484 1 93.38 152 LEU B O 1
ATOM 2927 N N . LEU B 1 153 ? 2.385 -4.598 -19.469 1 95.06 153 LEU B N 1
ATOM 2928 C CA . LEU B 1 153 ? 1.452 -5.719 -19.406 1 95.06 153 LEU B CA 1
ATOM 2929 C C . LEU B 1 153 ? 0.332 -5.543 -20.438 1 95.06 153 LEU B C 1
ATOM 2931 O O . LEU B 1 153 ? -0.13 -6.52 -21.031 1 95.06 153 LEU B O 1
ATOM 2935 N N . ALA B 1 154 ? -0.077 -4.281 -20.594 1 95.12 154 ALA B N 1
ATOM 2936 C CA . ALA B 1 154 ? -1.122 -4 -21.578 1 95.12 154 ALA B CA 1
ATOM 2937 C C . ALA B 1 154 ? -0.666 -4.371 -22.984 1 95.12 154 ALA B C 1
ATOM 2939 O O . ALA B 1 154 ? -1.429 -4.957 -23.75 1 95.12 154 ALA B O 1
ATOM 2940 N N . ALA B 1 155 ? 0.524 -4.016 -23.312 1 92.62 155 ALA B N 1
ATOM 2941 C CA . ALA B 1 155 ? 1.073 -4.352 -24.625 1 92.62 155 ALA B CA 1
ATOM 2942 C C . ALA B 1 155 ? 1.11 -5.863 -24.828 1 92.62 155 ALA B C 1
ATOM 2944 O O . ALA B 1 155 ? 0.735 -6.363 -25.891 1 92.62 155 ALA B O 1
ATOM 2945 N N . VAL B 1 156 ? 1.473 -6.566 -23.812 1 91.5 156 VAL B N 1
ATOM 2946 C CA . VAL B 1 156 ? 1.559 -8.023 -23.875 1 91.5 156 VAL B CA 1
ATOM 2947 C C . VAL B 1 156 ? 0.159 -8.617 -24 1 91.5 156 VAL B C 1
ATOM 2949 O O . VAL B 1 156 ? -0.089 -9.453 -24.875 1 91.5 156 VAL B O 1
ATOM 2952 N N . LEU B 1 157 ? -0.758 -8.156 -23.219 1 94 157 LEU B N 1
ATOM 2953 C CA . LEU B 1 157 ? -2.104 -8.719 -23.156 1 94 157 LEU B CA 1
ATOM 2954 C C . LEU B 1 157 ? -2.867 -8.414 -24.438 1 94 157 LEU B C 1
ATOM 2956 O O . LEU B 1 157 ? -3.666 -9.234 -24.906 1 94 157 LEU B O 1
ATOM 2960 N N . GLU B 1 158 ? -2.604 -7.27 -24.969 1 93.88 158 GLU B N 1
ATOM 2961 C CA . GLU B 1 158 ? -3.219 -6.941 -26.25 1 93.88 158 GLU B CA 1
ATOM 2962 C C . GLU B 1 158 ? -2.762 -7.906 -27.344 1 93.88 158 GLU B C 1
ATOM 2964 O O . GLU B 1 158 ? -3.562 -8.328 -28.188 1 93.88 158 GLU B O 1
ATOM 2969 N N . LYS B 1 159 ? -1.587 -8.25 -27.297 1 91.31 159 LYS B N 1
ATOM 2970 C CA . LYS B 1 159 ? -1.002 -9.133 -28.312 1 91.31 159 LYS B CA 1
ATOM 2971 C C . LYS B 1 159 ? -1.478 -10.57 -28.125 1 91.31 159 LYS B C 1
ATOM 2973 O O . LYS B 1 159 ? -1.829 -11.242 -29.094 1 91.31 159 LYS B O 1
ATOM 2978 N N . VAL B 1 160 ? -1.632 -11.023 -26.906 1 89.94 160 VAL B N 1
ATOM 2979 C CA . VAL B 1 160 ? -1.808 -12.453 -26.688 1 89.94 160 VAL B CA 1
ATOM 2980 C C . VAL B 1 160 ? -3.273 -12.758 -26.391 1 89.94 160 VAL B C 1
ATOM 2982 O O . VAL B 1 160 ? -3.721 -13.898 -26.531 1 89.94 160 VAL B O 1
ATOM 2985 N N . ALA B 1 161 ? -4.023 -11.773 -25.938 1 91.31 161 ALA B N 1
ATOM 2986 C CA . ALA B 1 161 ? -5.402 -12.039 -25.531 1 91.31 161 ALA B CA 1
ATOM 2987 C C . ALA B 1 161 ? -6.359 -11.023 -26.141 1 91.31 161 ALA B C 1
ATOM 2989 O O . ALA B 1 161 ? -7.578 -11.133 -25.984 1 91.31 161 ALA B O 1
ATOM 2990 N N . ASP B 1 162 ? -5.883 -10.047 -26.781 1 92.12 162 ASP B N 1
ATOM 2991 C CA . ASP B 1 162 ? -6.664 -8.961 -27.375 1 92.12 162 ASP B CA 1
ATOM 2992 C C . ASP B 1 162 ? -7.555 -8.289 -26.344 1 92.12 162 ASP B C 1
ATOM 2994 O O . ASP B 1 162 ? -8.719 -7.988 -26.609 1 92.12 162 ASP B O 1
ATOM 2998 N N . ASN B 1 163 ? -7.055 -8.273 -25.156 1 91.94 163 ASN B N 1
ATOM 2999 C CA . ASN B 1 163 ? -7.766 -7.672 -24.031 1 91.94 163 ASN B CA 1
ATOM 3000 C C . ASN B 1 163 ? -6.805 -7.23 -22.922 1 91.94 163 ASN B C 1
ATOM 3002 O O . ASN B 1 163 ? -6.215 -8.062 -22.234 1 91.94 163 ASN B O 1
ATOM 3006 N N . ALA B 1 164 ? -6.715 -5.93 -22.688 1 93.12 164 ALA B N 1
ATOM 3007 C CA . ALA B 1 164 ? -5.719 -5.402 -21.766 1 93.12 164 ALA B CA 1
ATOM 3008 C C . ALA B 1 164 ? -6.359 -5.035 -20.422 1 93.12 164 ALA B C 1
ATOM 3010 O O . ALA B 1 164 ? -5.742 -4.355 -19.594 1 93.12 164 ALA B O 1
ATOM 3011 N N . ASP B 1 165 ? -7.551 -5.57 -20.156 1 93 165 ASP B N 1
ATOM 3012 C CA . ASP B 1 165 ? -8.336 -5.152 -19 1 93 165 ASP B CA 1
ATOM 3013 C C . ASP B 1 165 ? -7.609 -5.48 -17.688 1 93 165 ASP B C 1
ATOM 3015 O O . ASP B 1 165 ? -7.707 -4.73 -16.719 1 93 165 ASP B O 1
ATOM 3019 N N . LEU B 1 166 ? -6.816 -6.539 -17.719 1 95.12 166 LEU B N 1
ATOM 3020 C CA . LEU B 1 166 ? -6.203 -7.012 -16.484 1 95.12 166 LEU B CA 1
ATOM 3021 C C . LEU B 1 166 ? -4.867 -6.32 -16.234 1 95.12 166 LEU B C 1
ATOM 3023 O O . LEU B 1 166 ? -4.258 -6.492 -15.18 1 95.12 166 LEU B O 1
ATOM 3027 N N . ALA B 1 167 ? -4.402 -5.48 -17.188 1 95.94 167 ALA B N 1
ATOM 3028 C CA . ALA B 1 167 ? -3.059 -4.906 -17.109 1 95.94 167 ALA B CA 1
ATOM 3029 C C . ALA B 1 167 ? -2.902 -4.051 -15.852 1 95.94 167 ALA B C 1
ATOM 3031 O O . ALA B 1 167 ? -1.945 -4.223 -15.094 1 95.94 167 ALA B O 1
ATOM 3032 N N . GLU B 1 168 ? -3.846 -3.201 -15.617 1 95.88 168 GLU B N 1
ATOM 3033 C CA . GLU B 1 168 ? -3.715 -2.271 -14.492 1 95.88 168 GLU B CA 1
ATOM 3034 C C . GLU B 1 168 ? -3.902 -2.986 -13.156 1 95.88 168 GLU B C 1
ATOM 3036 O O . GLU B 1 168 ? -3.098 -2.818 -12.242 1 95.88 168 GLU B O 1
ATOM 3041 N N . PRO B 1 169 ? -4.93 -3.863 -13.016 1 96.75 169 PRO B N 1
ATOM 3042 C CA . PRO B 1 169 ? -5.035 -4.605 -11.758 1 96.75 169 PRO B CA 1
ATOM 3043 C C . PRO B 1 169 ? -3.787 -5.434 -11.453 1 96.75 169 PRO B C 1
ATOM 3045 O O . PRO B 1 169 ? -3.33 -5.469 -10.305 1 96.75 169 PRO B O 1
ATOM 3048 N N . LEU B 1 170 ? -3.236 -6.008 -12.461 1 97.81 170 LEU B N 1
ATOM 3049 C CA . LEU B 1 170 ? -2.02 -6.793 -12.281 1 97.81 170 LEU B CA 1
ATOM 3050 C C . LEU B 1 170 ? -0.866 -5.906 -11.82 1 97.81 170 LEU B C 1
ATOM 3052 O O . LEU B 1 170 ? -0.2 -6.211 -10.828 1 97.81 170 LEU B O 1
ATOM 3056 N N . ALA B 1 171 ? -0.666 -4.832 -12.547 1 98 171 ALA B N 1
ATOM 3057 C CA . ALA B 1 171 ? 0.462 -3.949 -12.266 1 98 171 ALA B CA 1
ATOM 3058 C C . ALA B 1 171 ? 0.368 -3.375 -10.852 1 98 171 ALA B C 1
ATOM 3060 O O . ALA B 1 171 ? 1.316 -3.473 -10.07 1 98 171 ALA B O 1
ATOM 3061 N N . PHE B 1 172 ? -0.797 -2.83 -10.484 1 97.69 172 PHE B N 1
ATOM 3062 C CA . PHE B 1 172 ? -0.975 -2.201 -9.18 1 97.69 172 PHE B CA 1
ATOM 3063 C C . PHE B 1 172 ? -0.987 -3.246 -8.078 1 97.69 172 PHE B C 1
ATOM 3065 O O . PHE B 1 172 ? -0.406 -3.037 -7.008 1 97.69 172 PHE B O 1
ATOM 3072 N N . GLY B 1 173 ? -1.626 -4.375 -8.328 1 98.5 173 GLY B N 1
ATOM 3073 C CA . GLY B 1 173 ? -1.604 -5.449 -7.352 1 98.5 173 GLY B CA 1
ATOM 3074 C C . GLY B 1 173 ? -0.205 -5.945 -7.039 1 98.5 173 GLY B C 1
ATOM 3075 O O . GLY B 1 173 ? 0.139 -6.152 -5.875 1 98.5 173 GLY B O 1
ATOM 3076 N N . LEU B 1 174 ? 0.616 -6.094 -8.062 1 98.62 174 LEU B N 1
ATOM 3077 C CA . LEU B 1 174 ? 1.98 -6.582 -7.891 1 98.62 174 LEU B CA 1
ATOM 3078 C C . LEU B 1 174 ? 2.832 -5.555 -7.148 1 98.62 174 LEU B C 1
ATOM 3080 O O . LEU B 1 174 ? 3.594 -5.91 -6.246 1 98.62 174 LEU B O 1
ATOM 3084 N N . VAL B 1 175 ? 2.701 -4.324 -7.508 1 98 175 VAL B N 1
ATOM 3085 C CA . VAL B 1 175 ? 3.451 -3.268 -6.836 1 98 175 VAL B CA 1
ATOM 3086 C C . VAL B 1 175 ? 3.02 -3.178 -5.371 1 98 175 VAL B C 1
ATOM 3088 O O . VAL B 1 175 ? 3.857 -3.025 -4.48 1 98 175 VAL B O 1
ATOM 3091 N N . GLY B 1 176 ? 1.687 -3.305 -5.117 1 97.75 176 GLY B N 1
ATOM 3092 C CA . GLY B 1 176 ? 1.188 -3.305 -3.75 1 97.75 176 GLY B CA 1
ATOM 3093 C C . GLY B 1 176 ? 1.713 -4.465 -2.924 1 97.75 176 GLY B C 1
ATOM 3094 O O . GLY B 1 176 ? 2.096 -4.285 -1.766 1 97.75 176 GLY B O 1
ATOM 3095 N N . LEU B 1 177 ? 1.738 -5.613 -3.508 1 98.5 177 LEU B N 1
ATOM 3096 C CA . LEU B 1 177 ? 2.258 -6.816 -2.867 1 98.5 177 LEU B CA 1
ATOM 3097 C C . LEU B 1 177 ? 3.715 -6.629 -2.457 1 98.5 177 LEU B C 1
ATOM 3099 O O . LEU B 1 177 ? 4.078 -6.887 -1.309 1 98.5 177 LEU B O 1
ATOM 3103 N N . VAL B 1 178 ? 4.535 -6.148 -3.367 1 98.19 178 VAL B N 1
ATOM 3104 C CA . VAL B 1 178 ? 5.965 -5.965 -3.129 1 98.19 178 VAL B CA 1
ATOM 3105 C C . VAL B 1 178 ? 6.176 -4.895 -2.059 1 98.19 178 VAL B C 1
ATOM 3107 O O . VAL B 1 178 ? 6.934 -5.102 -1.108 1 98.19 178 VAL B O 1
ATOM 3110 N N . ASP B 1 179 ? 5.465 -3.84 -2.217 1 95.62 179 ASP B N 1
ATOM 3111 C CA . ASP B 1 179 ? 5.617 -2.707 -1.309 1 95.62 179 ASP B CA 1
ATOM 3112 C C . ASP B 1 179 ? 5.301 -3.109 0.13 1 95.62 179 ASP B C 1
ATOM 3114 O O . ASP B 1 179 ? 6.117 -2.902 1.032 1 95.62 179 ASP B O 1
ATOM 3118 N N . ALA B 1 180 ? 4.168 -3.707 0.372 1 95.75 180 ALA B N 1
ATOM 3119 C CA . ALA B 1 180 ? 3.73 -4.055 1.722 1 95.75 180 ALA B CA 1
ATOM 3120 C C . ALA B 1 180 ? 4.633 -5.121 2.332 1 95.75 180 ALA B C 1
ATOM 3122 O O . ALA B 1 180 ? 4.98 -5.047 3.514 1 95.75 180 ALA B O 1
ATOM 3123 N N . SER B 1 181 ? 5.059 -6.105 1.562 1 96.69 181 SER B N 1
ATOM 3124 C CA . SER B 1 181 ? 5.91 -7.18 2.059 1 96.69 181 SER B CA 1
ATOM 3125 C C . SER B 1 181 ? 7.285 -6.652 2.459 1 96.69 181 SER B C 1
ATOM 3127 O O . SER B 1 181 ? 7.793 -6.984 3.533 1 96.69 181 SER B O 1
ATOM 3129 N N . VAL B 1 182 ? 7.84 -5.82 1.647 1 95.25 182 VAL B N 1
ATOM 3130 C CA . VAL B 1 182 ? 9.188 -5.32 1.882 1 95.25 182 VAL B CA 1
ATOM 3131 C C . VAL B 1 182 ? 9.188 -4.352 3.062 1 95.25 182 VAL B C 1
ATOM 3133 O O . VAL B 1 182 ? 10.078 -4.395 3.91 1 95.25 182 VAL B O 1
ATOM 3136 N N . ASN B 1 183 ? 8.164 -3.51 3.094 1 92.31 183 ASN B N 1
ATOM 3137 C CA . ASN B 1 183 ? 8.07 -2.582 4.219 1 92.31 183 ASN B CA 1
ATOM 3138 C C . ASN B 1 183 ? 7.934 -3.322 5.543 1 92.31 183 ASN B C 1
ATOM 3140 O O . ASN B 1 183 ? 8.539 -2.93 6.543 1 92.31 183 ASN B O 1
ATOM 3144 N N . ARG B 1 184 ? 7.156 -4.348 5.512 1 93.38 184 ARG B N 1
ATOM 3145 C CA . ARG B 1 184 ? 7.02 -5.121 6.738 1 93.38 184 ARG B CA 1
ATOM 3146 C C . ARG B 1 184 ? 8.336 -5.797 7.113 1 93.38 184 ARG B C 1
ATOM 3148 O O . ARG B 1 184 ? 8.727 -5.793 8.281 1 93.38 184 ARG B O 1
ATOM 3155 N N . TRP B 1 185 ? 8.984 -6.359 6.125 1 93.75 185 TRP B N 1
ATOM 3156 C CA . TRP B 1 185 ? 10.281 -7.008 6.336 1 93.75 185 TRP B CA 1
ATOM 3157 C C . TRP B 1 185 ? 11.281 -6.043 6.957 1 93.75 185 TRP B C 1
ATOM 3159 O O . TRP B 1 185 ? 11.953 -6.379 7.934 1 93.75 185 TRP B O 1
ATOM 3169 N N . LEU B 1 186 ? 11.328 -4.852 6.512 1 89.56 186 LEU B N 1
ATOM 3170 C CA . LEU B 1 186 ? 12.289 -3.857 6.969 1 89.56 186 LEU B CA 1
ATOM 3171 C C . LEU B 1 186 ? 11.914 -3.324 8.344 1 89.56 186 LEU B C 1
ATOM 3173 O O . LEU B 1 186 ? 12.781 -2.922 9.125 1 89.56 186 LEU B O 1
ATOM 3177 N N . SER B 1 187 ? 10.656 -3.322 8.633 1 86.25 187 SER B N 1
ATOM 3178 C CA . SER B 1 187 ? 10.188 -2.725 9.883 1 86.25 187 SER B CA 1
ATOM 3179 C C . SER B 1 187 ? 10.242 -3.725 11.031 1 86.25 187 SER B C 1
ATOM 3181 O O . SER B 1 187 ? 10.102 -3.346 12.195 1 86.25 187 SER B O 1
ATOM 3183 N N . ASN B 1 188 ? 10.391 -4.93 10.672 1 85.06 188 ASN B N 1
ATOM 3184 C CA . ASN B 1 188 ? 10.383 -5.965 11.703 1 85.06 188 ASN B CA 1
ATOM 3185 C C . ASN B 1 188 ? 11.805 -6.426 12.039 1 85.06 188 ASN B C 1
ATOM 3187 O O . ASN B 1 188 ? 12.352 -7.293 11.359 1 85.06 188 ASN B O 1
ATOM 3191 N N . PRO B 1 189 ? 12.336 -5.98 13.062 1 76.81 189 PRO B N 1
ATOM 3192 C CA . PRO B 1 189 ? 13.703 -6.359 13.43 1 76.81 189 PRO B CA 1
ATOM 3193 C C . PRO B 1 189 ? 13.828 -7.836 13.789 1 76.81 189 PRO B C 1
ATOM 3195 O O . PRO B 1 189 ? 14.93 -8.391 13.773 1 76.81 189 PRO B O 1
ATOM 3198 N N . GLN B 1 190 ? 12.719 -8.422 14.086 1 75.69 190 GLN B N 1
ATOM 3199 C CA . GLN B 1 190 ? 12.75 -9.812 14.539 1 75.69 190 GLN B CA 1
ATOM 3200 C C . GLN B 1 190 ? 12.516 -10.773 13.375 1 75.69 190 GLN B C 1
ATOM 3202 O O . GLN B 1 190 ? 12.43 -11.984 13.578 1 75.69 190 GLN B O 1
ATOM 3207 N N . SER B 1 191 ? 12.484 -10.141 12.234 1 81 191 SER B N 1
ATOM 3208 C CA . SER B 1 191 ? 12.25 -11.039 11.109 1 81 191 SER B CA 1
ATOM 3209 C C . SER B 1 191 ? 13.383 -12.047 10.961 1 81 191 SER B C 1
ATOM 3211 O O . SER B 1 191 ? 14.555 -11.695 11.062 1 81 191 SER B O 1
ATOM 3213 N N . THR B 1 192 ? 12.992 -13.273 10.742 1 81.75 192 THR B N 1
ATOM 3214 C CA . THR B 1 192 ? 13.961 -14.352 10.562 1 81.75 192 THR B CA 1
ATOM 3215 C C . THR B 1 192 ? 14.312 -14.531 9.094 1 81.75 192 THR B C 1
ATOM 3217 O O . THR B 1 192 ? 15.227 -15.289 8.75 1 81.75 192 THR B O 1
ATOM 3220 N N . LEU B 1 193 ? 13.664 -13.773 8.32 1 91.44 193 LEU B N 1
ATOM 3221 C CA . LEU B 1 193 ? 13.898 -13.961 6.895 1 91.44 193 LEU B CA 1
ATOM 3222 C C . LEU B 1 193 ? 15.031 -13.07 6.406 1 91.44 193 LEU B C 1
ATOM 3224 O O . LEU B 1 193 ? 15.047 -11.867 6.68 1 91.44 193 LEU B O 1
ATOM 3228 N N . GLY B 1 194 ? 16 -13.719 5.707 1 93.44 194 GLY B N 1
ATOM 3229 C CA . GLY B 1 194 ? 17 -12.953 4.984 1 93.44 194 GLY B CA 1
ATOM 3230 C C . GLY B 1 194 ? 16.5 -12.422 3.654 1 93.44 194 GLY B C 1
ATOM 3231 O O . GLY B 1 194 ? 15.391 -12.734 3.23 1 93.44 194 GLY B O 1
ATOM 3232 N N . SER B 1 195 ? 17.359 -11.648 3.043 1 94.31 195 SER B N 1
ATOM 3233 C CA . SER B 1 195 ? 17 -11.016 1.776 1 94.31 195 SER B CA 1
ATOM 3234 C C . SER B 1 195 ? 16.734 -12.055 0.695 1 94.31 195 SER B C 1
ATOM 3236 O O . SER B 1 195 ? 15.859 -11.867 -0.151 1 94.31 195 SER B O 1
ATOM 3238 N N . ASP B 1 196 ? 17.422 -13.18 0.757 1 95.75 196 ASP B N 1
ATOM 3239 C CA . ASP B 1 196 ? 17.219 -14.234 -0.238 1 95.75 196 ASP B CA 1
ATOM 3240 C C . ASP B 1 196 ? 15.844 -14.859 -0.112 1 95.75 196 ASP B C 1
ATOM 3242 O O . ASP B 1 196 ? 15.188 -15.141 -1.119 1 95.75 196 ASP B O 1
ATOM 3246 N N . ALA B 1 197 ? 15.445 -15.07 1.097 1 95.62 197 ALA B N 1
ATOM 3247 C CA . ALA B 1 197 ? 14.133 -15.656 1.34 1 95.62 197 ALA B CA 1
ATOM 3248 C C . ALA B 1 197 ? 13.023 -14.695 0.913 1 95.62 197 ALA B C 1
ATOM 3250 O O . ALA B 1 197 ? 12.008 -15.125 0.361 1 95.62 197 ALA B O 1
ATOM 3251 N N . VAL B 1 198 ? 13.227 -13.438 1.135 1 97.12 198 VAL B N 1
ATOM 3252 C CA . VAL B 1 198 ? 12.258 -12.438 0.717 1 97.12 198 VAL B CA 1
ATOM 3253 C C . VAL B 1 198 ? 12.18 -12.391 -0.807 1 97.12 198 VAL B C 1
ATOM 3255 O O . VAL B 1 198 ? 11.094 -12.305 -1.381 1 97.12 198 VAL B O 1
ATOM 3258 N N . ALA B 1 199 ? 13.336 -12.492 -1.417 1 98 199 ALA B N 1
ATOM 3259 C CA . ALA B 1 199 ? 13.375 -12.508 -2.877 1 98 199 ALA B CA 1
ATOM 3260 C C . ALA B 1 199 ? 12.602 -13.695 -3.434 1 98 199 ALA B C 1
ATOM 3262 O O . ALA B 1 199 ? 11.805 -13.547 -4.363 1 98 199 ALA B O 1
ATOM 3263 N N . GLN B 1 200 ? 12.852 -14.789 -2.883 1 97.5 200 GLN B N 1
ATOM 3264 C CA . GLN B 1 200 ? 12.164 -16 -3.328 1 97.5 200 GLN B CA 1
ATOM 3265 C C . GLN B 1 200 ? 10.656 -15.867 -3.16 1 97.5 200 GLN B C 1
ATOM 3267 O O . GLN B 1 200 ? 9.891 -16.234 -4.062 1 97.5 200 GLN B O 1
ATOM 3272 N N . PHE B 1 201 ? 10.25 -15.367 -2.059 1 98 201 PHE B N 1
ATOM 3273 C CA . PHE B 1 201 ? 8.836 -15.148 -1.798 1 98 201 PHE B CA 1
ATOM 3274 C C . PHE B 1 201 ? 8.227 -14.242 -2.859 1 98 201 PHE B C 1
ATOM 3276 O O . PHE B 1 201 ? 7.164 -14.547 -3.412 1 98 201 PHE B O 1
ATOM 3283 N N . LEU B 1 202 ? 8.883 -13.125 -3.086 1 98.75 202 LEU B N 1
ATOM 3284 C CA . LEU B 1 202 ? 8.367 -12.141 -4.031 1 98.75 202 LEU B CA 1
ATOM 3285 C C . LEU B 1 202 ? 8.328 -12.711 -5.445 1 98.75 202 LEU B C 1
ATOM 3287 O O . LEU B 1 202 ? 7.34 -12.531 -6.164 1 98.75 202 LEU B O 1
ATOM 3291 N N . GLU B 1 203 ? 9.383 -13.383 -5.84 1 98.62 203 GLU B N 1
ATOM 3292 C CA . GLU B 1 203 ? 9.453 -13.945 -7.184 1 98.62 203 GLU B CA 1
ATOM 3293 C C . GLU B 1 203 ? 8.352 -14.969 -7.41 1 98.62 203 GLU B C 1
ATOM 3295 O O . GLU B 1 203 ? 7.676 -14.953 -8.445 1 98.62 203 GLU B O 1
ATOM 3300 N N . VAL B 1 204 ? 8.172 -15.852 -6.426 1 98.44 204 VAL B N 1
ATOM 3301 C CA . VAL B 1 204 ? 7.117 -16.859 -6.512 1 98.44 204 VAL B CA 1
ATOM 3302 C C . VAL B 1 204 ? 5.754 -16.172 -6.562 1 98.44 204 VAL B C 1
ATOM 3304 O O . VAL B 1 204 ? 4.91 -16.516 -7.395 1 98.44 204 VAL B O 1
ATOM 3307 N N . SER B 1 205 ? 5.496 -15.211 -5.727 1 98.75 205 SER B N 1
ATOM 3308 C CA . SER B 1 205 ? 4.207 -14.531 -5.629 1 98.75 205 SER B CA 1
ATOM 3309 C C . SER B 1 205 ? 3.879 -13.773 -6.91 1 98.75 205 SER B C 1
ATOM 3311 O O . SER B 1 205 ? 2.752 -13.844 -7.402 1 98.75 205 SER B O 1
ATOM 3313 N N . ILE B 1 206 ? 4.891 -13.023 -7.422 1 98.69 206 ILE B N 1
ATOM 3314 C CA . ILE B 1 206 ? 4.699 -12.258 -8.656 1 98.69 206 ILE B CA 1
ATOM 3315 C C . ILE B 1 206 ? 4.336 -13.211 -9.797 1 98.69 206 ILE B C 1
ATOM 3317 O O . ILE B 1 206 ? 3.363 -12.977 -1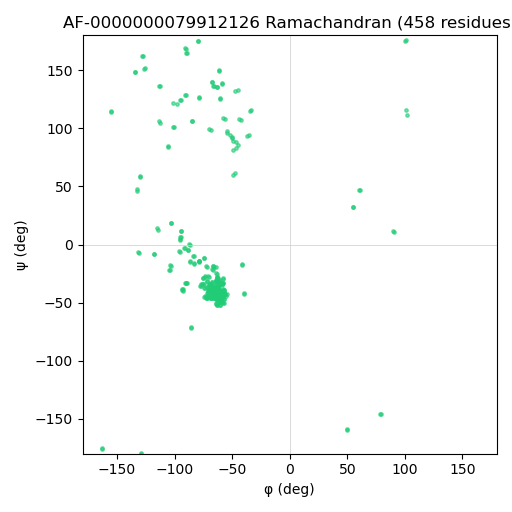0.516 1 98.69 206 ILE B O 1
ATOM 3321 N N . TRP B 1 207 ? 5.059 -14.281 -9.898 1 98.19 207 TRP B N 1
ATOM 3322 C CA . TRP B 1 207 ? 4.797 -15.266 -10.945 1 98.19 207 TRP B CA 1
ATOM 3323 C C . TRP B 1 207 ? 3.402 -15.859 -10.797 1 98.19 207 TRP B C 1
ATOM 3325 O O . TRP B 1 207 ? 2.664 -15.977 -11.781 1 98.19 207 TRP B O 1
ATOM 3335 N N . GLN B 1 208 ? 3.078 -16.234 -9.609 1 97.81 208 GLN B N 1
ATOM 3336 C CA . GLN B 1 208 ? 1.801 -16.891 -9.359 1 97.81 208 GLN B CA 1
ATOM 3337 C C . GLN B 1 208 ? 0.63 -15.977 -9.688 1 97.81 208 GLN B C 1
ATOM 3339 O O . GLN B 1 208 ? -0.373 -16.406 -10.258 1 97.81 208 GLN B O 1
ATOM 3344 N N . VAL B 1 209 ? 0.728 -14.703 -9.344 1 98.5 209 VAL B N 1
ATOM 3345 C CA . VAL B 1 209 ? -0.325 -13.742 -9.664 1 98.5 209 VAL B CA 1
ATOM 3346 C C . VAL B 1 209 ? -0.459 -13.609 -11.18 1 98.5 209 VAL B C 1
ATOM 3348 O O . VAL B 1 209 ? -1.567 -13.648 -11.719 1 98.5 209 VAL B O 1
ATOM 3351 N N . LEU B 1 210 ? 0.7 -13.477 -11.883 1 97.25 210 LEU B N 1
ATOM 3352 C CA . LEU B 1 210 ? 0.676 -13.367 -13.336 1 97.25 210 LEU B CA 1
ATOM 3353 C C . LEU B 1 210 ? 0.103 -14.633 -13.969 1 97.25 210 LEU B C 1
ATOM 3355 O O . LEU B 1 210 ? -0.865 -14.57 -14.727 1 97.25 210 LEU B O 1
ATOM 3359 N N . HIS B 1 211 ? 0.656 -15.734 -13.578 1 95.81 211 HIS B N 1
ATOM 3360 C CA . HIS B 1 211 ? 0.288 -17.016 -14.172 1 95.81 211 HIS B CA 1
ATOM 3361 C C . HIS B 1 211 ? -1.183 -17.344 -13.922 1 95.81 211 HIS B C 1
ATOM 3363 O O . HIS B 1 211 ? -1.911 -17.688 -14.859 1 95.81 211 HIS B O 1
ATOM 3369 N N . GLY B 1 212 ? -1.631 -17.188 -12.727 1 96.06 212 GLY B N 1
ATOM 3370 C CA . GLY B 1 212 ? -3.002 -17.531 -12.375 1 96.06 212 GLY B CA 1
ATOM 3371 C C . GLY B 1 212 ? -4.027 -16.688 -13.117 1 96.06 212 GLY B C 1
ATOM 3372 O O . GLY B 1 212 ? -5.039 -17.203 -13.594 1 96.06 212 GLY B O 1
ATOM 3373 N N . ASN B 1 213 ? -3.783 -15.414 -13.18 1 96.94 213 ASN B N 1
ATOM 3374 C CA . ASN B 1 213 ? -4.746 -14.531 -13.828 1 96.94 213 ASN B CA 1
ATOM 3375 C C . ASN B 1 213 ? -4.699 -14.656 -15.344 1 96.94 213 ASN B C 1
ATOM 3377 O O . ASN B 1 213 ? -5.73 -14.594 -16.016 1 96.94 213 ASN B O 1
ATOM 3381 N N . LEU B 1 214 ? -3.535 -14.906 -15.938 1 94.69 214 LEU B N 1
ATOM 3382 C CA . LEU B 1 214 ? -3.408 -15.062 -17.391 1 94.69 214 LEU B CA 1
ATOM 3383 C C . LEU B 1 214 ? -4.016 -16.375 -17.844 1 94.69 214 LEU B C 1
ATOM 3385 O O . LEU B 1 214 ? -4.664 -16.438 -18.891 1 94.69 214 LEU B O 1
ATOM 3389 N N . GLN B 1 215 ? -3.852 -17.391 -17.031 1 93.88 215 GLN B N 1
ATOM 3390 C CA . GLN B 1 215 ? -4.484 -18.672 -17.344 1 93.88 215 GLN B CA 1
ATOM 3391 C C . GLN B 1 215 ? -6.004 -18.531 -17.375 1 93.88 215 GLN B C 1
ATOM 3393 O O . GLN B 1 215 ? -6.664 -19.188 -18.203 1 93.88 215 GLN B O 1
ATOM 3398 N N . GLY B 1 216 ? -6.516 -17.719 -16.531 1 92.12 216 GLY B N 1
ATOM 3399 C CA . GLY B 1 216 ? -7.953 -17.516 -16.453 1 92.12 216 GLY B CA 1
ATOM 3400 C C . GLY B 1 216 ? -8.555 -16.906 -17.703 1 92.12 216 GLY B C 1
ATOM 3401 O O . GLY B 1 216 ? -9.75 -17.031 -17.953 1 92.12 216 GLY B O 1
ATOM 3402 N N . ILE B 1 217 ? -7.715 -16.281 -18.516 1 92.69 217 ILE B N 1
ATOM 3403 C CA . ILE B 1 217 ? -8.227 -15.664 -19.734 1 92.69 217 ILE B CA 1
ATOM 3404 C C . ILE B 1 217 ? -7.656 -16.375 -20.969 1 92.69 217 ILE B C 1
ATOM 3406 O O . ILE B 1 217 ? -7.648 -15.82 -22.062 1 92.69 217 ILE B O 1
ATOM 3410 N N . GLY B 1 218 ? -7.051 -17.531 -20.75 1 92.06 218 GLY B N 1
ATOM 3411 C CA . GLY B 1 218 ? -6.637 -18.406 -21.844 1 92.06 218 GLY B CA 1
ATOM 3412 C C . GLY B 1 218 ? -5.227 -18.141 -22.328 1 92.06 218 GLY B C 1
ATOM 3413 O O . GLY B 1 218 ? -4.832 -18.594 -23.406 1 92.06 218 GLY B O 1
ATOM 3414 N N . VAL B 1 219 ? -4.5 -17.344 -21.594 1 91.88 219 VAL B N 1
ATOM 3415 C CA . VAL B 1 219 ? -3.117 -17.062 -21.953 1 91.88 219 VAL B CA 1
ATOM 3416 C C . VAL B 1 219 ? -2.182 -18.016 -21.203 1 91.88 219 VAL B C 1
ATOM 3418 O O . VAL B 1 219 ? -2.215 -18.078 -19.984 1 91.88 219 VAL B O 1
ATOM 3421 N N . HIS B 1 220 ? -1.404 -18.672 -22 1 91 220 HIS B N 1
ATOM 3422 C CA . HIS B 1 220 ? -0.503 -19.641 -21.391 1 91 220 HIS B CA 1
ATOM 3423 C C . HIS B 1 220 ? 0.953 -19.219 -21.547 1 91 220 HIS B C 1
ATOM 3425 O O . HIS B 1 220 ? 1.495 -19.203 -22.656 1 91 220 HIS B O 1
ATOM 3431 N N . ILE B 1 221 ? 1.5 -18.781 -20.453 1 90.56 221 ILE B N 1
ATOM 3432 C CA . ILE B 1 221 ? 2.92 -18.453 -20.391 1 90.56 221 ILE B CA 1
ATOM 3433 C C . ILE B 1 221 ? 3.574 -19.203 -19.234 1 90.56 221 ILE B C 1
ATOM 3435 O O . ILE B 1 221 ? 2.902 -19.578 -18.281 1 90.56 221 ILE B O 1
ATOM 3439 N N . ASP B 1 222 ? 4.871 -19.469 -19.453 1 93.19 222 ASP B N 1
ATOM 3440 C CA . ASP B 1 222 ? 5.621 -20.062 -18.359 1 93.19 222 ASP B CA 1
ATOM 3441 C C . ASP B 1 222 ? 6.914 -19.297 -18.094 1 93.19 222 ASP B C 1
ATOM 3443 O O . ASP B 1 222 ? 7.18 -18.281 -18.719 1 93.19 222 ASP B O 1
ATOM 3447 N N . LEU B 1 223 ? 7.645 -19.781 -17.125 1 94.69 223 LEU B N 1
ATOM 3448 C CA . LEU B 1 223 ? 8.82 -19.062 -16.641 1 94.69 223 LEU B CA 1
ATOM 3449 C C . LEU B 1 223 ? 9.914 -19.031 -17.703 1 94.69 223 LEU B C 1
ATOM 3451 O O . LEU B 1 223 ? 10.781 -18.172 -17.688 1 94.69 223 LEU B O 1
ATOM 3455 N N . THR B 1 224 ? 9.867 -19.953 -18.656 1 95.31 224 THR B N 1
ATOM 3456 C CA . THR B 1 224 ? 10.898 -20.062 -19.672 1 95.31 224 THR B CA 1
ATOM 3457 C C . THR B 1 224 ? 10.484 -19.328 -20.953 1 95.31 224 THR B C 1
ATOM 3459 O O . THR B 1 224 ? 11.281 -19.203 -21.875 1 95.31 224 THR B O 1
ATOM 3462 N N . THR B 1 225 ? 9.266 -18.828 -21.016 1 93.88 225 THR B N 1
ATOM 3463 C CA . THR B 1 225 ? 8.805 -18.062 -22.172 1 93.88 225 THR B CA 1
ATOM 3464 C C . THR B 1 225 ? 9.664 -16.812 -22.375 1 93.88 225 THR B C 1
ATOM 3466 O O . THR B 1 225 ? 9.836 -16.031 -21.438 1 93.88 225 THR B O 1
ATOM 3469 N N . PRO B 1 226 ? 10.227 -16.641 -23.594 1 93.69 226 PRO B N 1
ATOM 3470 C CA . PRO B 1 226 ? 10.984 -15.422 -23.859 1 93.69 226 PRO B CA 1
ATOM 3471 C C . PRO B 1 226 ? 10.102 -14.172 -23.859 1 93.69 226 PRO B C 1
ATOM 3473 O O . PRO B 1 226 ? 9.016 -14.18 -24.453 1 93.69 226 PRO B O 1
ATOM 3476 N N . VAL B 1 227 ? 10.547 -13.141 -23.25 1 91.62 227 VAL B N 1
ATOM 3477 C CA . VAL B 1 227 ? 9.805 -11.891 -23.203 1 91.62 227 VAL B CA 1
ATOM 3478 C C . VAL B 1 227 ? 9.633 -11.328 -24.609 1 91.62 227 VAL B C 1
ATOM 3480 O O . VAL B 1 227 ? 8.617 -10.695 -24.906 1 91.62 227 VAL B O 1
ATOM 3483 N N . SER B 1 228 ? 10.547 -11.617 -25.469 1 88.19 228 SER B N 1
ATOM 3484 C CA . SER B 1 228 ? 10.523 -11.141 -26.859 1 88.19 228 SER B CA 1
ATOM 3485 C C . SER B 1 228 ? 9.32 -11.695 -27.609 1 88.19 228 SER B C 1
ATOM 3487 O O . SER B 1 228 ? 8.844 -11.086 -28.578 1 88.19 228 SER B O 1
ATOM 3489 N N . GLU B 1 229 ? 8.781 -12.836 -27.188 1 87.5 229 GLU B N 1
ATOM 3490 C CA . GLU B 1 229 ? 7.617 -13.445 -27.828 1 87.5 229 GLU B CA 1
ATOM 3491 C C . GLU B 1 229 ? 6.328 -12.75 -27.391 1 87.5 229 GLU B C 1
ATOM 3493 O O . GLU B 1 229 ? 5.281 -12.93 -28.016 1 87.5 229 GLU B O 1
ATOM 3498 N N . LEU B 1 230 ? 6.484 -11.992 -26.359 1 84.38 230 LEU B N 1
ATOM 3499 C CA . LEU B 1 230 ? 5.305 -11.375 -25.766 1 84.38 230 LEU B CA 1
ATOM 3500 C C . LEU B 1 230 ? 5.219 -9.898 -26.141 1 84.38 230 LEU B C 1
ATOM 3502 O O . LEU B 1 230 ? 4.207 -9.242 -25.875 1 84.38 230 LEU B O 1
ATOM 3506 N N . GLN B 1 231 ? 6.262 -9.312 -26.578 1 76.25 231 GLN B N 1
ATOM 3507 C C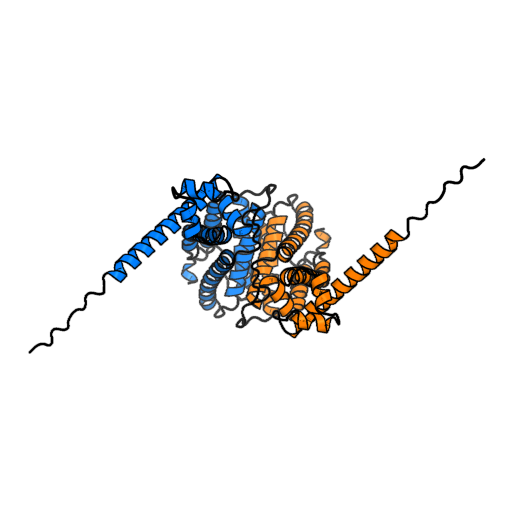A . GLN B 1 231 ? 6.316 -7.906 -26.953 1 76.25 231 GLN B CA 1
ATOM 3508 C C . GLN B 1 231 ? 6.035 -7.727 -28.438 1 76.25 231 GLN B C 1
ATOM 3510 O O . GLN B 1 231 ? 6.312 -8.625 -29.25 1 76.25 231 GLN B O 1
#

Radius of gyration: 27.16 Å; Cα contacts (8 Å, |Δi|>4): 524; chains: 2; bounding box: 58×78×120 Å

Nearest PDB structures (foldseek):
  4m3g-assembly1_A-2  TM=7.260E-01  e=6.845E-04  Mycobacterium tuberculosis H37Rv
  3whc-assembly3_F  TM=6.618E-01  e=1.921E-03  Bacillus subtilis subsp. subtilis str. 168
  8t5y-assembly1_A-2  TM=5.054E-01  e=4.282E-04  Rhodococcus sp. USK13
  2hku-assembly1_A  TM=6.301E-01  e=1.520E-03  Rhodococcus jostii RHA1
  5gpa-assembly1_A  TM=6.075E-01  e=1.921E-03  Halalkalibacterium halodurans C-125

Sequence (462 aa):
MPDKVDTATSPPGDGRATRWEDHKAERRSRILDAAMDAINEDGPDVGVQQIAQRADVPRSVVYRIFTDRGDLDEQLRGRIIERLMADLAPTLTPEGTVGEAIARAVETYLAWIVEFPRLHQFLGTGSPSRRTTGSRVVTGTKTAIALQLAGLLAAVLEKVADNADLAEPLAFGLVGLVDASVNRWLSNPQSTLGSDAVAQFLEVSIWQVLHGNLQGIGVHIDLTTPVSELQMPDKVDTATSPPGDGRATRWEDHKAERRSRILDAAMDAINEDGPDVGVQQIAQRADVPRSVVYRIFTDRGDLDEQLRGRIIERLMADLAPTLTPEGTVGEAIARAVETYLAWIVEFPRLHQFLGTGSPSRRTTGSRVVTGTKTAIALQLAGLLAAVLEKVADNADLAEPLAFGLVGLVDASVNRWLSNPQSTLGSDAVAQFLEVSIWQVLHGNLQGIGVHIDLTTPVSELQ

pLDDT: mean 88.24, std 14.2, range [31.12, 98.75]

Organism: NCBI:txid1990687

Secondary structure (DSSP, 8-state):
-----------THHHHHHHHHHHHHHHHHHHHHHHHHHHHHH-TT--HHHHHHHHTS-HHHHHHH-SSHHHHHHHHHHHHHHHHHHHHGGGGS--SBHHHHHHHHHHHHHHHHHH-HHHHHHHHH--GGG--S--HHHHHHHHHHHHHHHHHHHHHHHHHHS--TTHHHHHHHHHHHHHHHHHHHHH-TT----HHHHHHHHHHHHHHHHHHHHHHTT----TTSBGGGT-/-----------THHHHHHHHHHHHHHHHHHHHHHHHHHHHHH-TT--HHHHHHHHTS-HHHHHHH-SSHHHHHHHHHHHHHHHHHHHHGGGGS--SBHHHHHHHHHHHHHHHHHH-HHHHHHHHH--GGG--S--HHHHHHHHHHHHHHHHHHHHHHHHHHS--TTHHHHHHHHHHHHHHHHHHHHH-TT----HHHHHHHHHHHHHHHHHHHHHHTT----TTSBGGGT-

Solvent-accessible surface area (backbone atoms only — not comparable to full-atom values): 24439 Å² total; per-residue (Å²): 131,87,79,78,77,76,77,73,70,76,68,74,66,59,54,53,51,50,49,49,52,48,50,50,49,50,51,50,51,42,39,43,52,24,37,52,51,44,24,59,73,71,30,60,76,64,50,67,64,60,26,20,59,68,43,69,43,60,59,66,56,53,54,71,74,24,89,43,71,67,52,44,49,53,53,37,44,50,52,53,48,51,58,51,43,69,64,42,52,66,38,74,60,64,53,57,24,44,43,52,23,48,44,48,36,49,50,49,50,51,52,48,39,71,74,37,52,47,54,55,47,37,55,56,47,36,25,81,93,56,56,39,47,44,42,66,63,51,54,49,47,54,48,50,51,21,49,53,46,14,53,55,41,24,54,28,25,39,70,72,59,69,50,43,79,58,16,52,49,49,22,26,16,49,48,20,19,52,50,35,25,51,52,49,56,73,69,36,85,79,57,83,69,51,71,66,55,50,42,51,51,51,43,46,31,51,47,24,32,52,44,46,54,34,46,73,69,73,36,86,74,53,54,76,42,49,37,74,79,44,100,131,86,79,79,76,77,79,75,69,77,67,74,66,60,56,54,53,49,49,50,51,48,50,50,49,51,50,52,50,42,41,42,54,23,37,52,51,44,24,58,73,72,30,61,76,63,51,68,63,58,26,20,59,66,44,69,44,61,60,67,57,53,54,72,74,24,89,43,70,65,51,44,49,54,54,36,43,49,52,53,49,52,58,50,43,70,65,43,52,66,38,74,59,62,54,59,24,45,43,53,23,49,44,49,38,48,50,49,50,50,52,47,39,72,74,37,51,48,52,56,46,38,56,56,49,37,24,80,92,56,58,41,46,44,43,64,63,52,55,50,46,55,47,50,52,21,49,53,45,13,52,55,41,24,54,28,26,38,70,73,58,70,49,43,78,59,16,50,49,50,22,27,17,48,50,19,20,51,50,35,26,50,53,49,56,72,70,35,85,80,56,84,68,50,73,67,55,51,42,51,50,50,44,45,34,52,47,24,33,52,45,46,54,35,47,72,69,72,38,86,73,54,56,75,39,48,38,73,80,44,102